Protein AF-A0A8H5I3P4-F1 (afdb_monomer_lite)

InterPro domains:
  IPR000904 Sec7 domain [PF01369] (2-99)
  IPR000904 Sec7 domain [PS50190] (1-98)
  IPR000904 Sec7 domain [SM00222] (1-100)
  IPR001849 Pleckstrin homology domain [PF00169] (228-352)
  IPR001849 Pleckstrin homology domain [PS50003] (225-354)
  IPR001849 Pleckstrin homology domain [SM00233] (226-356)
  IPR011993 PH-like domain superfamily [G3DSA:2.30.29.30] (218-355)
  IPR023394 Sec7, C-terminal domain superfamily [G3DSA:1.10.1000.11] (1-107)
  IPR035999 Sec7 domain superfamily [SSF48425] (1-105)

Structure (mmCIF, N/CA/C/O backbone):
data_AF-A0A8H5I3P4-F1
#
_entry.id   AF-A0A8H5I3P4-F1
#
loop_
_atom_site.group_PDB
_atom_site.id
_atom_site.type_symbol
_atom_site.label_atom_id
_atom_site.label_alt_id
_atom_site.label_comp_id
_atom_site.label_asym_id
_atom_site.label_entity_id
_atom_site.label_seq_id
_atom_site.pdbx_PDB_ins_code
_atom_site.Cartn_x
_atom_site.Cartn_y
_atom_site.Cartn_z
_atom_site.occupancy
_atom_site.B_iso_or_equiv
_atom_site.auth_seq_id
_atom_site.auth_comp_id
_atom_site.auth_asym_id
_atom_site.auth_atom_id
_atom_site.pdbx_PDB_model_num
ATOM 1 N N . MET A 1 1 ? -9.596 0.504 26.527 1.00 94.62 1 MET A N 1
ATOM 2 C CA . MET A 1 1 ? -9.863 1.809 27.169 1.00 94.62 1 MET A CA 1
ATOM 3 C C . MET A 1 1 ? -10.909 1.644 28.259 1.00 94.62 1 MET A C 1
ATOM 5 O O . MET A 1 1 ? -10.557 1.716 29.426 1.00 94.62 1 MET A O 1
ATOM 9 N N . ASP A 1 2 ? -12.142 1.295 27.899 1.00 94.88 2 ASP A N 1
ATOM 10 C CA . ASP A 1 2 ? -13.236 0.941 28.815 1.00 94.88 2 ASP A CA 1
ATOM 11 C C . ASP A 1 2 ? -12.835 -0.024 29.952 1.00 94.88 2 ASP A C 1
ATOM 13 O O . ASP A 1 2 ? -13.011 0.303 31.121 1.00 94.88 2 ASP A O 1
ATOM 17 N N . MET A 1 3 ? -12.217 -1.172 29.644 1.00 95.31 3 MET A N 1
ATOM 18 C CA . MET A 1 3 ? -11.788 -2.146 30.660 1.00 95.31 3 MET A CA 1
ATOM 19 C C . MET A 1 3 ? -10.712 -1.585 31.598 1.00 95.31 3 MET A C 1
ATOM 21 O O . MET A 1 3 ? -10.654 -1.950 32.769 1.00 95.31 3 MET A O 1
ATOM 25 N N . ALA A 1 4 ? -9.867 -0.677 31.103 1.00 95.62 4 ALA A N 1
ATOM 26 C CA . ALA A 1 4 ? -8.841 -0.030 31.915 1.00 95.62 4 ALA A CA 1
ATOM 27 C C . ALA A 1 4 ? -9.450 1.010 32.865 1.00 95.62 4 ALA A C 1
ATOM 29 O O . ALA A 1 4 ? -9.029 1.081 34.015 1.00 95.62 4 ALA A O 1
ATOM 30 N N . ILE A 1 5 ? -10.474 1.751 32.422 1.00 95.62 5 ILE A N 1
ATOM 31 C CA . ILE A 1 5 ? -11.253 2.643 33.294 1.00 95.62 5 ILE A CA 1
ATOM 32 C C . ILE A 1 5 ? -11.975 1.819 34.360 1.00 95.62 5 ILE A C 1
ATOM 34 O O . ILE A 1 5 ? -11.859 2.129 35.539 1.00 95.62 5 ILE A O 1
ATOM 38 N N . ARG A 1 6 ? -12.640 0.715 33.985 1.00 95.12 6 ARG A N 1
ATOM 39 C CA . ARG A 1 6 ? -13.272 -0.194 34.960 1.00 95.12 6 ARG A CA 1
ATOM 40 C C . ARG A 1 6 ? -12.275 -0.666 36.010 1.00 95.12 6 ARG A C 1
ATOM 42 O O . ARG A 1 6 ? -12.590 -0.612 37.189 1.00 95.12 6 ARG A O 1
ATOM 49 N N . LYS A 1 7 ? -11.078 -1.075 35.585 1.00 93.88 7 LYS A N 1
ATOM 50 C CA . LYS A 1 7 ? -10.005 -1.500 36.487 1.00 93.88 7 LYS A CA 1
ATOM 51 C C . LYS A 1 7 ? -9.528 -0.372 37.407 1.00 93.88 7 LYS A C 1
ATOM 53 O O . LYS A 1 7 ? -9.294 -0.631 38.577 1.00 93.88 7 LYS A O 1
ATOM 58 N N . LEU A 1 8 ? -9.398 0.860 36.908 1.00 93.69 8 LEU A N 1
ATOM 59 C CA . LEU A 1 8 ? -9.068 2.019 37.745 1.00 93.69 8 LEU A CA 1
ATOM 60 C C . LEU A 1 8 ? -10.137 2.233 38.825 1.00 93.69 8 LEU A C 1
ATOM 62 O O . LEU A 1 8 ? -9.802 2.375 39.996 1.00 93.69 8 LEU A O 1
ATOM 66 N N . LEU A 1 9 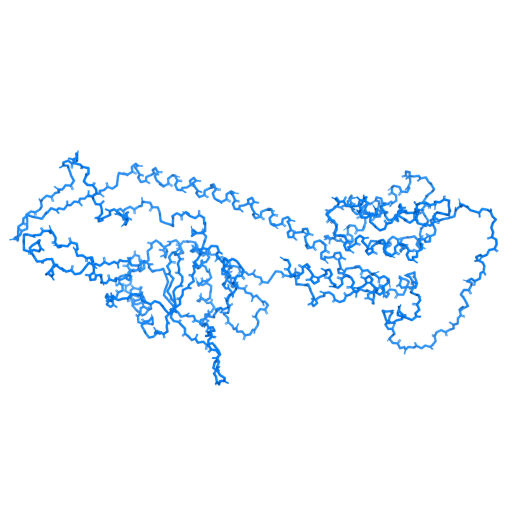? -11.411 2.193 38.431 1.00 92.56 9 LEU A N 1
ATOM 67 C CA . LEU A 1 9 ? -12.546 2.440 39.321 1.00 92.56 9 LEU A CA 1
ATOM 68 C C . LEU A 1 9 ? -12.800 1.314 40.335 1.00 92.56 9 LEU A C 1
ATOM 70 O O . LEU A 1 9 ? -13.570 1.501 41.266 1.00 92.56 9 LEU A O 1
ATOM 74 N N . MET A 1 10 ? -12.151 0.155 40.184 1.00 90.31 10 MET A N 1
ATOM 75 C CA . MET A 1 10 ? -12.130 -0.898 41.211 1.00 90.31 10 MET A CA 1
ATOM 76 C C . MET A 1 10 ? -11.207 -0.577 42.381 1.00 90.31 10 MET A C 1
ATOM 78 O O . MET A 1 10 ? -11.417 -1.091 43.474 1.00 90.31 10 MET A O 1
ATOM 82 N N . GLU A 1 11 ? -10.187 0.242 42.145 1.00 89.06 11 GLU A N 1
ATOM 83 C CA . GLU A 1 11 ? -9.143 0.548 43.124 1.00 89.06 11 GLU A CA 1
ATOM 84 C C . GLU A 1 11 ? -9.273 1.974 43.675 1.00 89.06 11 GLU A C 1
ATOM 86 O O . GLU A 1 11 ? -8.746 2.276 44.745 1.00 89.06 11 GLU A O 1
ATOM 91 N N . ALA A 1 12 ? -9.949 2.865 42.944 1.00 87.31 12 ALA A N 1
ATOM 92 C CA . ALA A 1 12 ? -10.079 4.271 43.293 1.00 87.31 12 ALA A CA 1
ATOM 93 C C . ALA A 1 12 ? -11.460 4.828 42.931 1.00 87.31 12 ALA A C 1
ATOM 95 O O . ALA A 1 12 ? -11.958 4.624 41.826 1.00 87.31 12 ALA A O 1
ATOM 96 N N . GLU A 1 13 ? -12.036 5.607 43.842 1.00 86.69 13 GLU A N 1
ATOM 97 C CA . GLU A 1 13 ? -13.254 6.374 43.580 1.00 86.69 13 GLU A CA 1
ATOM 98 C C . GLU A 1 13 ? -12.906 7.698 42.893 1.00 86.69 13 GLU A C 1
ATOM 100 O O . GLU A 1 13 ? -11.872 8.315 43.181 1.00 86.69 13 GLU A O 1
ATOM 105 N N . LEU A 1 14 ? -13.763 8.153 41.976 1.00 87.81 14 LEU A N 1
ATOM 106 C CA . LEU A 1 14 ? -13.570 9.461 41.357 1.00 87.81 14 LEU A CA 1
ATOM 107 C C . LEU A 1 14 ? -13.892 10.576 42.363 1.00 87.81 14 LEU A C 1
ATOM 109 O O . LEU A 1 14 ? -14.864 10.472 43.114 1.00 87.81 14 LEU A O 1
ATOM 113 N N . PRO A 1 15 ? -13.125 11.679 42.361 1.00 89.06 15 PRO A N 1
ATOM 114 C CA . PRO A 1 15 ? -13.478 12.858 43.140 1.00 89.06 15 PRO A CA 1
ATOM 115 C C . PRO A 1 15 ? -14.854 13.420 42.759 1.00 89.06 15 PRO A C 1
ATOM 117 O O . PRO A 1 15 ? -15.308 13.255 41.631 1.00 89.06 15 PRO A O 1
ATOM 120 N N . LYS A 1 16 ? -15.487 14.172 43.667 1.00 83.75 16 LYS A N 1
ATOM 121 C CA . LYS A 1 16 ? -16.794 14.808 43.401 1.00 83.75 16 LYS A CA 1
ATOM 122 C C . LYS A 1 16 ? -16.690 16.115 42.600 1.00 83.75 16 LYS A C 1
ATOM 124 O O . LYS A 1 16 ? -17.654 16.535 41.969 1.00 83.75 16 LYS A O 1
ATOM 129 N N . GLU A 1 17 ? -15.536 16.782 42.627 1.00 88.44 17 GLU A N 1
ATOM 130 C CA . GLU A 1 17 ? -15.328 18.060 41.937 1.00 88.44 17 GLU A CA 1
ATOM 131 C C . GLU A 1 17 ? -14.881 17.860 40.485 1.00 88.44 17 GLU A C 1
ATOM 133 O O . GLU A 1 17 ? -13.886 17.183 40.224 1.00 88.44 17 GLU A O 1
ATOM 138 N N . THR A 1 18 ? -15.537 18.538 39.536 1.00 88.19 18 THR A N 1
ATOM 139 C CA . THR A 1 18 ? -15.253 18.421 38.093 1.00 88.19 18 THR A CA 1
ATOM 140 C C . THR A 1 18 ? -13.777 18.636 37.747 1.00 88.19 18 THR A C 1
ATOM 142 O O . THR A 1 18 ? -13.209 17.866 36.982 1.00 88.19 18 THR A O 1
ATOM 145 N N . GLN A 1 19 ? -13.123 19.639 38.347 1.00 91.00 19 GLN A N 1
ATOM 146 C CA . GLN A 1 19 ? -11.699 19.921 38.102 1.00 91.00 19 GLN A CA 1
ATOM 147 C C . GLN A 1 19 ? -10.774 18.814 38.624 1.00 91.00 19 GLN A C 1
ATOM 149 O O . GLN A 1 19 ? -9.669 18.625 38.123 1.00 91.00 19 GLN A O 1
ATOM 154 N N . GLN A 1 20 ? -11.193 18.096 39.665 1.00 91.69 20 GLN A N 1
ATOM 155 C CA . GLN A 1 20 ? -10.419 16.991 40.213 1.00 91.69 20 GLN A CA 1
ATOM 156 C C . GLN A 1 20 ? -10.589 15.734 39.354 1.00 91.69 20 GLN A C 1
ATOM 158 O O . GLN A 1 20 ? -9.591 15.079 39.061 1.00 91.69 20 GLN A O 1
ATOM 163 N N . ILE A 1 21 ? -11.815 15.453 38.887 1.00 90.81 21 ILE A N 1
ATOM 164 C CA . ILE A 1 21 ? -12.094 14.389 37.907 1.00 90.81 21 ILE A CA 1
ATOM 165 C C . ILE A 1 21 ? -11.249 14.598 36.649 1.00 90.81 21 ILE A C 1
ATOM 167 O O . ILE A 1 21 ? -10.587 13.667 36.196 1.00 90.81 21 ILE A O 1
ATOM 171 N N . ASP A 1 22 ? -11.226 15.827 36.131 1.00 92.56 22 ASP A N 1
ATOM 172 C CA . ASP A 1 22 ? -10.431 16.220 34.969 1.00 92.56 22 ASP A CA 1
ATOM 173 C C . ASP A 1 22 ? -8.944 15.854 35.130 1.00 92.56 22 ASP A C 1
ATOM 175 O O . ASP A 1 22 ? -8.389 15.104 34.325 1.00 92.56 22 ASP A O 1
ATOM 179 N N . ARG A 1 23 ? -8.320 16.267 36.243 1.00 94.56 23 ARG A N 1
ATOM 180 C CA . ARG A 1 23 ? -6.916 15.934 36.543 1.00 94.56 23 ARG A CA 1
ATOM 181 C C . ARG A 1 23 ? -6.670 14.431 36.661 1.00 94.56 23 ARG A C 1
ATOM 183 O O . ARG A 1 23 ? -5.654 13.942 36.164 1.00 94.56 23 ARG A O 1
ATOM 190 N N . CYS A 1 24 ? -7.571 13.697 37.317 1.00 93.81 24 CYS A N 1
ATOM 191 C CA . CYS A 1 24 ? -7.476 12.241 37.426 1.00 93.81 24 CYS A CA 1
ATOM 192 C C . CYS A 1 24 ? -7.516 11.582 36.046 1.00 93.81 24 CYS A C 1
ATOM 194 O O . CYS A 1 24 ? -6.715 10.690 35.759 1.00 93.81 24 CYS A O 1
ATOM 196 N N . LEU A 1 25 ? -8.414 12.043 35.178 1.00 94.88 25 LEU A N 1
ATOM 197 C CA . LEU A 1 25 ? -8.584 11.471 33.855 1.00 94.88 25 LEU A CA 1
ATOM 198 C C . LEU A 1 25 ? -7.430 11.813 32.916 1.00 94.88 25 LEU A C 1
ATOM 200 O O . LEU A 1 25 ? -6.999 10.945 32.163 1.00 94.88 25 LEU A O 1
ATOM 204 N N . GLN A 1 26 ? -6.875 13.024 33.003 1.00 96.56 26 GLN A N 1
ATOM 205 C CA . GLN A 1 26 ? -5.667 13.392 32.265 1.00 96.56 26 GLN A CA 1
ATOM 206 C C . GLN A 1 26 ? -4.481 12.513 32.683 1.00 96.56 26 GLN A C 1
ATOM 208 O O . GLN A 1 26 ? -3.764 11.982 31.834 1.00 96.56 26 GLN A O 1
ATOM 213 N N . ALA A 1 27 ? -4.292 12.298 33.990 1.00 96.94 27 ALA A N 1
ATOM 214 C CA . ALA A 1 27 ? -3.246 11.410 34.494 1.00 96.94 27 ALA A CA 1
ATOM 215 C C . ALA A 1 27 ? -3.451 9.960 34.019 1.00 96.94 27 ALA A C 1
ATOM 217 O O . ALA A 1 27 ? -2.499 9.308 33.582 1.00 96.94 27 ALA A O 1
ATOM 218 N N . PHE A 1 28 ? -4.695 9.472 34.043 1.00 97.19 28 PHE A N 1
ATOM 219 C CA . PHE A 1 28 ? -5.049 8.163 33.500 1.00 97.19 28 PHE A CA 1
ATOM 220 C C . PHE A 1 28 ? -4.765 8.069 31.997 1.00 97.19 28 PHE A C 1
ATOM 222 O O . PHE A 1 28 ? -4.176 7.085 31.561 1.00 97.19 28 PHE A O 1
ATOM 229 N N . ALA A 1 29 ? -5.137 9.077 31.208 1.00 97.69 29 ALA A N 1
ATOM 230 C CA . ALA A 1 29 ? -4.944 9.095 29.764 1.00 97.69 29 ALA A CA 1
ATOM 231 C C . ALA A 1 29 ? -3.462 9.106 29.377 1.00 97.69 29 ALA A C 1
ATOM 233 O O . ALA A 1 29 ? -3.048 8.307 28.535 1.00 97.69 29 ALA A O 1
ATOM 234 N N . ASN A 1 30 ? -2.653 9.929 30.055 1.00 97.56 30 ASN A N 1
ATOM 235 C CA . ASN A 1 30 ? -1.197 9.933 29.906 1.00 97.56 30 ASN A CA 1
ATOM 236 C C . ASN A 1 30 ? -0.635 8.533 30.168 1.00 97.56 30 ASN A C 1
ATOM 238 O O . ASN A 1 30 ? 0.068 7.968 29.329 1.00 97.56 30 ASN A O 1
ATOM 242 N N . ARG A 1 31 ? -1.028 7.920 31.292 1.00 97.69 31 ARG A N 1
ATOM 243 C CA . ARG A 1 31 ? -0.552 6.585 31.649 1.00 97.69 31 ARG A CA 1
ATOM 244 C C . ARG A 1 31 ? -1.044 5.506 30.686 1.00 97.69 31 ARG A C 1
ATOM 246 O O . ARG A 1 31 ? -0.296 4.591 30.350 1.00 97.69 31 ARG A O 1
ATOM 253 N N . TYR A 1 32 ? -2.288 5.597 30.224 1.00 97.12 32 TYR A N 1
ATOM 254 C CA . TYR A 1 32 ? -2.850 4.668 29.251 1.00 97.12 32 TYR A CA 1
ATOM 255 C C . TYR A 1 32 ? -2.084 4.744 27.930 1.00 97.12 32 TYR A C 1
ATOM 257 O O . TYR A 1 32 ? -1.753 3.699 27.373 1.00 97.12 32 TYR A O 1
ATOM 265 N N . HIS A 1 33 ? -1.787 5.951 27.446 1.00 96.19 33 HIS A N 1
ATOM 266 C CA . HIS A 1 33 ? -1.042 6.169 26.210 1.00 96.19 33 HIS A CA 1
ATOM 267 C C . HIS A 1 33 ? 0.394 5.628 26.307 1.00 96.19 33 HIS A C 1
ATOM 269 O O . HIS A 1 33 ? 0.833 4.915 25.408 1.00 96.19 33 HIS A O 1
ATOM 275 N N . GLU A 1 34 ? 1.085 5.864 27.427 1.00 96.50 34 GLU A N 1
ATOM 276 C CA . GLU A 1 34 ? 2.410 5.281 27.699 1.00 96.50 34 GLU A CA 1
ATOM 277 C C . GLU A 1 34 ? 2.391 3.747 27.711 1.00 96.50 34 GLU A C 1
ATOM 279 O O . GLU A 1 34 ? 3.276 3.100 27.154 1.00 96.50 34 GLU A O 1
ATOM 284 N N . CYS A 1 35 ? 1.389 3.147 28.361 1.00 95.94 35 CYS A N 1
ATOM 285 C CA . CYS A 1 35 ? 1.278 1.693 28.471 1.00 95.94 35 CYS A CA 1
ATOM 286 C C . CYS A 1 35 ? 0.782 1.020 27.184 1.00 95.94 35 CYS A C 1
ATOM 288 O O . CYS A 1 35 ? 0.967 -0.185 27.029 1.00 95.94 35 CYS A O 1
ATOM 290 N N . ASN A 1 36 ? 0.136 1.765 26.284 1.00 94.19 36 ASN A N 1
ATOM 291 C CA . ASN A 1 36 ? -0.468 1.246 25.057 1.00 94.19 36 ASN A CA 1
ATOM 292 C C . ASN A 1 36 ? -0.040 2.103 23.850 1.00 94.19 36 ASN A C 1
ATOM 294 O O . ASN A 1 36 ? -0.881 2.784 23.245 1.00 94.19 36 ASN A O 1
ATOM 298 N N . PRO A 1 37 ? 1.261 2.093 23.499 1.00 91.75 37 PRO A N 1
ATOM 299 C CA . PRO A 1 37 ? 1.787 2.935 22.436 1.00 91.75 37 PRO A CA 1
ATOM 300 C C . PRO A 1 37 ? 1.135 2.597 21.092 1.00 91.75 37 PRO A C 1
ATOM 302 O O . PRO A 1 37 ? 0.953 1.432 20.735 1.00 91.75 37 PRO A O 1
ATOM 305 N N . GLY A 1 38 ? 0.791 3.633 20.327 1.00 89.69 38 GLY A N 1
ATOM 306 C CA . GLY A 1 38 ? 0.252 3.481 18.978 1.00 89.69 38 GLY A CA 1
ATOM 307 C C . GLY A 1 38 ? -1.202 3.009 18.896 1.00 89.69 38 GLY A C 1
ATOM 308 O O . GLY A 1 38 ? -1.619 2.642 17.798 1.00 89.69 38 GLY A O 1
ATOM 309 N N . ILE A 1 39 ? -1.952 3.006 20.008 1.00 93.00 39 ILE A N 1
ATOM 310 C CA . ILE A 1 39 ? -3.423 2.911 20.007 1.00 93.00 39 ILE A CA 1
ATOM 311 C C . ILE A 1 39 ? -4.017 4.275 19.650 1.00 93.00 39 ILE A C 1
ATOM 313 O O . ILE A 1 39 ? -4.643 4.428 18.608 1.00 93.00 39 ILE A O 1
ATOM 317 N N . TYR A 1 40 ? -3.715 5.281 20.469 1.00 94.50 40 TYR A N 1
ATOM 318 C CA . TYR A 1 40 ? -4.084 6.675 20.232 1.00 94.50 40 TYR A CA 1
ATOM 319 C C . TYR A 1 40 ? -2.898 7.453 19.642 1.00 94.50 40 TYR A C 1
ATOM 321 O O . TYR A 1 40 ? -1.743 7.095 19.885 1.00 94.50 40 TYR A O 1
ATOM 329 N N . SER A 1 41 ? -3.168 8.507 18.872 1.00 92.75 41 SER A N 1
ATOM 330 C CA . SER A 1 41 ? -2.174 9.426 18.303 1.00 92.75 41 SER A CA 1
ATOM 331 C C . SER A 1 41 ? -1.542 10.333 19.360 1.00 92.75 41 SER A C 1
ATOM 333 O O . SER A 1 41 ? -0.376 10.695 19.230 1.00 92.75 41 SER A O 1
ATOM 335 N N . SER A 1 42 ? -2.285 10.672 20.415 1.00 94.75 42 SER A N 1
ATOM 336 C CA . SER A 1 42 ? -1.816 11.499 21.526 1.00 94.75 42 SER A CA 1
ATOM 337 C C . SER A 1 42 ? -2.492 11.109 22.850 1.00 94.75 42 SER A C 1
ATOM 339 O O . SER A 1 42 ? -3.538 10.445 22.846 1.00 94.75 42 SER A O 1
ATOM 341 N N . PRO A 1 43 ? -1.930 11.528 23.999 1.00 96.00 43 PRO A N 1
ATOM 342 C CA . PRO A 1 43 ? -2.613 11.429 25.286 1.00 96.00 43 PRO A CA 1
ATOM 343 C C . PRO A 1 43 ? -3.944 12.188 25.320 1.00 96.00 43 PRO A C 1
ATOM 345 O O . PRO A 1 43 ? -4.892 11.707 25.932 1.00 96.00 43 PRO A O 1
ATOM 348 N N . ASP A 1 44 ? -4.043 13.322 24.623 1.00 95.94 44 ASP A N 1
ATOM 349 C CA . ASP A 1 44 ? -5.260 14.146 24.585 1.00 95.94 44 ASP A CA 1
ATOM 350 C C . ASP A 1 44 ? -6.421 13.420 23.897 1.00 95.94 44 ASP A C 1
ATOM 352 O O . ASP A 1 44 ? -7.548 13.453 24.386 1.00 95.94 44 ASP A O 1
ATOM 356 N N . GLN A 1 45 ? -6.142 12.674 22.824 1.00 95.56 45 GLN A N 1
ATOM 357 C CA . GLN A 1 45 ? -7.138 11.816 22.177 1.00 95.56 45 GLN A CA 1
ATOM 358 C C . GLN A 1 45 ? -7.618 10.711 23.138 1.00 95.56 45 GLN A C 1
ATOM 360 O O . GLN A 1 45 ? -8.811 10.427 23.246 1.00 95.56 45 GLN A O 1
ATOM 365 N N . ALA A 1 46 ? -6.693 10.095 23.886 1.00 96.44 46 ALA A N 1
ATOM 366 C CA . ALA A 1 46 ? -7.035 9.091 24.895 1.00 96.44 46 ALA A CA 1
ATOM 367 C C . ALA A 1 46 ? -7.881 9.692 26.034 1.00 96.44 46 ALA A C 1
ATOM 369 O O . ALA A 1 46 ? -8.826 9.049 26.495 1.00 96.44 46 ALA A O 1
ATOM 370 N N . TYR A 1 47 ? -7.564 10.919 26.458 1.00 96.94 47 TYR A N 1
ATOM 371 C CA . TYR A 1 47 ? -8.320 11.683 27.448 1.00 96.94 47 TYR A CA 1
ATOM 372 C C . TYR A 1 47 ? -9.733 11.983 26.952 1.00 96.94 47 TYR A C 1
ATOM 374 O O . TYR A 1 47 ? -10.691 11.660 27.654 1.00 96.94 47 TYR A O 1
ATOM 382 N N . PHE A 1 48 ? -9.877 12.505 25.729 1.00 96.38 48 PHE A N 1
ATOM 383 C CA . PHE A 1 48 ? -11.178 12.801 25.132 1.00 96.38 48 PHE A CA 1
ATOM 384 C C . PHE A 1 48 ? -12.068 11.557 25.120 1.00 96.38 48 PHE A C 1
ATOM 386 O O . PHE A 1 48 ? -13.215 11.597 25.570 1.00 96.38 48 PHE A O 1
ATOM 393 N N . ILE A 1 49 ? -11.522 10.415 24.690 1.00 96.88 49 ILE A N 1
ATOM 394 C CA . ILE A 1 49 ? -12.273 9.160 24.676 1.00 96.88 49 ILE A CA 1
ATOM 395 C C . ILE A 1 49 ? -12.616 8.708 26.088 1.00 96.88 49 ILE A C 1
ATOM 397 O O . ILE A 1 49 ? -13.772 8.374 26.337 1.00 96.88 49 ILE A O 1
ATOM 401 N N . ALA A 1 50 ? -11.679 8.741 27.034 1.00 96.62 50 ALA A N 1
ATOM 402 C CA . ALA A 1 50 ? -11.972 8.382 28.418 1.00 96.62 50 ALA A CA 1
ATOM 403 C C . ALA A 1 50 ? -13.083 9.266 29.020 1.00 96.62 50 ALA A C 1
ATOM 405 O O . ALA A 1 50 ? -13.969 8.758 29.710 1.00 96.62 50 ALA A O 1
ATOM 406 N N . PHE A 1 51 ? -13.088 10.563 28.697 1.00 95.56 51 PHE A N 1
ATOM 407 C CA . PHE A 1 51 ? -14.094 11.516 29.166 1.00 95.56 51 PHE A CA 1
ATOM 408 C C . PHE A 1 51 ? -15.455 11.239 28.528 1.00 95.56 51 PHE A C 1
ATOM 410 O O . PHE A 1 51 ? -16.468 11.195 29.226 1.00 95.56 51 PHE A O 1
ATOM 417 N N . SER A 1 52 ? -15.475 10.937 27.225 1.00 96.62 52 SER A N 1
ATOM 418 C CA . SER A 1 52 ? -16.691 10.538 26.508 1.00 96.62 52 SER A CA 1
ATOM 419 C C . SER A 1 52 ? -17.355 9.304 27.134 1.00 96.62 52 SER A C 1
ATOM 421 O O . SER A 1 52 ? -18.580 9.248 27.220 1.00 96.62 52 SER A O 1
ATOM 423 N N . LEU A 1 53 ? -16.567 8.341 27.635 1.00 96.81 53 LEU A N 1
ATOM 424 C CA . LEU A 1 53 ? -17.087 7.137 28.292 1.00 96.81 53 LEU A CA 1
ATOM 425 C C . LEU A 1 53 ? -17.715 7.449 29.653 1.00 96.81 53 LEU A C 1
ATOM 427 O O . LEU A 1 53 ? -18.737 6.857 29.994 1.00 96.81 53 LEU A O 1
ATOM 431 N N . LEU A 1 54 ? -17.138 8.381 30.420 1.00 94.44 54 LEU A N 1
ATOM 432 C CA . LEU A 1 54 ? -17.721 8.843 31.685 1.00 94.44 54 LEU A CA 1
ATOM 433 C C . LEU A 1 54 ? -19.014 9.637 31.461 1.00 94.44 54 LEU A C 1
ATOM 435 O O . LEU A 1 54 ? -19.987 9.431 32.189 1.00 94.44 54 LEU A O 1
ATOM 439 N N . ILE A 1 55 ? -19.059 10.498 30.438 1.00 94.06 55 ILE A N 1
ATOM 440 C CA . ILE A 1 55 ? -20.293 11.194 30.042 1.00 94.06 55 ILE A CA 1
ATOM 441 C C . ILE A 1 55 ? -21.358 10.177 29.641 1.00 94.06 55 ILE A C 1
ATOM 443 O O . ILE A 1 55 ? -22.474 10.246 30.147 1.00 94.06 55 ILE A O 1
ATOM 447 N N . LEU A 1 56 ? -21.014 9.220 28.774 1.00 96.50 56 LEU A N 1
ATOM 448 C CA . LEU A 1 56 ? -21.948 8.194 28.320 1.00 96.50 56 LEU A CA 1
ATOM 449 C C . LEU A 1 56 ? -22.483 7.368 29.492 1.00 96.50 56 LEU A C 1
ATOM 451 O O . LEU A 1 56 ? -23.683 7.132 29.579 1.00 96.50 56 LEU A O 1
ATOM 455 N N . HIS A 1 57 ? -21.607 6.953 30.408 1.00 94.75 57 HIS A N 1
ATOM 456 C CA . HIS A 1 57 ? -22.015 6.265 31.628 1.00 94.75 57 HIS A CA 1
ATOM 457 C C . HIS A 1 57 ? -23.039 7.095 32.415 1.00 94.75 57 HIS A C 1
ATOM 459 O O . HIS A 1 57 ? -24.123 6.610 32.734 1.00 94.75 57 HIS A O 1
ATOM 465 N N . THR A 1 58 ? -22.704 8.356 32.691 1.00 92.12 58 THR A N 1
ATOM 466 C CA . THR A 1 58 ? -23.554 9.258 33.477 1.00 92.12 58 THR A CA 1
ATOM 467 C C . THR A 1 58 ? -24.899 9.482 32.792 1.00 92.12 58 THR A C 1
ATOM 469 O O . THR A 1 58 ? -25.934 9.438 33.443 1.00 92.12 58 THR A O 1
ATOM 472 N N . ASP A 1 59 ? -24.916 9.671 31.475 1.00 94.56 59 ASP A N 1
ATOM 473 C CA . ASP A 1 59 ? -26.142 9.824 30.694 1.00 94.56 59 ASP A CA 1
ATOM 474 C C . ASP A 1 59 ? -27.040 8.574 30.765 1.00 94.56 59 ASP A C 1
ATOM 476 O O . ASP A 1 59 ? -28.248 8.686 31.000 1.00 94.56 59 ASP A O 1
ATOM 480 N N . VAL A 1 60 ? -26.448 7.386 30.607 1.00 93.75 60 VAL A N 1
ATOM 481 C CA . VAL A 1 60 ? -27.177 6.116 30.507 1.00 93.75 60 VAL A CA 1
ATOM 482 C C . VAL A 1 60 ? -27.725 5.651 31.853 1.00 93.75 60 VAL A C 1
ATOM 484 O O . VAL A 1 60 ? -28.839 5.118 31.891 1.00 93.75 60 VAL A O 1
ATOM 487 N N . PHE A 1 61 ? -26.989 5.825 32.950 1.00 90.81 61 PHE A N 1
ATOM 488 C CA . PHE A 1 61 ? -27.377 5.284 34.258 1.00 90.81 61 PHE A CA 1
ATOM 489 C C . PHE A 1 61 ? -28.029 6.311 35.197 1.00 90.81 61 PHE A C 1
ATOM 491 O O . PHE A 1 61 ? -28.771 5.918 36.100 1.00 90.81 61 PHE A O 1
ATOM 498 N N . ASN A 1 62 ? -27.944 7.614 34.895 1.00 89.44 62 ASN A N 1
ATOM 499 C CA . ASN A 1 62 ? -28.685 8.637 35.631 1.00 89.44 62 ASN A CA 1
ATOM 500 C C . ASN A 1 62 ? -30.208 8.440 35.508 1.00 89.44 62 ASN A C 1
ATOM 502 O O . ASN A 1 62 ? -30.816 8.681 34.462 1.00 89.44 62 ASN A O 1
ATOM 506 N N . LYS A 1 63 ? -30.848 8.064 36.621 1.00 89.44 63 LYS A N 1
ATOM 507 C CA . LYS A 1 63 ? -32.300 7.827 36.719 1.00 89.44 63 LYS A CA 1
ATOM 508 C C . LYS A 1 63 ? -33.145 9.056 36.371 1.00 89.44 63 LYS A C 1
ATOM 510 O O . LYS A 1 63 ? -34.279 8.905 35.921 1.00 89.44 63 LYS A O 1
ATOM 515 N N . ASN A 1 64 ? -32.599 10.259 36.554 1.00 89.56 64 ASN A N 1
ATOM 516 C CA . ASN A 1 64 ? -33.286 11.513 36.246 1.00 89.56 64 ASN A CA 1
ATOM 517 C C . ASN A 1 64 ? -33.249 11.858 34.750 1.00 89.56 64 ASN A C 1
ATOM 519 O O . ASN A 1 64 ? -33.999 12.729 34.301 1.00 89.56 64 ASN A O 1
ATOM 523 N N . ASN A 1 65 ? -32.410 11.176 33.964 1.00 90.06 65 ASN A N 1
ATOM 524 C CA . ASN A 1 65 ? -32.325 11.398 32.532 1.00 90.06 65 ASN A CA 1
ATOM 525 C C . ASN A 1 65 ? -33.428 10.638 31.780 1.00 90.06 65 ASN A C 1
ATOM 527 O O . ASN A 1 65 ? -33.406 9.412 31.650 1.00 90.06 65 ASN A O 1
ATOM 531 N N . LYS A 1 66 ? -34.397 11.388 31.246 1.00 90.62 66 LYS A N 1
ATOM 532 C CA . LYS A 1 66 ? -35.503 10.841 30.442 1.00 90.62 66 LYS A CA 1
ATOM 533 C C . LYS A 1 66 ? -35.120 10.588 28.983 1.00 90.62 66 LYS A C 1
ATOM 535 O O . LYS A 1 66 ? -35.784 9.796 28.318 1.00 90.62 66 LYS A O 1
ATOM 540 N N . HIS A 1 67 ? -34.079 11.253 28.486 1.00 92.44 67 HIS A N 1
ATOM 541 C CA . HIS A 1 67 ? -33.658 11.206 27.089 1.00 92.44 67 HIS A CA 1
ATOM 542 C C . HIS A 1 67 ? -32.203 10.760 27.009 1.00 92.44 67 HIS A C 1
ATOM 544 O O . HIS A 1 67 ? -31.295 11.572 26.880 1.00 92.44 67 HIS A O 1
ATOM 550 N N . LYS A 1 68 ? -32.009 9.444 27.099 1.00 93.94 68 LYS A N 1
ATOM 551 C CA . LYS A 1 68 ? -30.686 8.823 27.042 1.00 93.94 68 LYS A CA 1
ATOM 552 C C . LYS A 1 68 ? -30.118 8.880 25.628 1.00 93.94 68 LYS A C 1
ATOM 554 O O . LYS A 1 68 ? -30.833 8.604 24.656 1.00 93.94 68 LYS A O 1
ATOM 559 N N . MET A 1 69 ? -28.830 9.175 25.549 1.00 95.00 69 MET A N 1
ATOM 560 C CA . MET A 1 69 ? -28.010 9.181 24.351 1.00 95.00 69 MET A CA 1
ATOM 561 C C . MET A 1 69 ? -28.112 7.829 23.646 1.00 95.00 69 MET A C 1
ATOM 563 O O . MET A 1 69 ? -27.784 6.776 24.206 1.00 95.00 69 MET A O 1
ATOM 567 N N . GLN A 1 70 ? -28.579 7.843 22.400 1.00 97.00 70 GLN A N 1
ATOM 568 C CA . GLN A 1 70 ? -28.588 6.645 21.571 1.00 97.00 70 GLN A CA 1
ATOM 569 C C . GLN A 1 70 ? -27.189 6.385 21.016 1.00 97.00 70 GLN A C 1
ATOM 571 O O . GLN A 1 70 ? -26.348 7.281 20.953 1.00 97.00 70 GLN A O 1
ATOM 576 N N . LYS A 1 71 ? -26.951 5.157 20.548 1.00 95.88 71 LYS A N 1
ATOM 577 C CA . LYS A 1 71 ? -25.687 4.775 19.901 1.00 95.88 71 LYS A CA 1
ATOM 578 C C . LYS A 1 71 ? -25.282 5.783 18.815 1.00 95.88 71 LYS A C 1
ATOM 580 O O . LYS A 1 71 ? -24.169 6.292 18.839 1.00 95.88 71 LYS A O 1
ATOM 585 N N . ALA A 1 72 ? -26.209 6.144 17.925 1.00 96.12 72 ALA A N 1
ATOM 586 C CA . ALA A 1 72 ? -25.959 7.114 16.856 1.00 96.12 72 ALA A CA 1
ATOM 587 C C . ALA A 1 72 ? -25.579 8.516 17.374 1.00 96.12 72 ALA A C 1
ATOM 589 O O . ALA A 1 72 ? -24.742 9.185 16.768 1.00 96.12 72 ALA A O 1
ATOM 590 N N . ASP A 1 73 ? -26.153 8.944 18.502 1.00 96.00 73 ASP A N 1
ATOM 591 C CA . ASP A 1 73 ? -25.818 10.225 19.130 1.00 96.00 73 ASP A CA 1
ATOM 592 C C . ASP A 1 73 ? -24.400 10.186 19.708 1.00 96.00 73 ASP A C 1
ATOM 594 O O . ASP A 1 73 ? -23.626 11.118 19.502 1.00 96.00 73 ASP A O 1
ATOM 598 N N . TYR A 1 74 ? -24.029 9.084 20.372 1.00 96.44 74 TYR A N 1
ATOM 599 C CA . TYR A 1 74 ? -22.677 8.893 20.903 1.00 96.44 74 TYR A CA 1
ATOM 600 C C . TYR A 1 74 ? -21.628 8.914 19.793 1.00 96.44 74 TYR A C 1
ATOM 602 O O . TYR A 1 74 ? -20.627 9.622 19.912 1.00 96.44 74 TYR A O 1
ATOM 610 N N . LEU A 1 75 ? -21.892 8.203 18.691 1.00 95.50 75 LEU A N 1
ATOM 611 C CA . LEU A 1 75 ? -21.029 8.217 17.513 1.00 95.50 75 LEU A CA 1
ATOM 612 C C . LEU A 1 75 ? -20.880 9.645 17.002 1.00 95.50 75 LEU A C 1
ATOM 614 O O . LEU A 1 75 ? -19.766 10.134 16.907 1.00 95.50 75 LEU A O 1
ATOM 618 N N . LYS A 1 76 ? -21.981 10.365 16.766 1.00 94.19 76 LYS A N 1
ATOM 619 C CA . LYS A 1 76 ? -21.935 11.749 16.275 1.00 94.19 76 LYS A CA 1
ATOM 620 C C . LYS A 1 76 ? -21.149 12.690 17.197 1.00 94.19 76 LYS A C 1
ATOM 622 O O . LYS A 1 76 ? -20.436 13.551 16.694 1.00 94.19 76 LYS A O 1
ATOM 627 N N . ASN A 1 77 ? -21.285 12.537 18.513 1.00 92.44 77 ASN A N 1
ATOM 628 C CA . ASN A 1 77 ? -20.619 13.391 19.502 1.00 92.44 77 ASN A CA 1
ATOM 629 C C . ASN A 1 77 ? -19.123 13.083 19.660 1.00 92.44 77 ASN A C 1
ATOM 631 O O . ASN A 1 77 ? -18.368 13.946 20.097 1.00 92.44 77 ASN A O 1
ATOM 635 N N . THR A 1 78 ? -18.713 11.856 19.337 1.00 92.75 78 THR A N 1
ATOM 636 C CA . THR A 1 78 ? -17.340 11.358 19.539 1.00 92.75 78 THR A CA 1
ATOM 637 C C . THR A 1 78 ? -16.583 11.221 18.209 1.00 92.75 78 THR A C 1
ATOM 639 O O . THR A 1 78 ? -15.371 11.012 18.188 1.00 92.75 78 THR A O 1
ATOM 642 N N . ASN A 1 79 ? -17.287 11.350 17.081 1.00 80.50 79 ASN A N 1
ATOM 643 C CA . ASN A 1 79 ? -16.702 11.361 15.748 1.00 80.50 79 ASN A CA 1
ATOM 644 C C . ASN A 1 79 ? -15.869 12.639 15.556 1.00 80.50 79 ASN A C 1
ATOM 646 O O . ASN A 1 79 ? -16.252 13.718 16.001 1.00 80.50 79 ASN A O 1
ATOM 650 N N . GLY A 1 80 ? -14.725 12.515 14.888 1.00 79.06 80 GLY A N 1
ATOM 651 C CA . GLY A 1 80 ? -13.744 13.596 14.725 1.00 79.06 80 GLY A CA 1
ATOM 652 C C . GLY A 1 80 ? -12.367 13.270 15.299 1.00 79.06 80 GLY A C 1
ATOM 653 O O . GLY A 1 80 ? -11.369 13.769 14.789 1.00 79.06 80 GLY A O 1
ATOM 654 N N . GLU A 1 81 ? -12.284 12.335 16.248 1.00 84.50 81 GLU A N 1
ATOM 655 C CA . GLU A 1 81 ? -11.000 11.875 16.792 1.00 84.50 81 GLU A CA 1
ATOM 656 C C . GLU A 1 81 ? -10.281 10.876 15.877 1.00 84.50 81 GLU A C 1
ATOM 658 O O . GLU A 1 81 ? -9.181 10.439 16.180 1.00 84.50 81 GLU A O 1
ATOM 663 N N . GLY A 1 82 ? -10.867 10.469 14.749 1.00 87.06 82 GLY A N 1
ATOM 664 C CA . GLY A 1 82 ? -10.235 9.502 13.848 1.00 87.06 82 GLY A CA 1
ATOM 665 C C . GLY A 1 82 ? -10.191 8.070 14.403 1.00 87.06 82 GLY A C 1
ATOM 666 O O . GLY A 1 82 ? -9.256 7.316 14.120 1.00 87.06 82 GLY A O 1
ATOM 667 N N . ILE A 1 83 ? -11.203 7.698 15.183 1.00 92.88 83 ILE A N 1
ATOM 668 C CA . ILE A 1 83 ? -11.453 6.328 15.638 1.00 92.88 83 ILE A CA 1
ATOM 669 C C . ILE A 1 83 ? -12.655 5.796 14.865 1.00 92.88 83 ILE A C 1
ATOM 671 O O . ILE A 1 83 ? -13.643 6.508 14.707 1.00 92.88 83 ILE A O 1
ATOM 675 N N . PHE A 1 84 ? -12.570 4.564 14.370 1.00 93.06 84 PHE A N 1
ATOM 676 C CA . PHE A 1 84 ? -13.639 3.964 13.579 1.00 93.06 84 PHE A CA 1
ATOM 677 C C . PHE A 1 84 ? -14.913 3.761 14.394 1.00 93.06 84 PHE A C 1
ATOM 679 O O . PHE A 1 84 ? -14.869 3.359 15.560 1.00 93.06 84 PHE A O 1
ATOM 686 N N . ASP A 1 85 ? -16.049 3.956 13.728 1.00 94.00 85 ASP A N 1
ATOM 687 C CA . ASP A 1 85 ? -17.382 3.794 14.306 1.00 94.00 85 ASP A CA 1
ATOM 688 C C . ASP A 1 85 ? -17.546 2.425 14.973 1.00 94.00 85 ASP A C 1
ATOM 690 O O . ASP A 1 85 ? -18.023 2.359 16.098 1.00 94.00 85 ASP A O 1
ATOM 694 N N . ASP A 1 86 ? -17.041 1.345 14.363 1.00 92.69 86 ASP A N 1
ATOM 695 C CA . ASP A 1 86 ? -17.093 -0.010 14.935 1.00 92.69 86 ASP A CA 1
ATOM 696 C C . ASP A 1 86 ? -16.451 -0.092 16.345 1.00 92.69 86 ASP A C 1
ATOM 698 O O . ASP A 1 86 ? -16.929 -0.820 17.220 1.00 92.69 86 ASP A O 1
ATOM 702 N N . ILE A 1 87 ? -15.389 0.683 16.602 1.00 94.56 87 ILE A N 1
ATOM 703 C CA . ILE A 1 87 ? -14.720 0.758 17.912 1.00 94.56 87 ILE A CA 1
ATOM 704 C C . ILE A 1 87 ? -15.579 1.556 18.902 1.00 94.56 87 ILE A C 1
ATOM 706 O O . ILE A 1 87 ? -15.761 1.129 20.044 1.00 94.56 87 ILE A O 1
ATOM 710 N N . LEU A 1 88 ? -16.124 2.698 18.470 1.00 96.12 88 LEU A N 1
ATOM 711 C CA . LEU A 1 88 ? -16.992 3.547 19.293 1.00 96.12 88 LEU A CA 1
ATOM 712 C C . LEU A 1 88 ? -18.312 2.845 19.640 1.00 96.12 88 LEU A C 1
ATOM 714 O O . LEU A 1 88 ? -18.790 2.940 20.769 1.00 96.12 88 LEU A O 1
ATOM 718 N N . GLU A 1 89 ? -18.876 2.078 18.710 1.00 95.56 89 GLU A N 1
ATOM 719 C CA . GLU A 1 89 ? -20.044 1.234 18.948 1.00 95.56 89 GLU A CA 1
ATOM 720 C C . GLU A 1 89 ? -19.758 0.160 19.995 1.00 95.56 89 GLU A C 1
ATOM 722 O O . GLU A 1 89 ? -20.586 -0.060 20.879 1.00 95.56 89 GLU A O 1
ATOM 727 N N . CYS A 1 90 ? -18.581 -0.474 19.938 1.00 96.06 90 CYS A N 1
ATOM 728 C CA . CYS A 1 90 ? -18.175 -1.435 20.958 1.00 96.06 90 CYS A CA 1
ATOM 729 C C . CYS A 1 90 ? -18.075 -0.779 22.337 1.00 96.06 90 CYS A C 1
ATOM 731 O O . CYS A 1 90 ? -18.494 -1.376 23.331 1.00 96.06 90 CYS A O 1
ATOM 733 N N . PHE A 1 91 ? -17.542 0.442 22.419 1.00 96.81 91 PHE A N 1
ATOM 734 C CA . PHE A 1 91 ? -17.545 1.191 23.670 1.00 96.81 91 PHE A CA 1
ATOM 735 C C . PHE A 1 91 ? -18.965 1.472 24.154 1.00 96.81 91 PHE A C 1
ATOM 737 O O . PHE A 1 91 ? -19.266 1.186 25.311 1.00 96.81 91 PHE A O 1
ATOM 744 N N . TYR A 1 92 ? -19.852 1.947 23.279 1.00 97.31 92 TYR A N 1
ATOM 745 C CA . TYR A 1 92 ? -21.246 2.193 23.636 1.00 97.31 92 TYR A CA 1
ATOM 746 C C . TYR A 1 92 ? -21.926 0.937 24.195 1.00 97.31 92 TYR A C 1
ATOM 748 O O . TYR A 1 92 ? -22.516 0.965 25.279 1.00 97.31 92 TYR A O 1
ATOM 756 N N . ASP A 1 93 ? -21.790 -0.188 23.493 1.00 96.50 93 ASP A N 1
ATOM 757 C CA . ASP A 1 93 ? -22.380 -1.466 23.890 1.00 96.50 93 ASP A CA 1
ATOM 758 C C . ASP A 1 93 ? -21.813 -1.970 25.224 1.00 96.50 93 ASP A C 1
ATOM 760 O O . ASP A 1 93 ? -22.556 -2.502 26.049 1.00 96.50 93 ASP A O 1
ATOM 764 N N . ASN A 1 94 ? -20.513 -1.785 25.472 1.00 96.00 94 ASN A N 1
ATOM 765 C CA . ASN A 1 94 ? -19.872 -2.194 26.721 1.00 96.00 94 ASN A CA 1
ATOM 766 C C . ASN A 1 94 ? -20.259 -1.301 27.908 1.00 96.00 94 ASN A C 1
ATOM 768 O O . ASN A 1 94 ? -20.421 -1.812 29.019 1.00 96.00 94 ASN A O 1
ATOM 772 N N . ILE A 1 95 ? -20.372 0.017 27.712 1.00 96.19 95 ILE A N 1
ATOM 773 C CA . ILE A 1 95 ? -20.759 0.949 28.780 1.00 96.19 95 ILE A CA 1
ATOM 774 C C . ILE A 1 95 ? -22.230 0.760 29.140 1.00 96.19 95 ILE A C 1
ATOM 776 O O . ILE A 1 95 ? -22.548 0.615 30.315 1.00 96.19 95 ILE A O 1
ATOM 780 N N . THR A 1 96 ? -23.119 0.668 28.151 1.00 94.94 96 THR A N 1
ATOM 781 C CA . THR A 1 96 ? -24.561 0.481 28.392 1.00 94.94 96 THR A CA 1
ATOM 782 C C . THR A 1 96 ? -24.908 -0.878 29.001 1.00 94.94 96 THR A C 1
ATOM 784 O O . THR A 1 96 ? -25.921 -1.002 29.687 1.00 94.94 96 THR A O 1
ATOM 787 N N . TYR A 1 97 ? -24.062 -1.891 28.799 1.00 94.00 97 TYR A N 1
ATOM 788 C CA . TYR A 1 97 ? -24.275 -3.236 29.326 1.00 94.00 97 TYR A CA 1
ATOM 789 C C . TYR A 1 97 ? -24.013 -3.361 30.839 1.00 94.00 97 TYR A C 1
ATOM 791 O O . TYR A 1 97 ? -24.698 -4.121 31.523 1.00 94.00 97 TYR A O 1
ATOM 799 N N . THR A 1 98 ? -23.031 -2.648 31.399 1.00 92.88 98 THR A N 1
ATOM 800 C CA . THR A 1 98 ? -22.737 -2.704 32.845 1.00 92.88 98 THR A CA 1
ATOM 801 C C . THR A 1 98 ? -22.266 -1.342 33.347 1.00 92.88 98 THR A C 1
ATOM 803 O O . THR A 1 98 ? -21.309 -0.809 32.785 1.00 92.88 98 THR A O 1
ATOM 806 N N . PRO A 1 99 ? -22.850 -0.785 34.421 1.00 92.38 99 PRO A N 1
ATOM 807 C CA . PRO A 1 99 ? -22.412 0.498 34.962 1.00 92.38 99 PRO A CA 1
ATOM 808 C C . PRO A 1 99 ? -20.967 0.444 35.463 1.00 92.38 99 PRO A C 1
ATOM 810 O O . PRO A 1 99 ? -20.408 -0.628 35.711 1.00 92.38 99 PRO A O 1
ATOM 813 N N . PHE A 1 100 ? -20.347 1.612 35.582 1.00 92.00 100 PHE A N 1
ATOM 814 C CA . PHE A 1 100 ? -19.119 1.784 36.330 1.00 92.00 100 PHE A CA 1
ATOM 815 C C . PHE A 1 100 ? -19.432 1.743 37.826 1.00 92.00 100 PHE A C 1
ATOM 817 O O . PHE A 1 100 ? -20.334 2.419 38.311 1.00 92.00 100 PHE A O 1
ATOM 824 N N . ILE A 1 101 ? -18.668 0.949 38.565 1.00 85.12 101 ILE A N 1
ATOM 825 C CA . ILE A 1 101 ? -18.662 0.998 40.028 1.00 85.12 101 ILE A CA 1
ATOM 826 C C . ILE A 1 101 ? -18.113 2.344 40.517 1.00 85.12 101 ILE A C 1
ATOM 828 O O . ILE A 1 101 ? -17.301 2.965 39.831 1.00 85.12 101 ILE A O 1
ATOM 832 N N . HIS A 1 102 ? -18.551 2.776 41.701 1.00 73.44 102 HIS A N 1
ATOM 833 C CA . HIS A 1 102 ? -18.058 3.982 42.381 1.00 73.44 102 HIS A CA 1
ATOM 834 C C . HIS A 1 102 ? -18.207 5.300 41.591 1.00 73.44 102 HIS A C 1
ATOM 836 O O . HIS A 1 102 ? -17.464 6.252 41.819 1.00 73.44 102 HIS A O 1
ATOM 842 N N . VAL A 1 103 ? -19.172 5.373 40.664 1.00 65.12 103 VAL A N 1
ATOM 843 C CA . VAL A 1 103 ? -19.533 6.615 39.946 1.00 65.12 103 VAL A CA 1
ATOM 844 C C . VAL A 1 103 ? -20.878 7.193 40.421 1.00 65.12 103 VAL A C 1
ATOM 846 O O . VAL A 1 103 ? -21.135 8.372 40.203 1.00 65.12 103 VAL A O 1
ATOM 849 N N . GLU A 1 104 ? -21.728 6.410 41.104 1.00 57.97 104 GLU A N 1
ATOM 850 C CA . GLU A 1 104 ? -23.130 6.780 41.399 1.00 57.97 104 GLU A CA 1
ATOM 851 C C . GLU A 1 104 ? -23.510 6.940 42.883 1.00 57.97 104 GLU A C 1
ATOM 853 O O . GLU A 1 104 ? -24.702 6.986 43.199 1.00 57.97 104 GLU A O 1
ATOM 858 N N . ASP A 1 105 ? -22.564 7.090 43.809 1.00 49.16 105 ASP A N 1
ATOM 859 C CA . ASP A 1 105 ? -22.924 7.352 45.211 1.00 49.16 105 ASP A CA 1
ATOM 860 C C . ASP A 1 105 ? -23.285 8.840 45.417 1.00 49.16 105 ASP A C 1
ATOM 862 O O . ASP A 1 105 ? -22.480 9.627 45.915 1.00 49.16 105 ASP A O 1
ATOM 866 N N . ASP A 1 106 ? -24.473 9.234 44.920 1.00 45.66 106 ASP A N 1
ATOM 867 C CA . ASP A 1 106 ? -25.468 10.118 45.574 1.00 45.66 106 ASP A CA 1
ATOM 868 C C . ASP A 1 106 ? -26.533 10.663 44.583 1.00 45.66 106 ASP A C 1
ATOM 870 O O . ASP A 1 106 ? -26.553 11.850 44.251 1.00 45.66 106 ASP A O 1
ATOM 874 N N . LEU A 1 107 ? -27.497 9.834 44.153 1.00 40.91 107 LEU A N 1
ATOM 875 C CA . LEU A 1 107 ? -28.799 10.342 43.670 1.00 40.91 107 LEU A CA 1
ATOM 876 C C . LEU A 1 107 ? -30.032 9.624 44.239 1.00 40.91 107 LEU A C 1
ATOM 878 O O . LEU A 1 107 ? -31.122 9.877 43.749 1.00 40.91 107 LEU A O 1
ATOM 882 N N . ASP A 1 108 ? -29.914 8.800 45.287 1.00 37.62 108 ASP A N 1
ATOM 883 C CA . ASP A 1 108 ? -31.082 8.337 46.056 1.00 37.62 108 ASP A CA 1
ATOM 884 C C . ASP A 1 108 ? -30.705 7.999 47.510 1.00 37.62 108 ASP A C 1
ATOM 886 O O . ASP A 1 108 ? -30.368 6.864 47.855 1.00 37.62 108 ASP A O 1
ATOM 890 N N . LEU A 1 109 ? -30.865 8.981 48.401 1.00 46.88 109 LEU A N 1
ATOM 891 C CA . LEU A 1 109 ? -31.321 8.685 49.756 1.00 46.88 109 LEU A CA 1
ATOM 892 C C . LEU A 1 109 ? -32.746 8.120 49.631 1.00 46.88 109 LEU A C 1
ATOM 894 O O . LEU A 1 109 ? -33.644 8.822 49.175 1.00 46.88 109 LEU A O 1
ATOM 898 N N . ALA A 1 110 ? -32.923 6.874 50.078 1.00 43.19 110 ALA A N 1
ATOM 899 C CA . ALA A 1 110 ? -34.161 6.083 50.121 1.00 43.19 110 ALA A CA 1
ATOM 900 C C . ALA A 1 110 ? -34.510 5.247 48.871 1.00 43.19 110 ALA A C 1
ATOM 902 O O . ALA A 1 110 ? -35.443 5.550 48.140 1.00 43.19 110 ALA A O 1
ATOM 903 N N . SER A 1 111 ? -33.913 4.058 48.742 1.00 36.22 111 SER A N 1
ATOM 904 C CA . SER A 1 111 ? -34.723 2.831 48.657 1.00 36.22 111 SER A CA 1
ATOM 905 C C . SER A 1 111 ? -33.868 1.586 48.864 1.00 36.22 111 SER A C 1
ATOM 907 O O . SER A 1 111 ? -32.970 1.247 48.097 1.00 36.22 111 SER A O 1
ATOM 909 N N . ASP A 1 112 ? -34.207 0.896 49.932 1.00 42.09 112 ASP A N 1
ATOM 910 C CA . ASP A 1 112 ? -33.688 -0.372 50.397 1.00 42.09 112 ASP A CA 1
ATOM 911 C C . ASP A 1 112 ? -34.008 -1.502 49.391 1.00 42.09 112 ASP A C 1
ATOM 913 O O . ASP A 1 112 ? -35.047 -2.145 49.513 1.00 42.09 112 ASP A O 1
ATOM 917 N N . ARG A 1 113 ? -33.176 -1.721 48.350 1.00 45.00 113 ARG A N 1
ATOM 918 C CA . ARG A 1 113 ? -33.231 -2.927 47.472 1.00 45.00 113 ARG A CA 1
ATOM 919 C C . ARG A 1 113 ? -31.903 -3.407 46.858 1.00 45.00 113 ARG A C 1
ATOM 921 O O . ARG A 1 113 ? -31.933 -4.284 45.999 1.00 45.00 113 ARG A O 1
ATOM 928 N N . TYR A 1 114 ? -30.738 -2.947 47.316 1.00 43.41 114 TYR A N 1
ATOM 929 C CA . TYR A 1 114 ? -29.438 -3.486 46.857 1.00 43.41 114 TYR A CA 1
ATOM 930 C C . TYR A 1 114 ? -28.728 -4.398 47.875 1.00 43.41 114 TYR A C 1
ATOM 932 O O . TYR A 1 114 ? -27.536 -4.663 47.771 1.00 43.41 114 TYR A O 1
ATOM 940 N N . ALA A 1 115 ? -29.475 -4.985 48.817 1.00 37.78 115 ALA A N 1
ATOM 941 C CA . ALA A 1 115 ? -28.955 -5.975 49.768 1.00 37.78 115 ALA A CA 1
ATOM 942 C C . ALA A 1 115 ? -29.086 -7.452 49.312 1.00 37.78 115 ALA A C 1
ATOM 944 O O . ALA A 1 115 ? -28.841 -8.357 50.110 1.00 37.78 115 ALA A O 1
ATOM 945 N N . SER A 1 116 ? -29.448 -7.739 48.050 1.00 39.06 116 SER A N 1
ATOM 946 C CA . SER A 1 116 ? -29.714 -9.121 47.582 1.00 39.06 116 SER A CA 1
ATOM 947 C C . SER A 1 116 ? -28.607 -9.783 46.743 1.00 39.06 116 SER A C 1
ATOM 949 O O . SER A 1 116 ? -28.776 -10.927 46.323 1.00 39.06 116 SER A O 1
ATOM 951 N N . HIS A 1 117 ? -27.449 -9.154 46.543 1.00 41.12 117 HIS A N 1
ATOM 952 C CA . HIS A 1 117 ? -26.290 -9.828 45.939 1.00 41.12 117 HIS A CA 1
ATOM 953 C C . HIS A 1 117 ? -25.094 -9.872 46.893 1.00 41.12 117 HIS A C 1
ATOM 955 O O . HIS A 1 117 ? -23.959 -9.579 46.534 1.00 41.12 117 HIS A O 1
ATOM 961 N N . LYS A 1 118 ? -25.322 -10.354 48.123 1.00 35.56 118 LYS A N 1
ATOM 962 C CA . LYS A 1 118 ? -24.245 -11.043 48.843 1.00 35.56 118 LYS A CA 1
ATOM 963 C C . LYS A 1 118 ? -23.937 -12.329 48.083 1.00 35.56 118 LYS A C 1
ATOM 965 O O . LYS A 1 118 ? -24.628 -13.335 48.242 1.00 35.56 118 LYS A O 1
ATOM 970 N N . SER A 1 119 ? -22.903 -12.277 47.246 1.00 39.97 119 SER A N 1
ATOM 971 C CA . SER A 1 119 ? -22.262 -13.458 46.676 1.00 39.97 119 SER A CA 1
ATOM 972 C C . SER A 1 119 ? -21.919 -14.419 47.815 1.00 39.97 119 SER A C 1
ATOM 974 O O . SER A 1 119 ? -21.013 -14.194 48.622 1.00 39.97 119 SER A O 1
ATOM 976 N N . ARG A 1 120 ? -22.713 -15.485 47.934 1.00 34.41 120 ARG A N 1
ATOM 977 C CA . ARG A 1 120 ? -22.392 -16.635 48.771 1.00 34.41 120 ARG A CA 1
ATOM 978 C C . ARG A 1 120 ? -21.120 -17.240 48.183 1.00 34.41 120 ARG A C 1
ATOM 980 O O . ARG A 1 120 ? -21.188 -17.943 47.178 1.00 34.41 120 ARG A O 1
ATOM 987 N N . ARG A 1 121 ? -19.975 -16.984 48.825 1.00 42.88 121 ARG A N 1
ATOM 988 C CA . ARG A 1 121 ? -18.729 -17.729 48.601 1.00 42.88 121 ARG A CA 1
ATOM 989 C C . ARG A 1 121 ? -19.028 -19.223 48.768 1.00 42.88 121 ARG A C 1
ATOM 991 O O . ARG A 1 121 ? -19.149 -19.712 49.888 1.00 42.88 121 ARG A O 1
ATOM 998 N N . LYS A 1 122 ? -19.188 -19.937 47.654 1.00 35.84 122 LYS A N 1
ATOM 999 C CA . LYS A 1 122 ? -19.068 -21.397 47.600 1.00 35.84 122 LYS A CA 1
ATOM 1000 C C . LYS A 1 122 ? -17.638 -21.733 47.166 1.00 35.84 122 LYS A C 1
ATOM 1002 O O . LYS A 1 122 ? -17.096 -21.022 46.322 1.00 35.84 122 LYS A O 1
ATOM 1007 N N . PRO A 1 123 ? -17.023 -22.785 47.724 1.00 40.66 123 PRO A N 1
ATOM 1008 C CA . PRO A 1 123 ? -15.675 -23.174 47.343 1.00 40.66 123 PRO A CA 1
ATOM 1009 C C . PRO A 1 123 ? -15.706 -23.730 45.914 1.00 40.66 123 PRO A C 1
ATOM 1011 O O . PRO A 1 123 ? -16.465 -24.654 45.616 1.00 40.66 123 PRO A O 1
ATOM 1014 N N . LEU A 1 124 ? -14.908 -23.145 45.020 1.00 41.41 124 LEU A N 1
ATOM 1015 C CA . LEU A 1 124 ? -14.712 -23.643 43.663 1.00 41.41 124 LEU A CA 1
ATOM 1016 C C . LEU A 1 124 ? -13.699 -24.791 43.685 1.00 41.41 124 LEU A C 1
ATOM 1018 O O . LEU A 1 124 ? -12.493 -24.575 43.733 1.00 41.41 124 LEU A O 1
ATOM 1022 N N . ILE A 1 125 ? -14.210 -26.017 43.596 1.00 42.78 125 ILE A N 1
ATOM 1023 C CA . ILE A 1 125 ? -13.490 -27.134 42.985 1.00 42.78 125 ILE A CA 1
ATOM 1024 C C . ILE A 1 125 ? -14.211 -27.431 41.673 1.00 42.78 125 ILE A C 1
ATOM 1026 O O . ILE A 1 125 ? -15.303 -27.988 41.675 1.00 42.78 125 ILE A O 1
ATOM 1030 N N . SER A 1 126 ? -13.616 -27.013 40.558 1.00 36.06 126 SER A N 1
ATOM 1031 C CA . SER A 1 126 ? -13.778 -27.640 39.241 1.00 36.06 126 SER A CA 1
ATOM 1032 C C . SER A 1 126 ? -12.830 -26.954 38.259 1.00 36.06 126 SER A C 1
ATOM 1034 O O . SER A 1 126 ? -13.180 -25.991 37.578 1.00 36.06 126 SER A O 1
ATOM 1036 N N . SER A 1 127 ? -11.617 -27.489 38.189 1.00 43.84 127 SER A N 1
ATOM 1037 C CA . SER A 1 127 ? -10.651 -27.267 37.124 1.00 43.84 127 SER A CA 1
ATOM 1038 C C . SER A 1 127 ? -11.173 -27.857 35.810 1.00 43.84 127 SER A C 1
ATOM 1040 O O . SER A 1 127 ? -10.974 -29.035 35.527 1.00 43.84 127 SER A O 1
ATOM 1042 N N . THR A 1 128 ? -11.839 -27.043 35.000 1.00 38.56 128 THR A N 1
ATOM 1043 C CA . THR A 1 128 ? -11.927 -27.249 33.550 1.00 38.56 128 THR A CA 1
ATOM 1044 C C . THR A 1 128 ? -11.867 -25.883 32.880 1.00 38.56 128 THR A C 1
ATOM 1046 O O . THR A 1 128 ? -12.584 -24.963 33.270 1.00 38.56 128 THR A O 1
ATOM 1049 N N . VAL A 1 129 ? -10.959 -25.747 31.912 1.00 46.34 129 VAL A N 1
ATOM 1050 C CA . VAL A 1 129 ? -10.756 -24.555 31.078 1.00 46.34 129 VAL A CA 1
ATOM 1051 C C . VAL A 1 129 ? -12.072 -24.254 30.357 1.00 46.34 129 VAL A C 1
ATOM 1053 O O . VAL A 1 129 ? -12.395 -24.866 29.342 1.00 46.34 129 VAL A O 1
ATOM 1056 N N . ASN A 1 130 ? -12.881 -23.377 30.945 1.00 54.41 130 ASN A N 1
ATOM 1057 C CA . ASN A 1 130 ? -14.214 -23.038 30.469 1.00 54.41 130 ASN A CA 1
ATOM 1058 C C . ASN A 1 130 ? -14.165 -21.636 29.877 1.00 54.41 130 ASN A C 1
ATOM 1060 O O . ASN A 1 130 ? -14.039 -20.661 30.606 1.00 54.41 130 ASN A O 1
ATOM 1064 N N . ASP A 1 131 ? -14.262 -21.573 28.555 1.00 63.69 131 ASP A N 1
ATOM 1065 C CA . ASP A 1 131 ? -14.188 -20.360 27.748 1.00 63.69 131 ASP A CA 1
ATOM 1066 C C . ASP A 1 131 ? -15.335 -19.369 28.087 1.00 63.69 131 ASP A C 1
ATOM 1068 O O . ASP A 1 131 ? -16.506 -19.661 27.795 1.00 63.69 131 ASP A O 1
ATOM 1072 N N . PRO A 1 132 ? -15.040 -18.201 28.698 1.00 63.09 132 PRO A N 1
ATOM 1073 C CA . PRO A 1 132 ? -16.015 -17.148 29.005 1.00 63.09 132 PRO A CA 1
ATOM 1074 C C . PRO A 1 132 ? -16.845 -16.714 27.791 1.00 63.09 132 PRO A C 1
ATOM 1076 O O . PRO A 1 132 ? -18.039 -16.429 27.917 1.00 63.09 132 PRO A O 1
ATOM 1079 N N . ALA A 1 133 ? -16.247 -16.751 26.596 1.00 63.44 133 ALA A N 1
ATOM 1080 C CA . ALA A 1 133 ? -16.886 -16.388 25.337 1.00 63.44 133 ALA A CA 1
ATOM 1081 C C . ALA A 1 133 ? -18.100 -17.271 25.016 1.00 63.44 133 ALA A C 1
ATOM 1083 O O . ALA A 1 133 ? -19.063 -16.797 24.403 1.00 63.44 133 ALA A O 1
ATOM 1084 N N . LYS A 1 134 ? -18.048 -18.545 25.438 1.00 64.62 134 LYS A N 1
ATOM 1085 C CA . LYS A 1 134 ? -19.109 -19.549 25.264 1.00 64.62 134 LYS A CA 1
ATOM 1086 C C . LYS A 1 134 ? -20.177 -19.460 26.355 1.00 64.62 134 LYS A C 1
ATOM 1088 O O . LYS A 1 134 ? -21.331 -19.790 26.087 1.00 64.62 134 LYS A O 1
ATOM 1093 N N . ARG A 1 135 ? -19.827 -18.992 27.562 1.00 61.34 135 ARG A N 1
ATOM 1094 C CA . ARG A 1 135 ? -20.798 -18.727 28.645 1.00 61.34 135 ARG A CA 1
ATOM 1095 C C . ARG A 1 135 ? -21.694 -17.529 28.340 1.00 61.34 135 ARG A C 1
ATOM 1097 O O . ARG A 1 135 ? -22.885 -17.611 28.606 1.00 61.34 135 ARG A O 1
ATOM 1104 N N . ALA A 1 136 ? -21.157 -16.512 27.665 1.00 61.59 136 ALA A N 1
ATOM 1105 C CA . ALA A 1 136 ? -21.884 -15.332 27.178 1.00 61.59 136 ALA A CA 1
ATOM 1106 C C . ALA A 1 136 ? -23.177 -15.620 26.396 1.00 61.59 136 ALA A C 1
ATOM 1108 O O . ALA A 1 136 ? -24.044 -14.762 26.279 1.00 61.59 136 ALA A O 1
ATOM 1109 N N . VAL A 1 137 ? -23.264 -16.803 25.781 1.00 62.12 137 VAL A N 1
ATOM 1110 C CA . VAL A 1 137 ? -24.415 -17.233 24.976 1.00 62.12 137 VAL A CA 1
ATOM 1111 C C . VAL A 1 137 ? -25.572 -17.707 25.868 1.00 62.12 137 VAL A C 1
ATOM 1113 O O . VAL A 1 137 ? -26.714 -17.752 25.422 1.00 62.12 137 VAL A O 1
ATOM 1116 N N . LYS A 1 138 ? -25.289 -18.076 27.124 1.00 62.75 138 LYS A N 1
ATOM 1117 C CA . LYS A 1 138 ? -26.251 -18.670 28.065 1.00 62.75 138 LYS A CA 1
ATOM 1118 C C . LYS A 1 138 ? -26.473 -17.835 29.326 1.00 62.75 138 LYS A C 1
ATOM 1120 O O . LYS A 1 138 ? -27.561 -17.897 29.885 1.00 62.75 138 LYS A O 1
ATOM 1125 N N . GLU A 1 139 ? -25.475 -17.070 29.766 1.00 73.25 139 GLU A N 1
ATOM 1126 C CA . GLU A 1 139 ? -25.511 -16.278 30.998 1.00 73.25 139 GLU A CA 1
ATOM 1127 C C . GLU A 1 139 ? -24.905 -14.880 30.773 1.00 73.25 139 GLU A C 1
ATOM 1129 O O . GLU A 1 139 ? -23.939 -14.755 30.011 1.00 73.25 139 GLU A O 1
ATOM 1134 N N . PRO A 1 140 ? -25.434 -13.831 31.436 1.00 78.62 140 PRO A N 1
ATOM 1135 C CA . PRO A 1 140 ? -24.822 -12.508 31.431 1.00 78.62 140 PRO A CA 1
ATOM 1136 C C . PRO A 1 140 ? -23.386 -12.572 31.964 1.00 78.62 140 PRO A C 1
ATOM 1138 O O . PRO A 1 140 ? -23.140 -13.076 33.059 1.00 78.62 140 PRO A O 1
ATOM 1141 N N . ILE A 1 141 ? -22.433 -12.055 31.190 1.00 84.62 141 ILE A N 1
ATOM 1142 C CA . ILE A 1 141 ? -21.046 -11.890 31.633 1.00 84.62 141 ILE A CA 1
ATOM 1143 C C . ILE A 1 141 ? -20.974 -10.694 32.578 1.00 84.62 141 ILE A C 1
ATOM 1145 O O . ILE A 1 141 ? -21.505 -9.639 32.247 1.00 84.62 141 ILE A O 1
ATOM 1149 N N . ASP A 1 142 ? -20.264 -10.828 33.693 1.00 87.94 142 ASP A N 1
ATOM 1150 C CA . ASP A 1 142 ? -19.837 -9.691 34.507 1.00 87.94 142 ASP A CA 1
ATOM 1151 C C . ASP A 1 142 ? -18.391 -9.286 34.139 1.00 87.94 142 ASP A C 1
ATOM 1153 O O . ASP A 1 142 ? -17.466 -10.082 34.351 1.00 87.94 142 ASP A O 1
ATOM 1157 N N . PRO A 1 143 ? -18.156 -8.074 33.593 1.00 90.06 143 PRO A N 1
ATOM 1158 C CA . PRO A 1 143 ? -16.816 -7.626 33.221 1.00 90.06 143 PRO A CA 1
ATOM 1159 C C . PRO A 1 143 ? -15.865 -7.487 34.420 1.00 90.06 143 PRO A C 1
ATOM 1161 O O . PRO A 1 143 ? -14.661 -7.660 34.245 1.00 90.06 143 PRO A O 1
ATOM 1164 N N . TYR A 1 144 ? -16.364 -7.215 35.632 1.00 91.19 144 TYR A N 1
ATOM 1165 C CA . TYR A 1 144 ? -15.518 -7.041 36.820 1.00 91.19 144 TYR A CA 1
ATOM 1166 C C . TYR A 1 144 ? -14.865 -8.347 37.262 1.00 91.19 144 TYR A C 1
ATOM 1168 O O . TYR A 1 144 ? -13.667 -8.377 37.546 1.00 91.19 144 TYR A O 1
ATOM 1176 N N . THR A 1 145 ? -15.622 -9.444 37.232 1.00 89.88 145 THR A N 1
ATOM 1177 C CA . THR A 1 145 ? -15.082 -10.786 37.478 1.00 89.88 145 THR A CA 1
ATOM 1178 C C . THR A 1 145 ? -13.968 -11.130 36.480 1.00 89.88 145 THR A C 1
ATOM 1180 O O . THR A 1 145 ? -12.905 -11.595 36.878 1.00 89.88 145 THR A O 1
ATOM 1183 N N . LEU A 1 146 ? -14.149 -10.818 35.190 1.00 89.31 146 LEU A N 1
ATOM 1184 C CA . LEU A 1 146 ? -13.122 -11.079 34.170 1.00 89.31 146 LEU A CA 1
ATOM 1185 C C . LEU A 1 146 ? -11.856 -10.232 34.351 1.00 89.31 146 LEU A C 1
ATOM 1187 O O . LEU A 1 146 ? -10.757 -10.708 34.057 1.00 89.31 146 LEU A O 1
ATOM 1191 N N . ILE A 1 147 ? -11.996 -8.989 34.825 1.00 90.12 147 ILE A N 1
ATOM 1192 C CA . ILE A 1 147 ? -10.857 -8.123 35.157 1.00 90.12 147 ILE A CA 1
ATOM 1193 C C . ILE A 1 147 ? -10.066 -8.711 36.333 1.00 90.12 147 ILE A C 1
ATOM 1195 O O . ILE A 1 147 ? -8.839 -8.779 36.246 1.00 90.12 147 ILE A O 1
ATOM 1199 N N . LEU A 1 148 ? -10.747 -9.162 37.394 1.00 89.38 148 LEU A N 1
ATOM 1200 C CA . LEU A 1 148 ? -10.119 -9.790 38.566 1.00 89.38 148 LEU A CA 1
ATOM 1201 C C . LEU A 1 148 ? -9.402 -11.094 38.210 1.00 89.38 148 LEU A C 1
ATOM 1203 O O . LEU A 1 148 ? -8.272 -11.315 38.641 1.00 89.38 148 LEU A O 1
ATOM 1207 N N . ASP A 1 149 ? -10.039 -11.922 37.385 1.00 88.44 149 ASP A N 1
ATOM 1208 C CA . ASP A 1 149 ? -9.504 -13.215 36.956 1.00 88.44 149 ASP A CA 1
ATOM 1209 C C . ASP A 1 149 ? -8.423 -13.083 35.865 1.00 88.44 149 ASP A C 1
ATOM 1211 O O . ASP A 1 149 ? -7.820 -14.079 35.465 1.00 88.44 149 ASP A O 1
ATOM 1215 N N . GLY A 1 150 ? -8.194 -11.875 35.333 1.00 87.12 150 GLY A N 1
ATOM 1216 C CA . GLY A 1 150 ? -7.251 -11.634 34.238 1.00 87.12 150 GLY A CA 1
ATOM 1217 C C . GLY A 1 150 ? -7.631 -12.340 32.930 1.00 87.12 150 GLY A C 1
ATOM 1218 O O . GLY A 1 150 ? -6.765 -12.612 32.105 1.00 87.12 150 GLY A O 1
ATOM 1219 N N . SER A 1 151 ? -8.915 -12.649 32.727 1.00 88.62 151 SER A N 1
ATOM 1220 C CA . SER A 1 151 ? -9.410 -13.520 31.647 1.00 88.62 151 SER A CA 1
ATOM 1221 C C . SER A 1 151 ? -10.078 -12.765 30.488 1.00 88.62 151 SER A C 1
ATOM 1223 O O . SER A 1 151 ? -10.822 -13.347 29.696 1.00 88.62 151 SER A O 1
ATOM 1225 N N . LEU A 1 152 ? -9.781 -11.468 30.342 1.00 87.69 152 LEU A N 1
ATOM 1226 C CA . LEU A 1 152 ? -10.316 -10.609 29.273 1.00 87.69 152 LEU A CA 1
ATOM 1227 C C . LEU A 1 152 ? -9.973 -11.096 27.858 1.00 87.69 152 LEU A C 1
ATOM 1229 O O . LEU A 1 152 ? -10.737 -10.833 26.931 1.00 87.69 152 LEU A O 1
ATOM 1233 N N . ASP A 1 153 ? -8.865 -11.823 27.690 1.00 86.81 153 ASP A N 1
ATOM 1234 C CA . ASP A 1 153 ? -8.452 -12.386 26.398 1.00 86.81 153 ASP A CA 1
ATOM 1235 C C . ASP A 1 153 ? -9.507 -13.309 25.786 1.00 86.81 153 ASP A C 1
ATOM 1237 O O . ASP A 1 153 ? -9.608 -13.395 24.567 1.00 86.81 153 ASP A O 1
ATOM 1241 N N . ALA A 1 154 ? -10.352 -13.936 26.607 1.00 85.75 154 ALA A N 1
ATOM 1242 C CA . ALA A 1 154 ? -11.448 -14.759 26.113 1.00 85.75 154 ALA A CA 1
ATOM 1243 C C . ALA A 1 154 ? -12.501 -13.966 25.325 1.00 85.75 154 ALA A C 1
ATOM 1245 O O . ALA A 1 154 ? -13.182 -14.523 24.470 1.00 85.75 154 ALA A O 1
ATOM 1246 N N . LEU A 1 155 ? -12.670 -12.671 25.608 1.00 87.06 155 LEU A N 1
ATOM 1247 C CA . LEU A 1 155 ? -13.635 -11.831 24.896 1.00 87.06 155 LEU A CA 1
ATOM 1248 C C . LEU A 1 155 ? -13.066 -11.233 23.608 1.00 87.06 155 LEU A C 1
ATOM 1250 O O . LEU A 1 155 ? -13.837 -10.754 22.774 1.00 87.06 155 LEU A O 1
ATOM 1254 N N . ARG A 1 156 ? -11.740 -11.253 23.440 1.00 88.81 156 ARG A N 1
ATOM 1255 C CA . ARG A 1 156 ? -11.066 -10.668 22.281 1.00 88.81 156 ARG A CA 1
ATOM 1256 C C . ARG A 1 156 ? -11.286 -11.561 21.057 1.00 88.81 156 ARG A C 1
ATOM 1258 O O . ARG A 1 156 ? -10.939 -12.744 21.102 1.00 88.81 156 ARG A O 1
ATOM 1265 N N . PRO A 1 157 ? -11.858 -11.044 19.957 1.00 83.00 157 PRO A N 1
ATOM 1266 C CA . PRO A 1 157 ? -11.974 -11.818 18.729 1.00 83.00 157 PRO A CA 1
ATOM 1267 C C . PRO A 1 157 ? -10.585 -12.215 18.204 1.00 83.00 157 PRO A C 1
ATOM 1269 O O . PRO A 1 157 ? -9.639 -11.428 18.278 1.00 83.00 157 PRO A O 1
ATOM 1272 N N . ASN A 1 158 ? -10.446 -13.418 17.637 1.00 80.50 158 ASN A N 1
ATOM 1273 C CA . ASN A 1 158 ? -9.211 -13.785 16.944 1.00 80.50 158 ASN A CA 1
ATOM 1274 C C . ASN A 1 158 ? -9.161 -13.069 15.587 1.00 80.50 158 ASN A C 1
ATOM 1276 O O . ASN A 1 158 ? -9.690 -13.565 14.596 1.00 80.50 158 ASN A O 1
ATOM 1280 N N . LEU A 1 159 ? -8.551 -11.885 15.567 1.00 78.88 159 LEU A N 1
ATOM 1281 C CA . LEU A 1 159 ? -8.403 -11.068 14.360 1.00 78.88 159 LEU A CA 1
ATOM 1282 C C . LEU A 1 159 ? -7.068 -11.281 13.646 1.00 78.88 159 LEU A C 1
ATOM 1284 O O . LEU A 1 159 ? -6.878 -10.732 12.568 1.00 78.88 159 LEU A O 1
ATOM 1288 N N . LYS A 1 160 ? -6.149 -12.078 14.208 1.00 68.44 160 LYS A N 1
ATOM 1289 C CA . LYS A 1 160 ? -4.822 -12.297 13.609 1.00 68.44 160 LYS A CA 1
ATOM 1290 C C . LYS A 1 160 ? -4.902 -12.972 12.242 1.00 68.44 160 LYS A C 1
ATOM 1292 O O . LYS A 1 160 ? -4.103 -12.661 11.374 1.00 68.44 160 LYS A O 1
ATOM 1297 N N . ASP A 1 161 ? -5.884 -13.850 12.055 1.00 64.81 161 ASP A N 1
ATOM 1298 C CA . ASP A 1 161 ? -6.121 -14.525 10.774 1.00 64.81 161 ASP A CA 1
ATOM 1299 C C . ASP A 1 161 ? -6.912 -13.650 9.783 1.00 64.81 161 ASP A C 1
ATOM 1301 O O . ASP A 1 161 ? -7.011 -13.984 8.606 1.00 64.81 161 ASP A O 1
ATOM 1305 N N . ALA A 1 162 ? -7.512 -12.553 10.263 1.00 69.19 162 ALA A N 1
ATOM 1306 C CA . ALA A 1 162 ? -8.379 -11.670 9.485 1.00 69.19 162 ALA A CA 1
ATOM 1307 C C . ALA A 1 162 ? -7.732 -10.320 9.139 1.00 69.19 162 ALA A C 1
ATOM 1309 O O . ALA A 1 162 ? -8.304 -9.589 8.341 1.00 69.19 162 ALA A O 1
ATOM 1310 N N . MET A 1 163 ? -6.598 -9.965 9.754 1.00 74.81 163 MET A N 1
ATOM 1311 C CA . MET A 1 163 ? -5.899 -8.695 9.544 1.00 74.81 163 MET A CA 1
ATOM 1312 C C . MET A 1 163 ? -4.391 -8.929 9.418 1.00 74.81 163 MET A C 1
ATOM 1314 O O . MET A 1 163 ? -3.728 -9.284 10.394 1.00 74.81 163 MET A O 1
ATOM 1318 N N . GLU A 1 164 ? -3.837 -8.673 8.234 1.00 73.19 164 GLU A N 1
ATOM 1319 C CA . GLU A 1 164 ? -2.391 -8.673 7.993 1.00 73.19 164 GLU A CA 1
ATOM 1320 C C . GLU A 1 164 ? -1.835 -7.271 8.289 1.00 73.19 164 GLU A C 1
ATOM 1322 O O . GLU A 1 164 ? -2.010 -6.337 7.514 1.00 73.19 164 GLU A O 1
ATOM 1327 N N . LEU A 1 165 ? -1.219 -7.095 9.464 1.00 75.50 165 LEU A N 1
ATOM 1328 C CA . LEU A 1 165 ? -0.693 -5.793 9.922 1.00 75.50 165 LEU A CA 1
ATOM 1329 C C . LEU A 1 165 ? 0.810 -5.619 9.710 1.00 75.50 165 LEU A C 1
ATOM 1331 O O . LEU A 1 165 ? 1.375 -4.585 10.070 1.00 75.50 165 LEU A O 1
ATOM 1335 N N . GLU A 1 166 ? 1.465 -6.651 9.198 1.00 80.00 166 GLU A N 1
ATOM 1336 C CA . GLU A 1 166 ? 2.895 -6.658 8.942 1.00 80.00 166 GLU A CA 1
ATOM 1337 C C . GLU A 1 166 ? 3.149 -6.328 7.471 1.00 80.00 166 GLU A C 1
ATOM 1339 O O . GLU A 1 166 ? 2.509 -6.888 6.586 1.00 80.00 166 GLU A O 1
ATOM 1344 N N . ASP A 1 167 ? 4.096 -5.425 7.212 1.00 84.38 167 ASP A N 1
ATOM 1345 C CA . ASP A 1 167 ? 4.568 -5.164 5.855 1.00 84.38 167 ASP A CA 1
ATOM 1346 C C . ASP A 1 167 ? 5.571 -6.249 5.450 1.00 84.38 167 ASP A C 1
ATOM 1348 O O . ASP A 1 167 ? 6.675 -6.343 5.997 1.00 84.38 167 ASP A O 1
ATOM 1352 N N . HIS A 1 168 ? 5.169 -7.095 4.505 1.00 88.88 168 HIS A N 1
ATOM 1353 C CA . HIS A 1 168 ? 5.994 -8.187 3.989 1.00 88.88 168 HIS A CA 1
ATOM 1354 C C . HIS A 1 168 ? 6.694 -7.845 2.676 1.00 88.88 168 HIS A C 1
ATOM 1356 O O . HIS A 1 168 ? 7.470 -8.673 2.183 1.00 88.88 168 HIS A O 1
ATOM 1362 N N . TYR A 1 169 ? 6.441 -6.660 2.113 1.00 91.81 169 TYR A N 1
ATOM 1363 C CA . TYR A 1 169 ? 6.904 -6.282 0.787 1.00 91.81 169 TYR A CA 1
ATOM 1364 C C . TYR A 1 169 ? 8.218 -5.506 0.833 1.00 91.81 169 TYR A C 1
ATOM 1366 O O . TYR A 1 169 ? 8.413 -4.572 1.604 1.00 91.81 169 TYR A O 1
ATOM 1374 N N . ASN A 1 170 ? 9.136 -5.855 -0.066 1.00 93.19 170 ASN A N 1
ATOM 1375 C CA . ASN A 1 170 ? 10.394 -5.136 -0.219 1.00 93.19 170 ASN A CA 1
ATOM 1376 C C . ASN A 1 170 ? 10.734 -4.907 -1.696 1.00 93.19 170 ASN A C 1
ATOM 1378 O O . ASN A 1 170 ? 10.890 -5.849 -2.472 1.00 93.19 170 ASN A O 1
ATOM 1382 N N . TYR A 1 171 ? 10.902 -3.644 -2.089 1.00 92.88 171 TYR A N 1
ATOM 1383 C CA . TYR A 1 171 ? 11.263 -3.263 -3.459 1.00 92.88 171 TYR A CA 1
ATOM 1384 C C . TYR A 1 171 ? 12.742 -3.528 -3.810 1.00 92.88 171 TYR A C 1
ATOM 1386 O O . TYR A 1 171 ? 13.105 -3.485 -4.988 1.00 92.88 171 TYR A O 1
ATOM 1394 N N . LEU A 1 172 ? 13.594 -3.789 -2.811 1.00 92.06 172 LEU A N 1
ATOM 1395 C CA . LEU A 1 172 ? 15.014 -4.135 -2.964 1.00 92.06 172 LEU A CA 1
ATOM 1396 C C . LEU A 1 172 ? 15.255 -5.645 -3.086 1.00 92.06 172 LEU A C 1
ATOM 1398 O O . LEU A 1 172 ? 16.371 -6.061 -3.395 1.00 92.06 172 LEU A O 1
ATOM 1402 N N . GLY A 1 173 ? 14.235 -6.468 -2.833 1.00 90.25 173 GLY A N 1
ATOM 14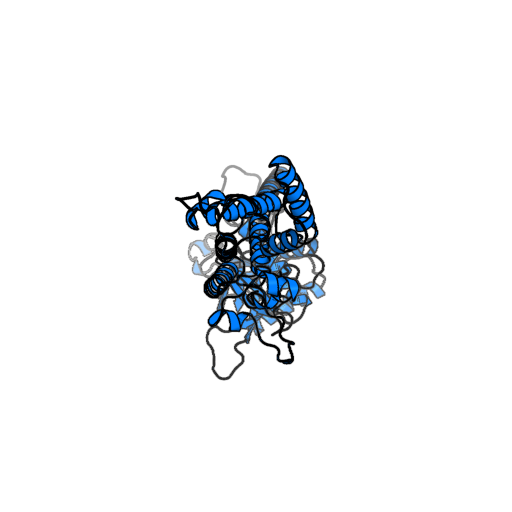03 C CA . GLY A 1 173 ? 14.418 -7.911 -2.737 1.00 90.25 173 GLY A CA 1
ATOM 1404 C C . GLY A 1 173 ? 15.220 -8.287 -1.499 1.00 90.25 173 GLY A C 1
ATOM 1405 O O . GLY A 1 173 ? 14.858 -7.910 -0.385 1.00 90.25 173 GLY A O 1
ATOM 1406 N N . SER A 1 174 ? 16.308 -9.025 -1.705 1.00 89.44 174 SER A N 1
ATOM 1407 C CA . SER A 1 174 ? 17.292 -9.337 -0.662 1.00 89.44 174 SER A CA 1
ATOM 1408 C C . SER A 1 174 ? 18.511 -8.405 -0.680 1.00 89.44 174 SER A C 1
ATOM 1410 O O . SER A 1 174 ? 19.393 -8.522 0.172 1.00 89.44 174 SER A O 1
ATOM 1412 N N . ALA A 1 175 ? 18.580 -7.468 -1.633 1.00 89.88 175 ALA A N 1
ATOM 1413 C CA . ALA A 1 175 ? 19.681 -6.520 -1.728 1.00 89.88 175 ALA A CA 1
ATOM 1414 C C . ALA A 1 175 ? 19.590 -5.423 -0.653 1.00 89.88 175 ALA A C 1
ATOM 1416 O O . ALA A 1 175 ? 18.513 -5.032 -0.210 1.00 89.88 175 ALA A O 1
ATOM 1417 N N . THR A 1 176 ? 20.740 -4.865 -0.268 1.00 89.19 176 THR A N 1
ATOM 1418 C CA . THR A 1 176 ? 20.811 -3.766 0.712 1.00 89.19 176 THR A CA 1
ATOM 1419 C C . THR A 1 176 ? 20.519 -2.396 0.102 1.00 89.19 176 THR A C 1
ATOM 1421 O O . THR A 1 176 ? 20.092 -1.484 0.804 1.00 89.19 176 THR A O 1
ATOM 1424 N N . SER A 1 177 ? 20.782 -2.217 -1.195 1.00 91.75 177 SER A N 1
ATOM 1425 C CA . SER A 1 177 ? 20.584 -0.950 -1.904 1.00 91.75 177 SER A CA 1
ATOM 1426 C C . SER A 1 177 ? 20.534 -1.147 -3.420 1.00 91.75 177 SER A C 1
ATOM 1428 O O . SER A 1 177 ? 21.043 -2.134 -3.953 1.00 91.75 177 SER A O 1
ATOM 1430 N N . LEU A 1 178 ? 19.943 -0.181 -4.131 1.00 90.62 178 LEU A N 1
ATOM 1431 C CA . LEU A 1 178 ? 19.963 -0.146 -5.593 1.00 90.62 178 LEU A CA 1
ATOM 1432 C C . LEU A 1 178 ? 21.306 0.389 -6.103 1.00 90.62 178 LEU A C 1
ATOM 1434 O O . LEU A 1 178 ? 21.717 1.500 -5.759 1.00 90.62 178 LEU A O 1
ATOM 1438 N N . ASN A 1 179 ? 21.950 -0.337 -7.018 1.00 90.88 179 ASN A N 1
ATOM 1439 C CA . ASN A 1 179 ? 23.110 0.179 -7.744 1.00 90.88 179 ASN A CA 1
ATOM 1440 C C . ASN A 1 179 ? 22.664 1.161 -8.842 1.00 90.88 179 ASN A C 1
ATOM 1442 O O . ASN A 1 179 ? 22.529 0.814 -10.015 1.00 90.88 179 ASN A O 1
ATOM 1446 N N . LEU A 1 180 ? 22.429 2.417 -8.455 1.00 88.88 180 LEU A N 1
ATOM 1447 C CA . LEU A 1 180 ? 21.912 3.455 -9.354 1.00 88.88 180 LEU A CA 1
ATOM 1448 C C . LEU A 1 180 ? 22.839 3.748 -10.542 1.00 88.88 180 LEU A C 1
ATOM 1450 O O . LEU A 1 180 ? 22.355 4.093 -11.620 1.00 88.88 180 LEU A O 1
ATOM 1454 N N . LYS A 1 181 ? 24.160 3.609 -10.362 1.00 89.00 181 LYS A N 1
ATOM 1455 C CA . LYS A 1 181 ? 25.139 3.827 -11.438 1.00 89.00 181 LYS A CA 1
ATOM 1456 C C . LYS A 1 181 ? 25.006 2.760 -12.516 1.00 89.00 181 LYS A C 1
ATOM 1458 O O . LYS A 1 181 ? 24.995 3.099 -13.699 1.00 89.00 181 LYS A O 1
ATOM 1463 N N . ASP A 1 182 ? 24.881 1.500 -12.105 1.00 88.00 182 ASP A N 1
ATOM 1464 C CA . ASP A 1 182 ? 24.678 0.397 -13.038 1.00 88.00 182 ASP A CA 1
ATOM 1465 C C . ASP A 1 182 ? 23.320 0.503 -13.735 1.00 88.00 182 ASP A C 1
ATOM 1467 O O . ASP A 1 182 ? 23.273 0.519 -14.961 1.00 88.00 182 ASP A O 1
ATOM 1471 N N . LEU A 1 183 ? 22.237 0.748 -12.987 1.00 90.06 183 LEU A N 1
ATOM 1472 C CA . LEU A 1 183 ? 20.903 0.962 -13.562 1.00 90.06 183 LEU A CA 1
ATOM 1473 C C . LEU A 1 183 ? 20.905 2.089 -14.602 1.00 90.06 183 LEU A C 1
ATOM 1475 O O . LEU A 1 183 ? 20.437 1.911 -15.728 1.00 90.06 183 LEU A O 1
ATOM 1479 N N . GLN A 1 184 ? 21.491 3.241 -14.270 1.00 87.62 184 GLN A N 1
ATOM 1480 C CA . GLN A 1 184 ? 21.622 4.336 -15.224 1.00 87.62 184 GLN A CA 1
ATOM 1481 C C . GLN A 1 184 ? 22.417 3.892 -16.458 1.00 87.62 184 GLN A C 1
ATOM 1483 O O . GLN A 1 184 ? 21.989 4.134 -17.586 1.00 87.62 184 GLN A O 1
ATOM 1488 N N . LYS A 1 185 ? 23.545 3.200 -16.279 1.00 85.00 185 LYS A N 1
ATOM 1489 C CA . LYS A 1 185 ? 24.351 2.690 -17.393 1.00 85.00 185 LYS A CA 1
ATOM 1490 C C . LYS A 1 185 ? 23.549 1.727 -18.274 1.00 85.00 185 LYS A C 1
ATOM 1492 O O . LYS A 1 185 ? 23.534 1.935 -19.486 1.00 85.00 185 LYS A O 1
ATOM 1497 N N . THR A 1 186 ? 22.831 0.756 -17.704 1.00 86.38 186 THR A N 1
ATOM 1498 C CA . THR A 1 186 ? 22.025 -0.226 -18.450 1.00 86.38 186 THR A CA 1
ATOM 1499 C C . THR A 1 186 ? 20.920 0.451 -19.270 1.00 86.38 186 THR A C 1
ATOM 1501 O O . THR A 1 186 ? 20.746 0.165 -20.453 1.00 86.38 186 THR A O 1
ATOM 1504 N N . PHE A 1 187 ? 20.181 1.398 -18.680 1.00 85.94 187 PHE A N 1
ATOM 1505 C CA . PHE A 1 187 ? 19.068 2.070 -19.364 1.00 85.94 187 PHE A CA 1
ATOM 1506 C C . PHE A 1 187 ? 19.524 3.115 -20.395 1.00 85.94 187 PHE A C 1
ATOM 1508 O O . PHE A 1 187 ? 18.790 3.414 -21.348 1.00 85.94 187 PHE A O 1
ATOM 1515 N N . PHE A 1 188 ? 20.732 3.664 -20.254 1.00 79.81 188 PHE A N 1
ATOM 1516 C CA . PHE A 1 188 ? 21.336 4.540 -21.261 1.00 79.81 188 PHE A CA 1
ATOM 1517 C C . PHE A 1 188 ? 21.983 3.743 -22.401 1.00 79.81 188 PHE A C 1
ATOM 1519 O O . PHE A 1 188 ? 21.838 4.126 -23.564 1.00 79.81 188 PHE A O 1
ATOM 1526 N N . ARG A 1 189 ? 22.639 2.622 -22.085 1.00 78.94 189 ARG A N 1
ATOM 1527 C CA . ARG A 1 189 ? 23.386 1.763 -23.015 1.00 78.94 189 ARG A CA 1
ATOM 1528 C C . ARG A 1 189 ? 22.659 0.435 -23.234 1.00 78.94 189 ARG A C 1
ATOM 1530 O O . ARG A 1 189 ? 23.166 -0.635 -22.929 1.00 78.94 189 ARG A O 1
ATOM 1537 N N . THR A 1 190 ? 21.443 0.535 -23.757 1.00 80.81 190 THR A N 1
ATOM 1538 C CA . THR A 1 190 ? 20.599 -0.627 -24.067 1.00 80.81 190 THR A CA 1
ATOM 1539 C C . THR A 1 190 ? 21.130 -1.402 -25.263 1.00 80.81 190 THR A C 1
ATOM 1541 O O . THR A 1 190 ? 21.657 -0.795 -26.198 1.00 80.81 190 THR A O 1
ATOM 1544 N N . GLY A 1 191 ? 20.865 -2.705 -25.298 1.00 85.50 191 GLY A N 1
ATOM 1545 C CA . GLY A 1 191 ? 20.921 -3.458 -26.544 1.00 85.50 191 GLY A CA 1
ATOM 1546 C C . GLY A 1 191 ? 19.862 -2.971 -27.540 1.00 85.50 191 GLY A C 1
ATOM 1547 O O . GLY A 1 191 ? 18.904 -2.283 -27.173 1.00 85.50 191 GLY A O 1
ATOM 1548 N N . VAL A 1 192 ? 20.037 -3.306 -28.811 1.00 89.25 192 VAL A N 1
ATOM 1549 C CA . VAL A 1 192 ? 19.148 -2.927 -29.908 1.00 89.25 192 VAL A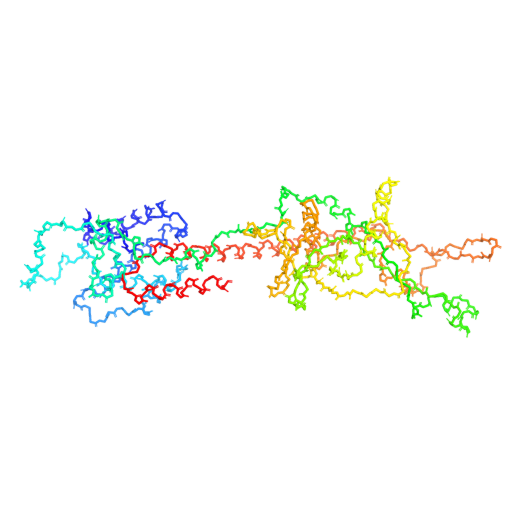 CA 1
ATOM 1550 C C . VAL A 1 192 ? 18.751 -4.179 -30.674 1.00 89.25 192 VAL A C 1
ATOM 1552 O O . VAL A 1 192 ? 19.596 -4.874 -31.232 1.00 89.25 192 VAL A O 1
ATOM 1555 N N . LEU A 1 193 ? 17.452 -4.467 -30.690 1.00 88.75 193 LEU A N 1
ATOM 1556 C CA . LEU A 1 193 ? 16.848 -5.432 -31.602 1.00 88.75 193 LEU A CA 1
ATOM 1557 C C . LEU A 1 193 ? 16.460 -4.701 -32.885 1.00 88.75 193 LEU A C 1
ATOM 1559 O O . LEU A 1 193 ? 15.713 -3.726 -32.836 1.00 88.75 193 LEU A O 1
ATOM 1563 N N . GLN A 1 194 ? 16.938 -5.185 -34.024 1.00 87.94 194 GLN A N 1
ATOM 1564 C CA . GLN A 1 194 ? 16.601 -4.626 -35.329 1.00 87.94 194 GLN A CA 1
ATOM 1565 C C . GLN A 1 194 ? 15.439 -5.390 -35.948 1.00 87.94 194 GLN A C 1
ATOM 1567 O O . GLN A 1 194 ? 15.462 -6.617 -35.979 1.00 87.94 194 GLN A O 1
ATOM 1572 N N . ILE A 1 195 ? 14.438 -4.672 -36.454 1.00 85.06 195 ILE A N 1
ATOM 1573 C CA . ILE A 1 195 ? 13.303 -5.240 -37.182 1.00 85.06 195 ILE A CA 1
ATOM 1574 C C . ILE A 1 195 ? 13.328 -4.735 -38.615 1.00 85.06 195 ILE A C 1
ATOM 1576 O O . ILE A 1 195 ? 13.331 -3.529 -38.865 1.00 85.06 195 ILE A O 1
ATOM 1580 N N . VAL A 1 196 ? 13.297 -5.663 -39.558 1.00 83.06 196 VAL A N 1
ATOM 1581 C CA . VAL A 1 196 ? 13.206 -5.383 -40.984 1.00 83.06 196 VAL A CA 1
ATOM 1582 C C . VAL A 1 196 ? 11.754 -5.047 -41.321 1.00 83.06 196 VAL A C 1
ATOM 1584 O O . VAL A 1 196 ? 10.865 -5.890 -41.270 1.00 83.06 196 VAL A O 1
ATOM 1587 N N . SER A 1 197 ? 11.487 -3.789 -41.659 1.00 76.50 197 SER A N 1
ATOM 1588 C CA . SER A 1 197 ? 10.165 -3.323 -42.068 1.00 76.50 197 SER A CA 1
ATOM 1589 C C . SER A 1 197 ? 10.046 -3.345 -43.587 1.00 76.50 197 SER A C 1
ATOM 1591 O O . SER A 1 197 ? 10.536 -2.452 -44.273 1.00 76.50 197 SER A O 1
ATOM 1593 N N . ALA A 1 198 ? 9.304 -4.315 -44.123 1.00 66.50 198 ALA A N 1
ATOM 1594 C CA . ALA A 1 198 ? 8.991 -4.375 -45.555 1.00 66.50 198 ALA A CA 1
ATOM 1595 C C . ALA A 1 198 ? 8.148 -3.178 -46.060 1.00 66.50 198 ALA A C 1
ATOM 1597 O O . ALA A 1 198 ? 8.080 -2.927 -47.264 1.00 66.50 198 ALA A O 1
ATOM 1598 N N . ARG A 1 199 ? 7.499 -2.439 -45.143 1.00 61.84 199 ARG A N 1
ATOM 1599 C CA . ARG A 1 199 ? 6.629 -1.285 -45.439 1.00 61.84 199 ARG A CA 1
ATOM 1600 C C . ARG A 1 199 ? 7.390 0.044 -45.480 1.00 61.84 199 ARG A C 1
ATOM 1602 O O . ARG A 1 199 ? 6.949 0.972 -46.149 1.00 61.84 199 ARG A O 1
ATOM 1609 N N . SER A 1 200 ? 8.502 0.153 -44.761 1.00 63.12 200 SER A N 1
ATOM 1610 C CA . SER A 1 200 ? 9.337 1.353 -44.745 1.00 63.12 200 SER A CA 1
ATOM 1611 C C . SER A 1 200 ? 10.478 1.154 -45.727 1.00 63.12 200 SER A C 1
ATOM 1613 O O . SER A 1 200 ? 11.281 0.259 -45.526 1.00 63.12 200 SER A O 1
ATOM 1615 N N . ARG A 1 201 ? 10.565 1.952 -46.790 1.00 65.12 201 ARG A N 1
ATOM 1616 C CA . ARG A 1 201 ? 11.668 1.886 -47.760 1.00 65.12 201 ARG A CA 1
ATOM 1617 C C . ARG A 1 201 ? 12.312 3.267 -47.856 1.00 65.12 201 ARG A C 1
ATOM 1619 O O . ARG A 1 201 ? 11.872 4.076 -48.667 1.00 65.12 201 ARG A O 1
ATOM 1626 N N . PRO A 1 202 ? 13.276 3.589 -46.976 1.00 60.84 202 PRO A N 1
ATOM 1627 C CA . PRO A 1 202 ? 13.860 4.931 -46.915 1.00 60.84 202 PRO A CA 1
ATOM 1628 C C . PRO A 1 202 ? 14.522 5.350 -48.231 1.00 60.84 202 PRO A C 1
ATOM 1630 O O . PRO A 1 202 ? 14.468 6.524 -48.580 1.00 60.84 202 PRO A O 1
ATOM 1633 N N . ASP A 1 203 ? 15.058 4.388 -48.983 1.00 60.47 203 ASP A N 1
ATOM 1634 C CA . ASP A 1 203 ? 15.788 4.645 -50.225 1.00 60.47 203 ASP A CA 1
ATOM 1635 C C . ASP A 1 203 ? 14.898 4.630 -51.474 1.00 60.47 203 ASP A C 1
ATOM 1637 O O . ASP A 1 203 ? 15.393 4.857 -52.575 1.00 60.47 203 ASP A O 1
ATOM 1641 N N . ALA A 1 204 ? 13.585 4.403 -51.326 1.00 57.94 204 ALA A N 1
ATOM 1642 C CA . ALA A 1 204 ? 12.634 4.307 -52.442 1.00 57.94 204 ALA A CA 1
ATOM 1643 C C . ALA A 1 204 ? 12.499 5.594 -53.271 1.00 57.94 204 ALA A C 1
ATOM 1645 O O . ALA A 1 204 ? 11.884 5.565 -54.324 1.00 57.94 204 ALA A O 1
ATOM 1646 N N . PHE A 1 205 ? 13.056 6.717 -52.815 1.00 58.91 205 PHE A N 1
ATOM 1647 C CA . PHE A 1 205 ? 13.007 7.997 -53.532 1.00 58.91 205 PHE A CA 1
ATOM 1648 C C . PHE A 1 205 ? 14.363 8.715 -53.559 1.00 58.91 205 PHE A C 1
ATOM 1650 O O . PHE A 1 205 ? 14.421 9.916 -53.811 1.00 58.91 205 PHE A O 1
ATOM 1657 N N . MET A 1 206 ? 15.450 8.005 -53.240 1.00 58.81 206 MET A N 1
ATOM 1658 C CA . MET A 1 206 ? 16.790 8.595 -53.135 1.00 58.81 206 MET A CA 1
ATOM 1659 C C . MET A 1 206 ? 17.550 8.587 -54.466 1.00 58.81 206 MET A C 1
ATOM 1661 O O . MET A 1 206 ? 18.419 9.433 -54.665 1.00 58.81 206 MET A O 1
ATOM 1665 N N . THR A 1 207 ? 17.228 7.671 -55.384 1.00 62.88 207 THR A N 1
ATOM 1666 C CA . THR A 1 207 ? 17.811 7.612 -56.731 1.00 62.88 207 THR A CA 1
ATOM 1667 C C . THR A 1 207 ? 16.713 7.517 -57.789 1.00 62.88 207 THR A C 1
ATOM 1669 O O . THR A 1 207 ? 15.603 7.065 -57.517 1.00 62.88 207 THR A O 1
ATOM 1672 N N . GLU A 1 208 ? 17.010 7.943 -59.018 1.00 56.62 208 GLU A N 1
ATOM 1673 C CA . GLU A 1 208 ? 16.061 7.922 -60.148 1.00 56.62 208 GLU A CA 1
ATOM 1674 C C . GLU A 1 208 ? 15.562 6.491 -60.465 1.00 56.62 208 GLU A C 1
ATOM 1676 O O . GLU A 1 208 ? 14.408 6.274 -60.840 1.00 56.62 208 GLU A O 1
ATOM 1681 N N . HIS A 1 209 ? 16.417 5.495 -60.207 1.00 59.59 209 HIS A N 1
ATOM 1682 C CA . HIS A 1 209 ? 16.122 4.067 -60.342 1.00 59.59 209 HIS A CA 1
ATOM 1683 C C . HIS A 1 209 ? 15.143 3.561 -59.271 1.00 59.59 209 HIS A C 1
ATOM 1685 O O . HIS A 1 209 ? 14.180 2.864 -59.580 1.00 59.59 209 HIS A O 1
ATOM 1691 N N . THR A 1 210 ? 15.333 3.941 -58.002 1.00 61.78 210 THR A N 1
ATOM 1692 C CA . THR A 1 210 ? 14.431 3.507 -56.925 1.00 61.78 210 THR A CA 1
ATOM 1693 C C . THR A 1 210 ? 13.125 4.297 -56.901 1.00 61.78 210 THR A C 1
ATOM 1695 O O . THR A 1 210 ? 12.110 3.751 -56.478 1.00 61.78 210 THR A O 1
ATOM 1698 N N . ALA A 1 211 ? 13.120 5.532 -57.419 1.00 61.06 211 ALA A N 1
ATOM 1699 C CA . ALA A 1 211 ? 11.925 6.363 -57.564 1.00 61.06 211 ALA A CA 1
ATOM 1700 C C . ALA A 1 211 ? 10.932 5.821 -58.608 1.00 61.06 211 ALA A C 1
ATOM 1702 O O . ALA A 1 211 ? 9.722 5.977 -58.439 1.00 61.06 211 ALA A O 1
ATOM 1703 N N . SER A 1 212 ? 11.431 5.179 -59.670 1.00 67.25 212 SER A N 1
ATOM 1704 C CA . SER A 1 212 ? 10.605 4.543 -60.708 1.00 67.25 212 SER A CA 1
ATOM 1705 C C . SER A 1 212 ? 10.172 3.123 -60.330 1.00 67.25 212 SER A C 1
ATOM 1707 O O . SER A 1 212 ? 9.049 2.729 -60.648 1.00 67.25 212 SER A O 1
ATOM 1709 N N . ASN A 1 213 ? 11.001 2.385 -59.579 1.00 71.56 213 ASN A N 1
ATOM 1710 C CA . ASN A 1 213 ? 10.633 1.098 -58.993 1.00 71.56 213 ASN A CA 1
ATOM 1711 C C . ASN A 1 213 ? 10.909 1.042 -57.475 1.00 71.56 213 ASN A C 1
ATOM 1713 O O . ASN A 1 213 ? 11.926 0.493 -57.033 1.00 71.56 213 ASN A O 1
ATOM 1717 N N . PRO A 1 214 ? 9.965 1.519 -56.637 1.00 63.91 214 PRO A N 1
ATOM 1718 C CA . PRO A 1 214 ? 10.094 1.468 -55.180 1.00 63.91 214 PRO A CA 1
ATOM 1719 C C . PRO A 1 214 ? 10.299 0.052 -54.622 1.00 63.91 214 PRO A C 1
ATOM 1721 O O . PRO A 1 214 ? 10.746 -0.096 -53.482 1.00 63.91 214 PRO A O 1
ATOM 1724 N N . ALA A 1 215 ? 9.981 -0.993 -55.404 1.00 66.12 215 ALA A N 1
ATOM 1725 C CA . ALA A 1 215 ? 10.140 -2.396 -55.033 1.00 66.12 215 ALA A CA 1
ATOM 1726 C C . ALA A 1 215 ? 11.610 -2.870 -54.978 1.00 66.12 215 ALA A C 1
ATOM 1728 O O . ALA A 1 215 ? 11.879 -3.889 -54.337 1.00 66.12 215 ALA A O 1
ATOM 1729 N N . GLU A 1 216 ? 12.554 -2.120 -55.548 1.00 65.00 216 GLU A N 1
ATOM 1730 C CA . GLU A 1 216 ? 13.993 -2.434 -55.526 1.00 65.00 216 GLU A CA 1
ATOM 1731 C C . GLU A 1 216 ? 14.748 -1.799 -54.351 1.00 65.00 216 GLU A C 1
ATOM 1733 O O . GLU A 1 216 ? 15.874 -2.186 -54.048 1.00 65.00 216 GLU A O 1
ATOM 1738 N N . ALA A 1 217 ? 14.133 -0.846 -53.646 1.00 63.22 217 ALA A N 1
ATOM 1739 C CA . ALA A 1 217 ? 14.740 -0.250 -52.462 1.00 63.22 217 ALA A CA 1
ATOM 1740 C C . ALA A 1 217 ? 14.751 -1.227 -51.276 1.00 63.22 217 ALA A C 1
ATOM 1742 O O . ALA A 1 217 ? 13.753 -1.907 -51.010 1.00 63.22 217 ALA A O 1
ATOM 1743 N N . HIS A 1 218 ? 15.858 -1.243 -50.527 1.00 63.12 218 HIS A N 1
ATOM 1744 C CA . HIS A 1 218 ? 16.023 -2.104 -49.360 1.00 63.12 218 HIS A CA 1
ATOM 1745 C C . HIS A 1 218 ? 14.954 -1.813 -48.288 1.00 63.12 218 HIS A C 1
ATOM 1747 O O . HIS A 1 218 ? 14.645 -0.645 -48.012 1.00 63.12 218 HIS A O 1
ATOM 1753 N N . PRO A 1 219 ? 14.389 -2.859 -47.653 1.00 68.50 219 PRO A N 1
ATOM 1754 C CA . PRO A 1 219 ? 13.525 -2.695 -46.494 1.00 68.50 219 PRO A CA 1
ATOM 1755 C C . PRO A 1 219 ? 14.237 -1.933 -45.372 1.00 68.50 219 PRO A C 1
ATOM 1757 O O . PRO A 1 219 ? 15.387 -2.199 -45.029 1.00 68.50 219 PRO A O 1
ATOM 1760 N N . GLY A 1 220 ? 13.539 -0.974 -44.786 1.00 72.31 220 GLY A N 1
ATOM 1761 C CA . GLY A 1 220 ? 14.043 -0.122 -43.725 1.00 72.31 220 GLY A CA 1
ATOM 1762 C C . GLY A 1 220 ? 14.110 -0.866 -42.399 1.00 72.31 220 GLY A C 1
ATOM 1763 O O . GLY A 1 220 ? 13.253 -1.688 -42.090 1.00 72.31 220 GLY A O 1
ATOM 1764 N N . ILE A 1 221 ? 15.100 -0.525 -41.581 1.00 76.75 221 ILE A N 1
ATOM 1765 C CA . ILE A 1 221 ? 15.286 -1.116 -40.253 1.00 76.75 221 ILE A CA 1
ATOM 1766 C C . ILE A 1 221 ? 14.626 -0.226 -39.188 1.00 76.75 221 ILE A C 1
ATOM 1768 O O . ILE A 1 221 ? 14.678 1.008 -39.278 1.00 76.75 221 ILE A O 1
ATOM 1772 N N . VAL A 1 222 ? 13.967 -0.859 -38.214 1.00 80.44 222 VAL A N 1
ATOM 1773 C CA . VAL A 1 222 ? 13.383 -0.246 -37.015 1.00 80.44 222 VAL A CA 1
ATOM 1774 C C . VAL A 1 222 ? 14.074 -0.815 -35.781 1.00 80.44 222 VAL A C 1
ATOM 1776 O O . VAL A 1 222 ? 14.125 -2.028 -35.605 1.00 80.44 222 VAL A O 1
ATOM 1779 N N . ASP A 1 223 ? 14.550 0.067 -34.910 1.00 82.81 223 ASP A N 1
ATOM 1780 C CA . ASP A 1 223 ? 15.308 -0.307 -33.719 1.00 82.81 223 ASP A CA 1
ATOM 1781 C C . ASP A 1 223 ? 14.409 -0.354 -32.476 1.00 82.81 223 ASP A C 1
ATOM 1783 O O . ASP A 1 223 ? 13.748 0.628 -32.127 1.00 82.81 223 ASP A O 1
ATOM 1787 N N . ILE A 1 224 ? 14.428 -1.479 -31.760 1.00 85.44 224 ILE A N 1
ATOM 1788 C CA . ILE A 1 224 ? 13.841 -1.622 -30.425 1.00 85.44 224 ILE A CA 1
ATOM 1789 C C . ILE A 1 224 ? 14.958 -1.642 -29.389 1.00 85.44 224 ILE A C 1
ATOM 1791 O O . ILE A 1 224 ? 15.822 -2.516 -29.389 1.00 85.44 224 ILE A O 1
ATOM 1795 N N . LYS A 1 225 ? 14.908 -0.694 -28.453 1.00 87.94 225 LYS A N 1
ATOM 1796 C CA . LYS A 1 225 ? 15.849 -0.608 -27.332 1.00 87.94 225 LYS A CA 1
ATOM 1797 C C . LYS A 1 225 ? 15.478 -1.607 -26.242 1.00 87.94 225 LYS A C 1
ATOM 1799 O O . LYS A 1 225 ? 14.393 -1.525 -25.667 1.00 87.94 225 LYS A O 1
ATOM 1804 N N . VAL A 1 226 ? 16.409 -2.501 -25.936 1.00 91.00 226 VAL A N 1
ATOM 1805 C CA . VAL A 1 226 ? 16.269 -3.585 -24.966 1.00 91.00 226 VAL A CA 1
ATOM 1806 C C . VAL A 1 226 ? 17.203 -3.358 -23.787 1.00 91.00 226 VAL A C 1
ATOM 1808 O O . VAL A 1 226 ? 18.419 -3.270 -23.943 1.00 91.00 226 VAL A O 1
ATOM 1811 N N . THR A 1 227 ? 16.628 -3.271 -22.595 1.00 91.75 227 THR A N 1
ATOM 1812 C CA . THR A 1 227 ? 17.366 -3.027 -21.354 1.00 91.75 227 THR A CA 1
ATOM 1813 C C . THR A 1 227 ? 17.855 -4.315 -20.710 1.00 91.75 227 THR A C 1
ATOM 1815 O O . THR A 1 227 ? 18.984 -4.369 -20.234 1.00 91.75 227 THR A O 1
ATOM 1818 N N . LYS A 1 228 ? 17.014 -5.349 -20.675 1.00 94.12 228 LYS A N 1
ATOM 1819 C CA . LYS A 1 228 ? 17.379 -6.661 -20.137 1.00 94.12 228 LYS A CA 1
ATOM 1820 C C . LYS A 1 228 ? 16.734 -7.749 -20.971 1.00 94.12 228 LYS A C 1
ATOM 1822 O O . LYS A 1 228 ? 15.594 -7.610 -21.411 1.00 94.12 228 LYS A O 1
ATOM 1827 N N . VAL A 1 229 ? 17.481 -8.825 -21.152 1.00 95.50 229 VAL A N 1
ATOM 1828 C CA . VAL A 1 229 ? 17.012 -10.088 -21.705 1.00 95.50 229 VAL A CA 1
ATOM 1829 C C . VAL A 1 229 ? 17.289 -11.148 -20.652 1.00 95.50 229 VAL A C 1
ATOM 1831 O O . VAL A 1 229 ? 18.375 -11.156 -20.077 1.00 95.50 229 VAL A O 1
ATOM 1834 N N . GLY A 1 230 ? 16.320 -12.008 -20.370 1.00 96.69 230 GLY A N 1
ATOM 1835 C CA . GLY A 1 230 ? 16.483 -13.059 -19.375 1.00 96.69 230 GLY A CA 1
ATOM 1836 C C . GLY A 1 230 ? 15.367 -14.086 -19.431 1.00 96.69 230 GLY A C 1
ATOM 1837 O O . GLY A 1 230 ? 14.526 -14.070 -20.332 1.00 96.69 230 GLY A O 1
ATOM 1838 N N . LEU A 1 231 ? 15.358 -14.973 -18.445 1.00 97.56 231 LEU A N 1
ATOM 1839 C CA . LEU A 1 231 ? 14.328 -15.986 -18.265 1.00 97.56 231 LEU A CA 1
ATOM 1840 C C . LEU A 1 231 ? 13.527 -15.664 -17.009 1.00 97.56 231 LEU A C 1
ATOM 1842 O O . LEU A 1 231 ? 14.071 -15.184 -16.017 1.00 97.56 231 LEU A O 1
ATOM 1846 N N . LEU A 1 232 ? 12.224 -15.909 -17.079 1.00 97.38 232 LEU A N 1
ATOM 1847 C CA . LEU A 1 232 ? 11.317 -15.807 -15.945 1.00 97.38 232 LEU A CA 1
ATOM 1848 C C . LEU A 1 232 ? 10.326 -16.960 -15.995 1.00 97.38 232 LEU A C 1
ATOM 1850 O O . LEU A 1 232 ? 9.834 -17.334 -17.061 1.00 97.38 232 LEU A O 1
ATOM 1854 N N . TRP A 1 233 ? 9.980 -17.491 -14.831 1.00 96.06 233 TRP A N 1
ATOM 1855 C CA . TRP A 1 233 ? 8.931 -18.489 -14.721 1.00 96.06 233 TRP A CA 1
ATOM 1856 C C . TRP A 1 233 ? 7.600 -17.815 -14.436 1.00 96.06 233 TRP A C 1
ATOM 1858 O O . TRP A 1 233 ? 7.480 -16.988 -13.532 1.00 96.06 233 TRP A O 1
ATOM 1868 N N . ARG A 1 234 ? 6.583 -18.199 -15.206 1.00 93.44 234 ARG A N 1
ATOM 1869 C CA . ARG A 1 234 ? 5.236 -17.629 -15.148 1.00 93.44 234 ARG A CA 1
ATOM 1870 C C . ARG A 1 234 ? 4.195 -18.739 -15.209 1.00 93.44 234 ARG A C 1
ATOM 1872 O O . ARG A 1 234 ? 4.395 -19.755 -15.881 1.00 93.44 234 ARG A O 1
ATOM 1879 N N . LYS A 1 235 ? 3.062 -18.548 -14.530 1.00 89.94 235 LYS A N 1
ATOM 1880 C CA . LYS A 1 235 ? 1.914 -19.455 -14.654 1.00 89.94 235 LYS A CA 1
ATOM 1881 C C . LYS A 1 235 ? 1.252 -19.304 -16.023 1.00 89.94 235 LYS A C 1
ATOM 1883 O O . LYS A 1 235 ? 0.880 -18.204 -16.420 1.00 89.94 235 LYS A O 1
ATOM 1888 N N . ASP A 1 236 ? 1.063 -20.413 -16.731 1.00 79.56 236 ASP A N 1
ATOM 1889 C CA . ASP A 1 236 ? 0.281 -20.422 -17.968 1.00 79.56 236 ASP A CA 1
ATOM 1890 C C . ASP A 1 236 ? -1.209 -20.205 -17.644 1.00 79.56 236 ASP A C 1
ATOM 1892 O O . ASP A 1 236 ? -1.759 -20.819 -16.725 1.00 79.56 236 ASP A O 1
ATOM 1896 N N . ALA A 1 237 ? -1.883 -19.351 -18.417 1.00 69.44 237 ALA A N 1
ATOM 1897 C CA . ALA A 1 237 ? -3.305 -19.061 -18.234 1.00 69.44 237 ALA A CA 1
ATOM 1898 C C . ALA A 1 237 ? -4.182 -20.302 -18.495 1.00 69.44 237 ALA A C 1
ATOM 1900 O O . ALA A 1 237 ? -5.263 -20.452 -17.925 1.00 69.44 237 ALA A O 1
ATOM 1901 N N . LYS A 1 238 ? -3.710 -21.228 -19.342 1.00 68.44 238 LYS A N 1
ATOM 1902 C CA . LYS A 1 238 ? -4.419 -22.472 -19.670 1.00 68.44 238 LYS A CA 1
ATOM 1903 C C . LYS A 1 238 ? -3.955 -23.608 -18.753 1.00 68.44 238 LYS A C 1
ATOM 1905 O O . LYS A 1 238 ? -2.962 -24.278 -19.033 1.00 68.44 238 LYS A O 1
ATOM 1910 N N . LYS A 1 239 ? -4.706 -23.869 -17.674 1.00 58.91 239 LYS A N 1
ATOM 1911 C CA . LYS A 1 239 ? -4.461 -25.003 -16.762 1.00 58.91 239 LYS A CA 1
ATOM 1912 C C . LYS A 1 239 ? -4.515 -26.336 -17.524 1.00 58.91 239 LYS A C 1
ATOM 1914 O O . LYS A 1 239 ? -5.579 -26.757 -17.973 1.00 58.91 239 LYS A O 1
ATOM 1919 N N . ARG A 1 240 ? -3.384 -27.040 -17.632 1.00 64.75 240 ARG A N 1
ATOM 1920 C CA . ARG A 1 240 ? -3.341 -28.443 -18.083 1.00 64.75 240 ARG A CA 1
ATOM 1921 C C . ARG A 1 240 ? -3.340 -29.355 -16.856 1.00 64.75 240 ARG A C 1
ATOM 1923 O O . ARG A 1 240 ? -2.480 -29.212 -15.998 1.00 64.75 240 ARG A O 1
ATOM 1930 N N . LYS A 1 241 ? -4.275 -30.309 -16.785 1.00 60.69 241 LYS A N 1
ATOM 1931 C CA . LYS A 1 241 ? -4.546 -31.147 -15.594 1.00 60.69 241 LYS A CA 1
ATOM 1932 C C . LYS A 1 241 ? -3.398 -32.083 -15.146 1.00 60.69 241 LYS A C 1
ATOM 1934 O O . LYS A 1 241 ? -3.565 -32.761 -14.144 1.00 60.69 241 LYS A O 1
ATOM 1939 N N . ALA A 1 242 ? -2.256 -32.125 -15.842 1.00 65.56 242 ALA A N 1
ATOM 1940 C CA . ALA A 1 242 ? -1.181 -33.099 -15.594 1.00 65.56 242 ALA A CA 1
ATOM 1941 C C . ALA A 1 242 ? 0.247 -32.514 -15.512 1.00 65.56 242 ALA A C 1
ATOM 1943 O O . ALA A 1 242 ? 1.210 -33.271 -15.448 1.00 65.56 242 ALA A O 1
ATOM 1944 N N . ARG A 1 243 ? 0.428 -31.187 -15.561 1.00 70.94 243 ARG A N 1
ATOM 1945 C CA . ARG A 1 243 ? 1.755 -30.545 -15.467 1.00 70.94 243 ARG A CA 1
ATOM 1946 C C . ARG A 1 243 ? 1.712 -29.363 -14.508 1.00 70.94 243 ARG A C 1
ATOM 1948 O O . ARG A 1 243 ? 0.648 -28.775 -14.315 1.00 70.94 243 ARG A O 1
ATOM 1955 N N . SER A 1 244 ? 2.873 -29.014 -13.946 1.00 80.00 244 SER A N 1
ATOM 1956 C CA . SER A 1 244 ? 3.029 -27.762 -13.200 1.00 80.00 244 SER A CA 1
ATOM 1957 C C . SER A 1 244 ? 2.491 -26.597 -14.042 1.00 80.00 244 SER A C 1
ATOM 1959 O O . SER A 1 244 ? 2.769 -26.544 -15.245 1.00 80.00 244 SER A O 1
ATOM 1961 N N . PRO A 1 245 ? 1.711 -25.675 -13.452 1.00 86.81 245 PRO A N 1
ATOM 1962 C CA . PRO A 1 245 ? 1.242 -24.494 -14.167 1.00 86.81 245 PRO A CA 1
ATOM 1963 C C . PRO A 1 245 ? 2.389 -23.537 -14.513 1.00 86.81 245 PRO A C 1
ATOM 1965 O O . PRO A 1 245 ? 2.216 -22.697 -15.391 1.00 86.81 245 PRO A O 1
ATOM 1968 N N . TRP A 1 246 ? 3.537 -23.654 -13.838 1.00 91.38 246 TRP A N 1
ATOM 1969 C CA . TRP A 1 246 ? 4.720 -22.833 -14.071 1.00 91.38 246 TRP A CA 1
ATOM 1970 C C . TRP A 1 246 ? 5.480 -23.294 -15.310 1.00 91.38 246 TRP A C 1
ATOM 1972 O O . TRP A 1 246 ? 5.839 -24.466 -15.431 1.00 91.38 246 TRP A O 1
ATOM 1982 N N . GLN A 1 247 ? 5.736 -22.356 -16.213 1.00 92.12 247 GLN A N 1
ATOM 1983 C CA . GLN A 1 247 ? 6.530 -22.563 -17.419 1.00 92.12 247 GLN A CA 1
ATOM 1984 C C . GLN A 1 247 ? 7.661 -21.539 -17.463 1.00 92.12 247 GLN A C 1
ATOM 1986 O O . GLN A 1 247 ? 7.499 -20.428 -16.962 1.00 92.12 247 GLN A O 1
ATOM 1991 N N . GLU A 1 248 ? 8.783 -21.923 -18.067 1.00 94.56 248 GLU A N 1
ATOM 1992 C CA . GLU A 1 248 ? 9.883 -21.020 -18.410 1.00 94.56 248 GLU A CA 1
ATOM 1993 C C . GLU A 1 248 ? 9.449 -20.139 -19.591 1.00 94.56 248 GLU A C 1
ATOM 1995 O O . GLU A 1 248 ? 8.976 -20.648 -20.610 1.00 94.56 248 GLU A O 1
ATOM 2000 N N . TRP A 1 249 ? 9.608 -18.825 -19.460 1.00 96.44 249 TRP A N 1
ATOM 2001 C CA . TRP A 1 249 ? 9.364 -17.851 -20.518 1.00 96.44 249 TRP A CA 1
ATOM 2002 C C . TRP A 1 249 ? 10.615 -17.018 -20.756 1.00 96.44 249 TRP A C 1
ATOM 2004 O O . TRP A 1 249 ? 11.312 -16.620 -19.823 1.00 96.44 249 TRP A O 1
ATOM 2014 N N . GLY A 1 250 ? 10.868 -16.703 -22.022 1.00 97.19 250 GLY A N 1
ATOM 2015 C CA . GLY A 1 250 ? 11.845 -15.694 -22.383 1.00 97.19 250 GLY A CA 1
ATOM 2016 C C . GLY A 1 250 ? 11.268 -14.310 -22.109 1.00 97.19 250 GLY A C 1
ATOM 2017 O O . GLY A 1 250 ? 10.157 -14.017 -22.547 1.00 97.19 250 GLY A O 1
ATOM 2018 N N . ALA A 1 251 ? 12.007 -13.473 -21.391 1.00 97.50 251 ALA A N 1
ATOM 2019 C CA . ALA A 1 251 ? 11.581 -12.152 -20.960 1.00 97.50 251 ALA A CA 1
ATOM 2020 C C . ALA A 1 251 ? 12.505 -11.066 -21.530 1.00 97.50 251 ALA A C 1
ATOM 2022 O O . ALA A 1 251 ? 13.729 -11.143 -21.416 1.00 97.50 251 ALA A O 1
ATOM 2023 N N . ILE A 1 252 ? 11.912 -10.037 -22.137 1.00 96.88 252 ILE A N 1
ATOM 2024 C CA . ILE A 1 252 ? 12.626 -8.883 -22.695 1.00 96.88 252 ILE A CA 1
ATOM 2025 C C . ILE A 1 252 ? 12.046 -7.610 -22.085 1.00 96.88 252 ILE A C 1
ATOM 2027 O O . ILE A 1 252 ? 10.882 -7.278 -22.308 1.00 96.88 252 ILE A O 1
ATOM 2031 N N . LEU A 1 253 ? 12.868 -6.876 -21.339 1.00 96.12 253 LEU A N 1
ATOM 2032 C CA . LEU A 1 253 ? 12.507 -5.589 -20.759 1.00 96.12 253 LEU A CA 1
ATOM 2033 C C . LEU A 1 253 ? 12.936 -4.445 -21.667 1.00 96.12 253 LEU A C 1
ATOM 2035 O O . LEU A 1 253 ? 14.100 -4.326 -22.051 1.00 96.12 253 LEU A O 1
ATOM 2039 N N . THR A 1 254 ? 11.996 -3.550 -21.928 1.00 92.12 254 THR A N 1
ATOM 2040 C CA . THR A 1 254 ? 12.231 -2.242 -22.541 1.00 92.12 254 THR A CA 1
ATOM 2041 C C . THR A 1 254 ? 11.914 -1.135 -21.537 1.00 92.12 254 THR A C 1
ATOM 2043 O O . THR A 1 254 ? 11.427 -1.395 -20.440 1.00 92.12 254 THR A O 1
ATOM 2046 N N . GLY A 1 255 ? 12.132 0.129 -21.910 1.00 85.12 255 GLY A N 1
ATOM 2047 C CA . GLY A 1 255 ? 11.788 1.261 -21.039 1.00 85.12 255 GLY A CA 1
ATOM 2048 C C . GLY A 1 255 ? 10.289 1.405 -20.724 1.00 85.12 255 GLY A C 1
ATOM 2049 O O . GLY A 1 255 ? 9.934 2.151 -19.818 1.00 85.12 255 GLY A O 1
ATOM 2050 N N . ALA A 1 256 ? 9.401 0.723 -21.454 1.00 88.56 256 ALA A N 1
ATOM 2051 C CA . ALA A 1 256 ? 7.952 0.870 -21.289 1.00 88.56 256 ALA A CA 1
ATOM 2052 C C . ALA A 1 256 ? 7.202 -0.448 -21.058 1.00 88.56 256 ALA A C 1
ATOM 2054 O O . ALA A 1 256 ? 6.077 -0.426 -20.556 1.00 88.56 256 ALA A O 1
ATOM 2055 N N . GLN A 1 257 ? 7.768 -1.576 -21.488 1.00 94.62 257 GLN A N 1
ATOM 2056 C CA . GLN A 1 257 ? 7.075 -2.861 -21.508 1.00 94.62 257 GLN A CA 1
ATOM 2057 C C . GLN A 1 257 ? 8.027 -4.019 -21.208 1.00 94.62 257 GLN A C 1
ATOM 2059 O O . GLN A 1 257 ? 9.185 -4.011 -21.639 1.00 94.62 257 GLN A O 1
ATOM 2064 N N . LEU A 1 258 ? 7.497 -5.020 -20.510 1.00 96.50 258 LEU A N 1
ATOM 2065 C CA . LEU A 1 258 ? 8.072 -6.343 -20.318 1.00 96.50 258 LEU A CA 1
ATOM 2066 C C . LEU A 1 258 ? 7.370 -7.321 -21.267 1.00 96.50 258 LEU A C 1
ATOM 2068 O O . LEU A 1 258 ? 6.166 -7.548 -21.155 1.00 96.50 258 LEU A O 1
ATOM 2072 N N . TYR A 1 259 ? 8.117 -7.879 -22.211 1.00 96.88 259 TYR A N 1
ATOM 2073 C CA . TYR A 1 259 ? 7.619 -8.808 -23.219 1.00 96.88 259 TYR A CA 1
ATOM 2074 C C . TYR A 1 259 ? 7.970 -10.246 -22.863 1.00 96.88 259 TYR A C 1
ATOM 2076 O O . TYR A 1 259 ? 9.073 -10.513 -22.390 1.00 96.88 259 TYR A O 1
ATOM 2084 N N . PHE A 1 260 ? 7.057 -11.165 -23.161 1.00 96.62 260 PHE A N 1
ATOM 2085 C CA . PHE A 1 260 ? 7.197 -12.592 -22.909 1.00 96.62 260 PHE A CA 1
ATOM 2086 C C . PHE A 1 260 ? 7.127 -13.390 -24.208 1.00 96.62 260 PHE A C 1
ATOM 2088 O O . PHE A 1 260 ? 6.273 -13.137 -25.060 1.00 96.62 260 PHE A O 1
ATOM 2095 N N . PHE A 1 261 ? 7.995 -14.391 -24.316 1.00 95.69 261 PHE A N 1
ATOM 2096 C CA . PHE A 1 261 ? 8.135 -15.260 -25.477 1.00 95.69 261 PHE A CA 1
ATOM 2097 C C . PHE A 1 261 ? 8.190 -16.721 -25.039 1.00 95.69 261 PHE A C 1
ATOM 2099 O O . PHE A 1 261 ? 8.940 -17.082 -24.131 1.00 95.69 261 PHE A O 1
ATOM 2106 N N . ARG A 1 262 ? 7.435 -17.585 -25.719 1.00 93.44 262 ARG A N 1
ATOM 2107 C CA . ARG A 1 262 ? 7.487 -19.039 -25.525 1.00 93.44 262 ARG A CA 1
ATOM 2108 C C . ARG A 1 262 ? 8.716 -19.670 -26.161 1.00 93.44 262 ARG A C 1
ATOM 2110 O O . ARG A 1 262 ? 9.136 -20.745 -25.745 1.00 93.44 262 ARG A O 1
ATOM 2117 N N . ASN A 1 263 ? 9.306 -19.016 -27.161 1.00 93.81 263 ASN A N 1
ATOM 2118 C CA . ASN A 1 263 ? 10.569 -19.448 -27.748 1.00 93.81 263 ASN A CA 1
ATOM 2119 C C . ASN A 1 263 ? 11.743 -19.054 -26.834 1.00 93.81 263 ASN A C 1
ATOM 2121 O O . ASN A 1 263 ? 12.439 -18.067 -27.078 1.00 93.81 263 ASN A O 1
ATOM 2125 N N . THR A 1 264 ? 11.954 -19.827 -25.766 1.00 95.12 264 THR A N 1
ATOM 2126 C CA . THR A 1 264 ? 13.039 -19.568 -24.806 1.00 95.12 264 THR A CA 1
ATOM 2127 C C . THR A 1 264 ? 14.418 -19.796 -25.422 1.00 95.12 264 THR A C 1
ATOM 2129 O O . THR A 1 264 ? 15.365 -19.117 -25.043 1.00 95.12 264 THR A O 1
ATOM 2132 N N . GLY A 1 265 ? 14.539 -20.672 -26.428 1.00 95.56 265 GLY A N 1
ATOM 2133 C CA . GLY A 1 265 ? 15.792 -20.908 -27.153 1.00 95.56 265 GLY A CA 1
ATOM 2134 C C . GLY A 1 265 ? 16.301 -19.666 -27.888 1.00 95.56 265 GLY A C 1
ATOM 2135 O O . GLY A 1 265 ? 17.484 -19.336 -27.803 1.00 95.56 265 GLY A O 1
ATOM 2136 N N . TRP A 1 266 ? 15.405 -18.925 -28.545 1.00 94.69 266 TRP A N 1
ATOM 2137 C CA . TRP A 1 266 ? 15.753 -17.646 -29.170 1.00 94.69 266 TRP A CA 1
ATOM 2138 C C . TRP A 1 266 ? 16.218 -16.614 -28.136 1.00 94.69 266 TRP A C 1
ATOM 2140 O O . TRP A 1 266 ? 17.261 -15.990 -28.314 1.00 94.69 266 TRP A O 1
ATOM 2150 N N . VAL A 1 267 ? 15.504 -16.486 -27.015 1.00 95.75 267 VAL A N 1
ATOM 2151 C CA . VAL A 1 267 ? 15.886 -15.553 -25.943 1.00 95.75 267 VAL A CA 1
ATOM 2152 C C . VAL A 1 267 ? 17.228 -15.940 -25.309 1.00 95.75 267 VAL A C 1
ATOM 2154 O O . VAL A 1 267 ? 18.072 -15.071 -25.102 1.00 95.75 267 VAL A O 1
ATOM 2157 N N . LYS A 1 268 ? 17.490 -17.237 -25.105 1.00 96.31 268 LYS A N 1
ATOM 2158 C CA . LYS A 1 268 ? 18.793 -17.758 -24.654 1.00 96.31 268 LYS A CA 1
ATOM 2159 C C . LYS A 1 268 ? 19.924 -17.408 -25.631 1.00 96.31 268 LYS A C 1
ATOM 2161 O O . LYS A 1 268 ? 21.015 -17.058 -25.193 1.00 96.31 268 LYS A O 1
ATOM 2166 N N . SER A 1 269 ? 19.669 -17.422 -26.944 1.00 96.50 269 SER A N 1
ATOM 2167 C CA . SER A 1 269 ? 20.646 -16.958 -27.943 1.00 96.50 269 SER A CA 1
ATOM 2168 C C . SER A 1 269 ? 20.979 -15.469 -27.784 1.00 96.50 269 SER A C 1
ATOM 2170 O O . SER A 1 269 ? 22.149 -15.095 -27.859 1.00 96.50 269 SER A O 1
ATOM 2172 N N . LEU A 1 270 ? 19.983 -14.622 -27.504 1.00 95.50 270 LEU A N 1
ATOM 2173 C CA . LEU A 1 270 ? 20.207 -13.199 -27.226 1.00 95.50 270 LEU A CA 1
ATOM 2174 C C . LEU A 1 270 ? 21.000 -12.990 -25.927 1.00 95.50 270 LEU A C 1
ATOM 2176 O O . LEU A 1 270 ? 21.926 -12.182 -25.902 1.00 95.50 270 LEU A O 1
ATOM 2180 N N . MET A 1 271 ? 20.686 -13.743 -24.867 1.00 94.94 271 MET A N 1
ATOM 2181 C CA . MET A 1 271 ? 21.461 -13.718 -23.618 1.00 94.94 271 MET A CA 1
ATOM 2182 C C . MET A 1 271 ? 22.926 -14.088 -23.872 1.00 94.94 271 MET A C 1
ATOM 2184 O O . MET A 1 271 ? 23.823 -13.375 -23.434 1.00 94.94 271 MET A O 1
ATOM 2188 N N . HIS A 1 272 ? 23.177 -15.132 -24.665 1.00 95.75 272 HIS A N 1
ATOM 2189 C CA . HIS A 1 272 ? 24.535 -15.544 -25.014 1.00 95.75 272 HIS A CA 1
ATOM 2190 C C . HIS A 1 272 ? 25.291 -14.477 -25.823 1.00 95.75 272 HIS A C 1
ATOM 2192 O O . HIS A 1 272 ? 26.468 -14.225 -25.568 1.00 95.75 272 HIS A O 1
ATOM 2198 N N . GLN A 1 273 ? 24.623 -13.799 -26.765 1.00 94.56 273 GLN A N 1
ATOM 2199 C CA . GLN A 1 273 ? 25.214 -12.658 -27.477 1.00 94.56 273 GLN A CA 1
ATOM 2200 C C . GLN A 1 273 ? 25.594 -11.528 -26.517 1.00 94.56 273 GLN A C 1
ATOM 2202 O O . GLN A 1 273 ? 26.676 -10.956 -26.644 1.00 94.56 273 GLN A O 1
ATOM 2207 N N . TYR A 1 274 ? 24.732 -11.235 -25.541 1.00 91.62 274 TYR A N 1
ATOM 2208 C CA . TYR A 1 274 ? 25.013 -10.238 -24.514 1.00 91.62 274 TYR A CA 1
ATOM 2209 C C . TYR A 1 274 ? 26.217 -10.623 -23.653 1.00 91.62 274 TYR A C 1
ATOM 2211 O O . TYR A 1 274 ? 27.145 -9.830 -23.511 1.00 91.62 274 TYR A O 1
ATOM 2219 N N . GLU A 1 275 ? 26.263 -11.853 -23.147 1.00 91.81 275 GLU A N 1
ATOM 2220 C CA . GLU A 1 275 ? 27.404 -12.342 -22.373 1.00 91.81 275 GLU A CA 1
ATOM 2221 C C . GLU A 1 275 ? 28.715 -12.281 -23.161 1.00 91.81 275 GLU A C 1
ATOM 2223 O O . GLU A 1 275 ? 29.733 -11.848 -22.622 1.00 91.81 275 GLU A O 1
ATOM 2228 N N . ASN A 1 276 ? 28.705 -12.682 -24.435 1.00 93.19 276 ASN A N 1
ATOM 2229 C CA . ASN A 1 276 ? 29.892 -12.638 -25.287 1.00 93.19 276 ASN A CA 1
ATOM 2230 C C . ASN A 1 276 ? 30.356 -11.200 -25.543 1.00 93.19 276 ASN A C 1
ATOM 2232 O O . ASN A 1 276 ? 31.556 -10.936 -25.531 1.00 93.19 276 ASN A O 1
ATOM 2236 N N . HIS A 1 277 ? 29.421 -10.265 -25.723 1.00 89.69 277 HIS A N 1
ATOM 2237 C CA . HIS A 1 277 ? 29.722 -8.840 -25.873 1.00 89.69 277 HIS A CA 1
ATOM 2238 C C . HIS A 1 277 ? 30.404 -8.268 -24.626 1.00 89.69 277 HIS A C 1
ATOM 2240 O O . HIS A 1 277 ? 31.413 -7.572 -24.735 1.00 89.69 277 HIS A O 1
ATOM 2246 N N . ILE A 1 278 ? 29.906 -8.617 -23.437 1.00 88.31 278 ILE A N 1
ATOM 2247 C CA . ILE A 1 278 ? 30.519 -8.200 -22.170 1.00 88.31 278 ILE A CA 1
ATOM 2248 C C . ILE A 1 278 ? 31.889 -8.864 -21.972 1.00 88.31 278 ILE A C 1
ATOM 2250 O O . ILE A 1 278 ? 32.855 -8.175 -21.646 1.00 88.31 278 ILE A O 1
ATOM 2254 N N . LYS A 1 279 ? 32.016 -10.174 -22.232 1.00 90.81 279 LYS A N 1
ATOM 2255 C CA . LYS A 1 279 ? 33.293 -10.911 -22.139 1.00 90.81 279 LYS A CA 1
ATOM 2256 C C . LYS A 1 279 ? 34.359 -10.375 -23.097 1.00 90.81 279 LYS A C 1
ATOM 2258 O O . LYS A 1 279 ? 35.537 -10.404 -22.760 1.00 90.81 279 LYS A O 1
ATOM 2263 N N . ALA A 1 280 ? 33.958 -9.848 -24.253 1.00 90.31 280 ALA A N 1
ATOM 2264 C CA . ALA A 1 280 ? 34.851 -9.193 -25.208 1.00 90.31 280 ALA A CA 1
ATOM 2265 C C . ALA A 1 280 ? 35.346 -7.805 -24.746 1.00 90.31 280 ALA A C 1
ATOM 2267 O O . ALA A 1 280 ? 36.090 -7.148 -25.469 1.00 90.31 280 ALA A O 1
ATOM 2268 N N . GLY A 1 281 ? 34.941 -7.332 -23.561 1.00 84.75 281 GLY A N 1
ATOM 2269 C CA . GLY A 1 281 ? 35.348 -6.031 -23.028 1.00 84.75 281 GLY A CA 1
ATOM 2270 C C . GLY A 1 281 ? 34.599 -4.852 -23.646 1.00 84.75 281 GLY A C 1
ATOM 2271 O O . GLY A 1 281 ? 34.948 -3.700 -23.397 1.00 84.75 281 GLY A O 1
ATOM 2272 N N . HIS A 1 282 ? 33.534 -5.102 -24.410 1.00 83.00 282 HIS A N 1
ATOM 2273 C CA . HIS A 1 282 ? 32.692 -4.060 -25.000 1.00 83.00 282 HIS A CA 1
ATOM 2274 C C . HIS A 1 282 ? 31.664 -3.496 -24.005 1.00 83.00 282 HIS A C 1
ATOM 2276 O O . HIS A 1 282 ? 30.577 -3.047 -24.383 1.00 83.00 282 HIS A O 1
ATOM 2282 N N . ASP A 1 283 ? 32.012 -3.499 -22.717 1.00 70.50 283 ASP A N 1
ATOM 2283 C CA . ASP A 1 283 ? 31.189 -2.974 -21.639 1.00 70.50 283 ASP A CA 1
ATOM 2284 C C . ASP A 1 283 ? 31.070 -1.445 -21.757 1.00 70.50 283 ASP A C 1
ATOM 2286 O O . ASP A 1 283 ? 31.830 -0.652 -21.199 1.00 70.50 283 ASP A O 1
ATOM 2290 N N . GLY A 1 284 ? 30.098 -1.010 -22.553 1.00 67.12 284 GLY A N 1
ATOM 2291 C CA . GLY A 1 284 ? 29.822 0.397 -22.773 1.00 67.12 284 GLY A CA 1
ATOM 2292 C C . GLY A 1 284 ? 29.395 0.784 -24.178 1.00 67.12 284 GLY A C 1
ATOM 2293 O O . GLY A 1 284 ? 28.926 1.910 -24.358 1.00 67.12 284 GLY A O 1
ATOM 2294 N N . THR A 1 285 ? 29.504 -0.119 -25.146 1.00 79.62 285 THR A N 1
ATOM 2295 C CA . THR A 1 285 ? 28.924 0.068 -26.477 1.00 79.62 285 THR A CA 1
ATOM 2296 C C . THR A 1 285 ? 27.566 -0.637 -26.555 1.00 79.62 285 THR A C 1
ATOM 2298 O O . THR A 1 285 ? 27.424 -1.745 -26.032 1.00 79.62 285 THR A O 1
ATOM 2301 N N . PRO A 1 286 ? 26.538 -0.013 -27.164 1.00 81.81 286 PRO A N 1
ATOM 2302 C CA . PRO A 1 286 ? 25.259 -0.677 -27.398 1.00 81.81 286 PRO A CA 1
ATOM 2303 C C . PRO A 1 286 ? 25.442 -1.947 -28.238 1.00 81.81 286 PRO A C 1
ATOM 2305 O O . PRO A 1 286 ? 26.004 -1.891 -29.330 1.00 81.81 286 PRO A O 1
ATOM 2308 N N . LEU A 1 287 ? 24.948 -3.081 -27.741 1.00 87.00 287 LEU A N 1
ATOM 2309 C CA . LEU A 1 287 ? 24.923 -4.336 -28.490 1.00 87.00 287 LEU A CA 1
ATOM 2310 C C . LEU A 1 287 ? 23.782 -4.313 -29.509 1.00 87.00 287 LEU A C 1
ATOM 2312 O O . LEU A 1 287 ? 22.626 -4.160 -29.123 1.00 87.00 287 LEU A O 1
ATOM 2316 N N . ILE A 1 288 ? 24.082 -4.520 -30.788 1.00 89.06 288 ILE A N 1
ATOM 2317 C CA . ILE A 1 288 ? 23.062 -4.806 -31.802 1.00 89.06 288 ILE A CA 1
ATOM 2318 C C . ILE A 1 288 ? 22.922 -6.322 -31.896 1.00 89.06 288 ILE A C 1
ATOM 2320 O O . ILE A 1 288 ? 23.866 -7.019 -32.261 1.00 89.06 288 ILE A O 1
ATOM 2324 N N . PHE A 1 289 ? 21.749 -6.830 -31.540 1.00 90.81 289 PHE A N 1
ATOM 2325 C CA . PHE A 1 289 ? 21.465 -8.257 -31.605 1.00 90.81 289 PHE A CA 1
ATOM 2326 C C . PHE A 1 289 ? 21.299 -8.711 -33.053 1.00 90.81 289 PHE A C 1
ATOM 2328 O O . PHE A 1 289 ? 20.677 -8.028 -33.869 1.00 90.81 289 PHE A O 1
ATOM 2335 N N . THR A 1 290 ? 21.813 -9.901 -33.350 1.00 87.69 290 THR A N 1
ATOM 2336 C CA . THR A 1 290 ? 21.767 -10.498 -34.687 1.00 87.69 290 THR A CA 1
ATOM 2337 C C . THR A 1 290 ? 21.108 -11.882 -34.648 1.00 87.69 290 THR A C 1
ATOM 2339 O O . THR A 1 290 ? 21.195 -12.573 -33.632 1.00 87.69 290 THR A O 1
ATOM 2342 N N . PRO A 1 291 ? 20.438 -12.323 -35.726 1.00 89.25 291 PRO A N 1
ATOM 2343 C CA . PRO A 1 291 ? 20.117 -11.572 -36.942 1.00 89.25 291 PRO A CA 1
ATOM 2344 C C . PRO A 1 291 ? 18.974 -10.553 -36.732 1.00 89.25 291 PRO A C 1
ATOM 2346 O O . PRO A 1 291 ? 18.210 -10.681 -35.771 1.00 89.25 291 PRO A O 1
ATOM 2349 N N . PRO A 1 292 ? 18.811 -9.571 -37.642 1.00 86.50 292 PRO A N 1
ATOM 2350 C CA . PRO A 1 292 ? 17.623 -8.723 -37.678 1.00 86.50 292 PRO A CA 1
ATOM 2351 C C . PRO A 1 292 ? 16.340 -9.554 -37.794 1.00 86.50 292 PRO A C 1
ATOM 2353 O O . PRO A 1 292 ? 16.261 -10.518 -38.559 1.00 86.50 292 PRO A O 1
ATOM 2356 N N . LEU A 1 293 ? 15.321 -9.167 -37.035 1.00 87.62 293 LEU A N 1
ATOM 2357 C CA . LEU A 1 293 ? 14.030 -9.838 -36.976 1.00 87.62 293 LEU A CA 1
ATOM 2358 C C . LEU A 1 293 ? 13.150 -9.406 -38.149 1.00 87.62 293 LEU A C 1
ATOM 2360 O O . LEU A 1 293 ? 13.085 -8.229 -38.483 1.00 87.62 293 LEU A O 1
ATOM 2364 N N . GLN A 1 294 ? 12.409 -10.341 -38.739 1.00 85.56 294 GLN A N 1
ATOM 2365 C CA . GLN A 1 294 ? 11.365 -10.003 -39.717 1.00 85.56 294 GLN A CA 1
ATOM 2366 C C . GLN A 1 294 ? 10.090 -9.497 -39.027 1.00 85.56 294 GLN A C 1
ATOM 2368 O O . GLN A 1 294 ? 9.406 -8.608 -39.524 1.00 85.56 294 GLN A O 1
ATOM 2373 N N . GLU A 1 295 ? 9.785 -10.043 -37.849 1.00 85.75 295 GLU A N 1
ATOM 2374 C CA . GLU A 1 295 ? 8.628 -9.669 -37.042 1.00 85.75 295 GLU A CA 1
ATOM 2375 C C . GLU A 1 295 ? 9.000 -9.728 -35.555 1.00 85.75 295 GLU A C 1
ATOM 2377 O O . GLU A 1 295 ? 9.702 -10.640 -35.116 1.00 85.75 295 GLU A O 1
ATOM 2382 N N . PHE A 1 296 ? 8.513 -8.766 -34.767 1.00 88.88 296 PHE A N 1
ATOM 2383 C CA . PHE A 1 296 ? 8.623 -8.785 -33.309 1.00 88.88 296 PHE A CA 1
ATOM 2384 C C . PHE A 1 296 ? 7.254 -9.085 -32.704 1.00 88.88 296 PHE A C 1
ATOM 2386 O O . PHE A 1 296 ? 6.435 -8.187 -32.501 1.00 88.88 296 PHE A O 1
ATOM 2393 N N . LYS A 1 297 ? 7.000 -10.372 -32.459 1.00 91.31 297 LYS A N 1
ATOM 2394 C CA . LYS A 1 297 ? 5.702 -10.880 -32.013 1.00 91.31 297 LYS A CA 1
ATOM 2395 C C . LYS A 1 297 ? 5.809 -11.529 -30.629 1.00 91.31 297 LYS A C 1
ATOM 2397 O O . LYS A 1 297 ? 6.129 -12.714 -30.545 1.00 91.31 297 LYS A O 1
ATOM 2402 N N . PRO A 1 298 ? 5.581 -10.769 -29.546 1.00 94.19 298 PRO A N 1
ATOM 2403 C CA . PRO A 1 298 ? 5.531 -11.327 -28.201 1.00 94.19 298 PRO A CA 1
ATOM 2404 C C . PRO A 1 298 ? 4.268 -12.174 -28.000 1.00 94.19 298 PRO A C 1
ATOM 2406 O O . PRO A 1 298 ? 3.195 -11.849 -28.507 1.00 94.19 298 PRO A O 1
ATOM 2409 N N . ASP A 1 299 ? 4.390 -13.240 -27.213 1.00 94.44 299 ASP A N 1
ATOM 2410 C CA . ASP A 1 299 ? 3.276 -14.105 -26.804 1.00 94.44 299 ASP A CA 1
ATOM 2411 C C . ASP A 1 299 ? 2.473 -13.497 -25.639 1.00 94.44 299 ASP A C 1
ATOM 2413 O O . ASP A 1 299 ? 1.310 -13.833 -25.414 1.00 94.44 299 ASP A O 1
ATOM 2417 N N . GLY A 1 300 ? 3.097 -12.597 -24.879 1.00 93.00 300 GLY A N 1
ATOM 2418 C CA . GLY A 1 300 ? 2.460 -11.810 -23.832 1.00 93.00 300 GLY A CA 1
ATOM 2419 C C . GLY A 1 300 ? 3.250 -10.541 -23.540 1.00 93.00 300 GLY A C 1
ATOM 2420 O O . GLY A 1 300 ? 4.440 -10.461 -23.832 1.00 93.00 300 GLY A O 1
ATOM 2421 N N . LEU A 1 301 ? 2.597 -9.540 -22.957 1.00 94.00 301 LEU A N 1
ATOM 2422 C CA . LEU A 1 301 ? 3.259 -8.303 -22.552 1.00 94.00 301 LEU A CA 1
ATOM 2423 C C . LEU A 1 301 ? 2.663 -7.750 -21.262 1.00 94.00 301 LEU A C 1
ATOM 2425 O O . LEU A 1 301 ? 1.495 -7.988 -20.950 1.00 94.00 301 LEU A O 1
ATOM 2429 N N . MET A 1 302 ? 3.473 -6.987 -20.538 1.00 94.19 302 MET A N 1
ATOM 2430 C CA . MET A 1 302 ? 3.076 -6.217 -19.368 1.00 94.19 302 MET A CA 1
ATOM 2431 C C . MET A 1 302 ? 3.632 -4.798 -19.475 1.00 94.19 302 MET A C 1
ATOM 2433 O O . MET A 1 302 ? 4.780 -4.597 -19.868 1.00 94.19 302 MET A O 1
ATOM 2437 N N . SER A 1 303 ? 2.809 -3.806 -19.146 1.00 94.62 303 SER A N 1
ATOM 2438 C CA . SER A 1 303 ? 3.227 -2.402 -19.099 1.00 94.62 303 SER A CA 1
ATOM 2439 C C . SER A 1 303 ? 4.006 -2.118 -17.818 1.00 94.62 303 SER A C 1
ATOM 2441 O O . SER A 1 303 ? 3.618 -2.615 -16.764 1.00 94.62 303 SER A O 1
ATOM 2443 N N . THR A 1 304 ? 5.038 -1.272 -17.898 1.00 95.06 304 THR A N 1
ATOM 2444 C CA . THR A 1 304 ? 5.732 -0.729 -16.716 1.00 95.06 304 THR A CA 1
ATOM 2445 C C . THR A 1 304 ? 5.065 0.523 -16.147 1.00 95.06 304 THR A C 1
ATOM 2447 O O . THR A 1 304 ? 5.502 1.053 -15.134 1.00 95.06 304 THR A O 1
ATOM 2450 N N . TYR A 1 305 ? 4.011 1.028 -16.791 1.00 95.12 305 TYR A N 1
ATOM 2451 C CA . TYR A 1 305 ? 3.261 2.180 -16.295 1.00 95.12 305 TYR A CA 1
ATOM 2452 C C . TYR A 1 305 ? 2.470 1.832 -15.031 1.00 95.12 305 TYR A C 1
ATOM 2454 O O . TYR A 1 305 ? 1.725 0.851 -15.043 1.00 95.12 305 TYR A O 1
ATOM 2462 N N . ALA A 1 306 ? 2.611 2.659 -13.988 1.00 93.69 306 ALA A N 1
ATOM 2463 C CA . ALA A 1 306 ? 1.969 2.485 -12.685 1.00 93.69 306 ALA A CA 1
ATOM 2464 C C . ALA A 1 306 ? 2.131 1.052 -12.148 1.00 93.69 306 ALA A C 1
ATOM 2466 O O . ALA A 1 306 ? 1.174 0.428 -11.693 1.00 93.69 306 ALA A O 1
ATOM 2467 N N . ALA A 1 307 ? 3.345 0.516 -12.288 1.00 96.00 307 ALA A N 1
ATOM 2468 C CA . ALA A 1 307 ? 3.695 -0.827 -11.867 1.00 96.00 307 ALA A CA 1
ATOM 2469 C C . ALA A 1 307 ? 4.802 -0.797 -10.811 1.00 96.00 307 ALA A C 1
ATOM 2471 O O . ALA A 1 307 ? 5.626 0.116 -10.794 1.00 96.00 307 ALA A O 1
ATOM 2472 N N . VAL A 1 308 ? 4.846 -1.822 -9.969 1.00 96.00 308 VAL A N 1
ATOM 2473 C CA . VAL A 1 308 ? 5.894 -2.015 -8.968 1.00 96.00 308 VAL A CA 1
ATOM 2474 C C . VAL A 1 308 ? 6.221 -3.500 -8.855 1.00 96.00 308 VAL A C 1
ATOM 2476 O O . VAL A 1 308 ? 5.345 -4.360 -8.914 1.00 96.00 308 VAL A O 1
ATOM 2479 N N . ALA A 1 309 ? 7.506 -3.804 -8.753 1.00 97.12 309 ALA A N 1
ATOM 2480 C CA . ALA A 1 309 ? 8.027 -5.133 -8.510 1.00 97.12 309 ALA A CA 1
ATOM 2481 C C . ALA A 1 309 ? 8.460 -5.217 -7.040 1.00 97.12 309 ALA A C 1
ATOM 2483 O O . ALA A 1 309 ? 9.238 -4.382 -6.572 1.00 97.12 309 ALA A O 1
ATOM 2484 N N . LEU A 1 310 ? 7.944 -6.202 -6.314 1.00 96.56 310 LEU A N 1
ATOM 2485 C CA . LEU A 1 310 ? 8.122 -6.354 -4.873 1.00 96.56 310 LEU A CA 1
ATOM 2486 C C . LEU A 1 310 ? 8.505 -7.794 -4.550 1.00 96.56 310 LEU A C 1
ATOM 2488 O O . LEU A 1 310 ? 7.977 -8.738 -5.133 1.00 96.56 310 LEU A O 1
ATOM 2492 N N . HIS A 1 311 ? 9.410 -7.976 -3.603 1.00 95.88 311 HIS A N 1
ATOM 2493 C CA . HIS A 1 311 ? 9.659 -9.268 -2.985 1.00 95.88 311 HIS A CA 1
ATOM 2494 C C . HIS A 1 311 ? 8.746 -9.421 -1.773 1.00 95.88 311 HIS A C 1
ATOM 2496 O O . HIS A 1 311 ? 8.798 -8.596 -0.865 1.00 95.88 311 HIS A O 1
ATOM 2502 N N . ASP A 1 312 ? 7.921 -10.462 -1.782 1.00 93.56 312 ASP A N 1
ATOM 2503 C CA . ASP A 1 312 ? 7.016 -10.805 -0.688 1.00 93.56 312 ASP A CA 1
ATOM 2504 C C . ASP A 1 312 ? 7.682 -11.847 0.223 1.00 93.56 312 ASP A C 1
ATOM 2506 O O . ASP A 1 312 ? 7.902 -12.996 -0.168 1.00 93.56 312 ASP A O 1
ATOM 2510 N N . THR A 1 313 ? 8.004 -11.442 1.450 1.00 90.88 313 THR A N 1
ATOM 2511 C CA . THR A 1 313 ? 8.636 -12.307 2.459 1.00 90.88 313 THR A CA 1
ATOM 2512 C C . THR A 1 313 ? 7.682 -13.339 3.073 1.00 90.88 313 THR A C 1
ATOM 2514 O O . THR A 1 313 ? 8.142 -14.367 3.587 1.00 90.88 313 THR A O 1
ATOM 2517 N N . ALA A 1 314 ? 6.364 -13.134 2.981 1.00 89.44 314 ALA A N 1
ATOM 2518 C CA . ALA A 1 314 ? 5.365 -14.119 3.385 1.00 89.44 314 ALA A CA 1
ATOM 2519 C C . ALA A 1 314 ? 5.246 -15.263 2.360 1.00 89.44 314 ALA A C 1
ATOM 2521 O O . ALA A 1 314 ? 4.845 -16.387 2.703 1.00 89.44 314 ALA A O 1
ATOM 2522 N N . TYR A 1 315 ? 5.672 -15.040 1.112 1.00 90.88 315 TYR A N 1
ATOM 2523 C CA . TYR A 1 315 ? 5.651 -16.047 0.059 1.00 90.88 315 TYR A CA 1
ATOM 2524 C C . TYR A 1 315 ? 6.729 -17.131 0.234 1.00 90.88 315 TYR A C 1
ATOM 2526 O O . TYR A 1 315 ? 7.883 -16.988 -0.158 1.00 90.88 315 TYR A O 1
ATOM 2534 N N . LYS A 1 316 ? 6.330 -18.304 0.743 1.00 90.94 316 LYS A N 1
ATOM 2535 C CA . LYS A 1 316 ? 7.257 -19.429 1.021 1.00 90.94 316 LYS A CA 1
ATOM 2536 C C . LYS A 1 316 ? 7.217 -20.578 0.006 1.00 90.94 316 LYS A C 1
ATOM 2538 O O . LYS A 1 316 ? 7.894 -21.587 0.188 1.00 90.94 316 LYS A O 1
ATOM 2543 N N . LYS A 1 317 ? 6.403 -20.476 -1.053 1.00 92.00 317 LYS A N 1
ATOM 2544 C CA . LYS A 1 317 ? 6.157 -21.603 -1.983 1.00 92.00 317 LYS A CA 1
ATOM 2545 C C . LYS A 1 317 ? 7.311 -21.845 -2.957 1.00 92.00 317 LYS A C 1
ATOM 2547 O O . LYS A 1 317 ? 7.590 -22.995 -3.289 1.00 92.00 317 LYS A O 1
ATOM 2552 N N . HIS A 1 318 ? 7.959 -20.782 -3.426 1.00 93.81 318 HIS A N 1
ATOM 2553 C CA . HIS A 1 318 ? 9.073 -20.855 -4.371 1.00 93.81 318 HIS A CA 1
ATOM 2554 C C . HIS A 1 318 ? 10.172 -19.887 -3.945 1.00 93.81 318 HIS A C 1
ATOM 2556 O O . HIS A 1 318 ? 9.881 -18.789 -3.480 1.00 93.81 318 HIS A O 1
ATOM 2562 N N . LYS A 1 319 ? 11.428 -20.307 -4.116 1.00 93.19 319 LYS A N 1
ATOM 2563 C CA . LYS A 1 319 ? 12.589 -19.434 -3.927 1.00 93.19 319 LYS A CA 1
ATOM 2564 C C . LYS A 1 319 ? 12.657 -18.416 -5.065 1.00 93.19 319 LYS A C 1
ATOM 2566 O O . LYS A 1 319 ? 12.202 -18.717 -6.167 1.00 93.19 319 LYS A O 1
ATOM 2571 N N . ASN A 1 320 ? 13.264 -17.262 -4.797 1.00 94.56 320 ASN A N 1
ATOM 2572 C CA . ASN A 1 320 ? 13.520 -16.210 -5.788 1.00 94.56 320 ASN A CA 1
ATOM 2573 C C . ASN A 1 320 ? 12.241 -15.731 -6.506 1.00 94.56 320 ASN A C 1
ATOM 2575 O O . ASN A 1 320 ? 12.253 -15.410 -7.698 1.00 94.56 320 ASN A O 1
ATOM 2579 N N . ALA A 1 321 ? 11.118 -15.764 -5.787 1.00 95.94 321 ALA A N 1
ATOM 2580 C CA . ALA A 1 321 ? 9.828 -15.311 -6.271 1.00 95.94 321 ALA A CA 1
ATOM 2581 C C . ALA A 1 321 ? 9.671 -13.821 -5.984 1.00 95.94 321 ALA A C 1
ATOM 2583 O O . ALA A 1 321 ? 9.988 -13.360 -4.892 1.00 95.94 321 ALA A O 1
ATOM 2584 N N . PHE A 1 322 ? 9.123 -13.083 -6.936 1.00 96.94 322 PHE A N 1
ATOM 2585 C CA . PHE A 1 322 ? 8.723 -11.702 -6.725 1.00 96.94 322 PHE A CA 1
ATOM 2586 C C . PHE A 1 322 ? 7.349 -11.454 -7.342 1.00 96.94 322 PHE A C 1
ATOM 2588 O O . PHE A 1 322 ? 6.920 -12.143 -8.272 1.00 96.94 322 PHE A O 1
ATOM 2595 N N . VAL A 1 323 ? 6.639 -10.477 -6.798 1.00 96.25 323 VAL A N 1
ATOM 2596 C CA . VAL A 1 323 ? 5.325 -10.042 -7.257 1.00 96.25 323 VAL A CA 1
ATOM 2597 C C . VAL A 1 323 ? 5.503 -8.818 -8.140 1.00 96.25 323 VAL A C 1
ATOM 2599 O O . VAL A 1 323 ? 6.215 -7.878 -7.796 1.00 96.25 323 VAL A O 1
ATOM 2602 N N . TYR A 1 324 ? 4.852 -8.824 -9.295 1.00 96.31 324 TYR A N 1
ATOM 2603 C CA . TYR A 1 324 ? 4.747 -7.672 -10.171 1.00 96.31 324 TYR A CA 1
ATOM 2604 C C . TYR A 1 324 ? 3.317 -7.143 -10.143 1.00 96.31 324 TYR A C 1
ATOM 2606 O O . TYR A 1 324 ? 2.405 -7.755 -10.704 1.00 96.31 324 TYR A O 1
ATOM 2614 N N . VAL A 1 325 ? 3.124 -6.015 -9.467 1.00 95.69 325 VAL A N 1
ATOM 2615 C CA . VAL A 1 325 ? 1.832 -5.345 -9.317 1.00 95.69 325 VAL A CA 1
ATOM 2616 C C . VAL A 1 325 ? 1.698 -4.313 -10.423 1.00 95.69 325 VAL A C 1
ATOM 2618 O O . VAL A 1 325 ? 2.566 -3.460 -10.599 1.00 95.69 325 VAL A O 1
ATOM 2621 N N . ARG A 1 326 ? 0.622 -4.398 -11.203 1.00 93.44 326 ARG A N 1
ATOM 2622 C CA . ARG A 1 326 ? 0.331 -3.471 -12.306 1.00 93.44 326 ARG A CA 1
ATOM 2623 C C . ARG A 1 326 ? -0.806 -2.526 -11.935 1.00 93.44 326 ARG A C 1
ATOM 2625 O O . ARG A 1 326 ? -1.517 -2.742 -10.955 1.00 93.44 326 ARG A O 1
ATOM 2632 N N . GLN A 1 327 ? -1.021 -1.524 -12.786 1.00 89.88 327 GLN A N 1
ATOM 2633 C CA . GLN A 1 327 ? -2.141 -0.594 -12.668 1.00 89.88 327 GLN A CA 1
ATOM 2634 C C . GLN A 1 327 ? -3.464 -1.333 -12.396 1.00 89.88 327 GLN A C 1
ATOM 2636 O O . GLN A 1 327 ? -3.814 -2.277 -13.108 1.00 89.88 327 GLN A O 1
ATOM 2641 N N . GLY A 1 328 ? -4.193 -0.879 -11.374 1.00 85.38 328 GLY A N 1
ATOM 2642 C CA . GLY A 1 328 ? -5.455 -1.486 -10.945 1.00 85.38 328 GLY A CA 1
ATOM 2643 C C . GLY A 1 328 ? -5.305 -2.678 -9.993 1.00 85.38 328 GLY A C 1
ATOM 2644 O O . GLY A 1 328 ? -6.252 -3.446 -9.870 1.00 85.38 328 GLY A O 1
ATOM 2645 N N . GLY A 1 329 ? -4.140 -2.860 -9.358 1.00 83.00 329 GLY A N 1
ATOM 2646 C CA . GLY A 1 329 ? -3.927 -3.908 -8.349 1.00 83.00 329 GLY A CA 1
ATOM 2647 C C . GLY A 1 329 ? -3.807 -5.315 -8.937 1.00 83.00 329 GLY A C 1
ATOM 2648 O O . GLY A 1 329 ? -4.037 -6.307 -8.257 1.00 83.00 329 GLY A O 1
ATOM 2649 N N . LEU A 1 330 ? -3.481 -5.428 -10.228 1.00 88.06 330 LEU A N 1
ATOM 2650 C CA . LEU A 1 330 ? -3.314 -6.727 -10.874 1.00 88.06 330 LEU A CA 1
ATOM 2651 C C . LEU A 1 330 ? -1.936 -7.298 -10.546 1.00 88.06 330 LEU A C 1
ATOM 2653 O O . LEU A 1 330 ? -0.941 -6.933 -11.179 1.00 88.06 330 LEU A O 1
ATOM 2657 N N . GLU A 1 331 ? -1.908 -8.215 -9.590 1.00 91.62 331 GLU A N 1
ATOM 2658 C CA . GLU A 1 331 ? -0.699 -8.890 -9.130 1.00 91.62 331 GLU A CA 1
ATOM 2659 C C . GLU A 1 331 ? -0.355 -10.111 -9.980 1.00 91.62 331 GLU A C 1
ATOM 2661 O O . GLU A 1 331 ? -1.214 -10.910 -10.368 1.00 91.62 331 GLU A O 1
ATOM 2666 N N . GLU A 1 332 ? 0.934 -10.287 -10.250 1.00 93.25 332 GLU A N 1
ATOM 2667 C CA . GLU A 1 332 ? 1.441 -11.471 -10.919 1.00 93.25 332 GLU A CA 1
ATOM 2668 C C . GLU A 1 332 ? 2.755 -11.941 -10.303 1.00 93.25 332 GLU A C 1
ATOM 2670 O O . GLU A 1 332 ? 3.730 -11.200 -10.248 1.00 93.25 332 GLU A O 1
ATOM 2675 N N . VAL A 1 333 ? 2.788 -13.196 -9.855 1.00 95.38 333 VAL A N 1
ATOM 2676 C CA . VAL A 1 333 ? 4.000 -13.801 -9.290 1.00 95.38 333 VAL A CA 1
ATOM 2677 C C . VAL A 1 333 ? 4.892 -14.311 -10.419 1.00 95.38 333 VAL A C 1
ATOM 2679 O O . VAL A 1 333 ? 4.453 -15.112 -11.252 1.00 95.38 333 VAL A O 1
ATOM 2682 N N . LEU A 1 334 ? 6.152 -13.887 -10.404 1.00 96.50 334 LEU A N 1
ATOM 2683 C CA . LEU A 1 334 ? 7.210 -14.277 -11.331 1.00 96.50 334 LEU A CA 1
ATOM 2684 C C . LEU A 1 334 ? 8.353 -14.921 -10.539 1.00 96.50 334 LEU A C 1
ATOM 2686 O O . LEU A 1 334 ? 8.625 -14.519 -9.409 1.00 96.50 334 LEU A O 1
ATOM 2690 N N . LEU A 1 335 ? 9.015 -15.929 -11.111 1.00 96.81 335 LEU A N 1
ATOM 2691 C CA . LEU A 1 335 ? 10.182 -16.560 -10.479 1.00 96.81 335 LEU A CA 1
ATOM 2692 C C . LEU A 1 335 ? 11.426 -16.314 -11.324 1.00 96.81 335 LEU A C 1
ATOM 2694 O O . LEU A 1 335 ? 11.395 -16.516 -12.541 1.00 96.81 335 LEU A O 1
ATOM 2698 N N . ALA A 1 336 ? 12.507 -15.911 -10.667 1.00 96.81 336 ALA A N 1
ATOM 2699 C CA . ALA A 1 336 ? 13.831 -15.831 -11.262 1.00 96.81 336 ALA A CA 1
ATOM 2700 C C . ALA A 1 336 ? 14.631 -17.113 -10.981 1.00 96.81 336 ALA A C 1
ATOM 2702 O O . ALA A 1 336 ? 14.343 -17.854 -10.039 1.00 96.81 336 ALA A O 1
ATOM 2703 N N . ASP A 1 337 ? 15.660 -17.368 -11.788 1.00 94.75 337 ASP A N 1
ATOM 2704 C CA . ASP A 1 337 ? 16.469 -18.586 -11.663 1.00 94.75 337 ASP A CA 1
ATOM 2705 C C . ASP A 1 337 ? 17.337 -18.586 -10.392 1.00 94.75 337 ASP A C 1
ATOM 2707 O O . ASP A 1 337 ? 17.576 -19.634 -9.789 1.00 94.75 337 ASP A O 1
ATOM 2711 N N . ASN A 1 338 ? 17.784 -17.410 -9.948 1.00 95.81 338 ASN A N 1
ATOM 2712 C CA . ASN A 1 338 ? 18.590 -17.229 -8.744 1.00 95.81 338 ASN A CA 1
ATOM 2713 C C . ASN A 1 338 ? 18.283 -15.880 -8.059 1.00 95.81 338 ASN A C 1
ATOM 2715 O O . ASN A 1 338 ? 17.498 -15.072 -8.559 1.00 95.81 338 ASN A O 1
ATOM 2719 N N . GLU A 1 339 ? 18.878 -15.669 -6.886 1.00 95.44 339 GLU A N 1
ATOM 2720 C CA . GLU A 1 339 ? 18.680 -14.471 -6.061 1.00 95.44 339 GLU A CA 1
ATOM 2721 C C . GLU A 1 339 ? 19.206 -13.194 -6.739 1.00 95.44 339 GLU A C 1
ATOM 2723 O O . GLU A 1 339 ? 18.546 -12.156 -6.705 1.00 95.44 339 GLU A O 1
ATOM 2728 N N . GLU A 1 340 ? 20.359 -13.275 -7.408 1.00 94.62 340 GLU A N 1
ATOM 2729 C CA . GLU A 1 340 ? 20.948 -12.144 -8.136 1.00 94.62 340 GLU A CA 1
ATOM 2730 C C . GLU A 1 340 ? 20.038 -11.685 -9.280 1.00 94.62 340 GLU A C 1
ATOM 2732 O O . GLU A 1 340 ? 19.756 -10.496 -9.411 1.00 94.62 340 GLU A O 1
ATOM 2737 N N . GLU A 1 341 ? 19.505 -12.626 -10.061 1.00 95.62 341 GLU A N 1
ATOM 2738 C CA . GLU A 1 341 ? 18.553 -12.358 -11.136 1.00 95.62 341 GLU A CA 1
ATOM 2739 C C . GLU A 1 341 ? 17.241 -11.789 -10.600 1.00 95.62 341 GLU A C 1
ATOM 2741 O O . GLU A 1 341 ? 16.693 -10.869 -11.204 1.00 95.62 341 GLU A O 1
ATOM 2746 N N . MET A 1 342 ? 16.741 -12.279 -9.460 1.00 96.50 342 MET A N 1
ATOM 2747 C CA . MET A 1 342 ? 15.553 -11.708 -8.817 1.00 96.50 342 MET A CA 1
ATOM 2748 C C . MET A 1 342 ? 15.776 -10.231 -8.477 1.00 96.50 342 MET A C 1
ATOM 2750 O O . MET A 1 342 ? 14.974 -9.382 -8.868 1.00 96.50 342 MET A O 1
ATOM 2754 N N . ASN A 1 343 ? 16.877 -9.921 -7.790 1.00 96.25 343 ASN A N 1
ATOM 2755 C CA . ASN A 1 343 ? 17.217 -8.552 -7.404 1.00 96.25 343 ASN A CA 1
ATOM 2756 C C . ASN A 1 343 ? 17.450 -7.660 -8.632 1.00 96.25 343 ASN A C 1
ATOM 2758 O O . ASN A 1 343 ? 17.015 -6.508 -8.655 1.00 96.25 343 ASN A O 1
ATOM 2762 N N . ASP A 1 344 ? 18.069 -8.195 -9.685 1.00 95.38 344 ASP A N 1
ATOM 2763 C CA . ASP A 1 344 ? 18.292 -7.473 -10.933 1.00 95.38 344 ASP A CA 1
ATOM 2764 C C . ASP A 1 344 ? 16.982 -7.156 -11.674 1.00 95.38 344 ASP A C 1
ATOM 2766 O O . ASP A 1 344 ? 16.777 -6.035 -12.156 1.00 95.38 344 ASP A O 1
ATOM 2770 N N . TRP A 1 345 ? 16.062 -8.125 -11.736 1.00 96.75 345 TRP A N 1
ATOM 2771 C CA . TRP A 1 345 ? 14.722 -7.930 -12.286 1.00 96.75 345 TRP A CA 1
ATOM 2772 C C . TRP A 1 345 ? 13.930 -6.895 -11.488 1.00 96.75 345 TRP A C 1
ATOM 2774 O O . TRP A 1 345 ? 13.389 -5.971 -12.098 1.00 96.75 345 TRP A O 1
ATOM 2784 N N . LEU A 1 346 ? 13.904 -6.999 -10.155 1.00 96.69 346 LEU A N 1
ATOM 2785 C CA . LEU A 1 346 ? 13.254 -6.032 -9.262 1.00 96.69 346 LEU A CA 1
ATOM 2786 C C . LEU A 1 346 ? 13.775 -4.612 -9.508 1.00 96.69 346 LEU A C 1
ATOM 2788 O O . LEU A 1 346 ? 13.001 -3.701 -9.813 1.00 96.69 346 LEU A O 1
ATOM 2792 N N . ALA A 1 347 ? 15.098 -4.438 -9.458 1.00 96.31 347 ALA A N 1
ATOM 2793 C CA . ALA A 1 347 ? 15.748 -3.145 -9.618 1.00 96.31 347 ALA A CA 1
ATOM 2794 C C . ALA A 1 347 ? 15.445 -2.515 -10.985 1.00 96.31 347 ALA A C 1
ATOM 2796 O O . ALA A 1 347 ? 15.045 -1.350 -11.067 1.00 96.31 347 ALA A O 1
ATOM 2797 N N . LYS A 1 348 ? 15.586 -3.282 -12.074 1.00 95.88 348 LYS A N 1
ATOM 2798 C CA . LYS A 1 348 ? 15.350 -2.778 -13.433 1.00 95.88 348 LYS A CA 1
ATOM 2799 C C . LYS A 1 348 ? 13.866 -2.530 -13.712 1.00 95.88 348 LYS A C 1
ATOM 2801 O O . LYS A 1 348 ? 13.546 -1.531 -14.355 1.00 95.88 348 LYS A O 1
ATOM 2806 N N . LEU A 1 349 ? 12.951 -3.372 -13.228 1.00 96.69 349 LEU A N 1
ATOM 2807 C CA . LEU A 1 349 ? 11.509 -3.152 -13.395 1.00 96.69 349 LEU A CA 1
ATOM 2808 C C . LEU A 1 349 ? 11.045 -1.893 -12.662 1.00 96.69 349 LEU A C 1
ATOM 2810 O O . LEU A 1 349 ? 10.375 -1.059 -13.273 1.00 96.69 349 LEU A O 1
ATOM 2814 N N . ASN A 1 350 ? 11.458 -1.715 -11.405 1.00 96.06 350 ASN A N 1
ATOM 2815 C CA . ASN A 1 350 ? 11.121 -0.531 -10.613 1.00 96.06 350 ASN A CA 1
ATOM 2816 C C . ASN A 1 350 ? 11.726 0.742 -11.209 1.00 96.06 350 ASN A C 1
ATOM 2818 O O . ASN A 1 350 ? 11.041 1.757 -11.333 1.00 96.06 350 ASN A O 1
ATOM 2822 N N . TYR A 1 351 ? 12.975 0.677 -11.682 1.00 94.69 351 TYR A N 1
ATOM 2823 C CA . TYR A 1 351 ? 13.599 1.793 -12.390 1.00 94.69 351 TYR A CA 1
ATOM 2824 C C . TYR A 1 351 ? 12.823 2.157 -13.664 1.00 94.69 351 TYR A C 1
ATOM 2826 O O . TYR A 1 351 ? 12.516 3.328 -13.894 1.00 94.69 351 TYR A O 1
ATOM 2834 N N . ALA A 1 352 ? 12.453 1.166 -14.484 1.00 94.25 352 ALA A N 1
ATOM 2835 C CA . ALA A 1 352 ? 11.663 1.403 -15.689 1.00 94.25 352 ALA A CA 1
ATOM 2836 C C . ALA A 1 352 ? 10.303 2.036 -15.362 1.00 94.25 352 ALA A C 1
ATOM 2838 O O . ALA A 1 352 ? 9.881 2.991 -16.022 1.00 94.25 352 ALA A O 1
ATOM 2839 N N . ALA A 1 353 ? 9.631 1.513 -14.336 1.00 94.88 353 ALA A N 1
ATOM 2840 C CA . ALA A 1 353 ? 8.313 1.957 -13.923 1.00 94.88 353 ALA A CA 1
ATOM 2841 C C . ALA A 1 353 ? 8.313 3.386 -13.371 1.00 94.88 353 ALA A C 1
ATOM 2843 O O . ALA A 1 353 ? 7.426 4.164 -13.724 1.00 94.88 353 ALA A O 1
ATOM 2844 N N . ALA A 1 354 ? 9.334 3.776 -12.602 1.00 93.06 354 ALA A N 1
ATOM 2845 C CA . ALA A 1 354 ? 9.464 5.128 -12.060 1.00 93.06 354 ALA A CA 1
ATOM 2846 C C . ALA A 1 354 ? 9.466 6.195 -13.170 1.00 93.06 354 ALA A C 1
ATOM 2848 O O . ALA A 1 354 ? 8.668 7.135 -13.153 1.00 93.06 354 ALA A O 1
ATOM 2849 N N . PHE A 1 355 ? 10.295 6.026 -14.204 1.00 91.31 355 PHE A N 1
ATOM 2850 C CA . PHE A 1 355 ? 10.320 6.961 -15.336 1.00 91.31 355 PHE A CA 1
ATOM 2851 C C . PHE A 1 355 ? 9.071 6.859 -16.212 1.00 91.31 355 PHE A C 1
ATOM 2853 O O . PHE A 1 355 ? 8.575 7.873 -16.705 1.00 91.31 355 PHE A O 1
ATOM 2860 N N . ARG A 1 356 ? 8.542 5.645 -16.417 1.00 92.25 356 ARG A N 1
ATOM 2861 C CA . ARG A 1 356 ? 7.344 5.456 -17.241 1.00 92.25 356 ARG A CA 1
ATOM 2862 C C . ARG A 1 356 ? 6.120 6.129 -16.622 1.00 92.25 356 ARG A C 1
ATOM 2864 O O . ARG A 1 356 ? 5.333 6.714 -17.361 1.00 92.25 356 ARG A O 1
ATOM 2871 N N . THR A 1 357 ? 5.984 6.049 -15.303 1.00 92.31 357 THR A N 1
ATOM 2872 C CA . THR A 1 357 ? 4.850 6.582 -14.537 1.00 92.31 357 THR A CA 1
ATOM 2873 C C . THR A 1 357 ? 4.931 8.096 -14.395 1.00 92.31 357 THR A C 1
ATOM 2875 O O . THR A 1 357 ? 3.950 8.786 -14.646 1.00 92.31 357 THR A O 1
ATOM 2878 N N . THR A 1 358 ? 6.118 8.630 -14.091 1.00 90.56 358 THR A N 1
ATOM 2879 C CA . THR A 1 358 ? 6.334 10.085 -13.978 1.00 90.56 358 THR A CA 1
ATOM 2880 C C . THR A 1 358 ? 6.327 10.807 -15.329 1.00 90.56 358 THR A C 1
ATOM 2882 O O . THR A 1 358 ? 6.203 12.030 -15.377 1.00 90.56 358 THR A O 1
ATOM 2885 N N . GLY A 1 359 ? 6.495 10.074 -16.435 1.00 86.75 359 GLY A N 1
ATOM 2886 C CA . GLY A 1 359 ? 6.615 10.640 -17.781 1.00 86.75 359 GLY A CA 1
ATOM 2887 C C . GLY A 1 359 ? 7.965 11.315 -18.047 1.00 86.75 359 GLY A C 1
ATOM 2888 O O . GLY A 1 359 ? 8.177 11.875 -19.127 1.00 86.75 359 GLY A O 1
ATOM 2889 N N . VAL A 1 360 ? 8.902 11.249 -17.098 1.00 85.88 360 VAL A N 1
ATOM 2890 C CA . VAL A 1 360 ? 10.251 11.787 -17.264 1.00 85.88 360 VAL A CA 1
ATOM 2891 C C . VAL A 1 360 ? 11.005 10.933 -18.277 1.00 85.88 360 VAL A C 1
ATOM 2893 O O . VAL A 1 360 ? 11.094 9.710 -18.169 1.00 85.88 360 VAL A O 1
ATOM 2896 N N . LYS A 1 361 ? 11.627 11.580 -19.265 1.00 78.69 361 LYS A N 1
ATOM 2897 C CA . LYS A 1 361 ? 12.496 10.873 -20.210 1.00 78.69 361 LYS A CA 1
ATOM 2898 C C . LYS A 1 361 ? 13.692 10.274 -19.463 1.00 78.69 361 LYS A C 1
ATOM 2900 O O . LYS A 1 361 ? 14.486 10.999 -18.860 1.00 78.69 361 LYS A O 1
ATOM 2905 N N . MET A 1 362 ? 13.855 8.952 -19.550 1.00 76.06 362 MET A N 1
ATOM 2906 C CA . MET A 1 362 ? 14.988 8.226 -18.952 1.00 76.06 362 MET A CA 1
ATOM 2907 C C . MET A 1 362 ? 16.337 8.769 -19.435 1.00 76.06 362 MET A C 1
ATOM 2909 O O . MET A 1 362 ? 17.276 8.883 -18.656 1.00 76.06 362 MET A O 1
ATOM 2913 N N . ARG A 1 363 ? 16.413 9.162 -20.712 1.00 69.06 363 ARG A N 1
ATOM 2914 C CA . ARG A 1 363 ? 17.607 9.733 -21.340 1.00 69.06 363 ARG A CA 1
ATOM 2915 C C . ARG A 1 363 ? 17.435 11.240 -21.515 1.00 69.06 363 ARG A C 1
ATOM 2917 O O . ARG A 1 363 ? 16.401 11.689 -22.009 1.00 69.06 363 ARG A O 1
ATOM 2924 N N . GLY A 1 364 ? 18.444 12.013 -21.113 1.00 57.19 364 GLY A N 1
ATOM 2925 C CA . GLY A 1 364 ? 18.568 13.411 -21.532 1.00 57.19 364 GLY A CA 1
ATOM 2926 C C . GLY A 1 364 ? 18.827 13.514 -23.040 1.00 57.19 364 GLY A C 1
ATOM 2927 O O . GLY A 1 364 ? 19.082 12.508 -23.704 1.00 57.19 364 GLY A O 1
ATOM 2928 N N . VAL A 1 365 ? 18.786 14.728 -23.586 1.00 49.88 365 VAL A N 1
ATOM 2929 C CA . VAL A 1 365 ? 19.218 14.987 -24.967 1.00 49.88 365 VAL A CA 1
ATOM 2930 C C . VAL A 1 365 ? 20.738 15.119 -24.957 1.00 49.88 365 VAL A C 1
ATOM 2932 O O . VAL A 1 365 ? 21.281 16.209 -24.867 1.00 49.88 365 VAL A O 1
ATOM 2935 N N . ILE A 1 366 ? 21.436 13.985 -24.963 1.00 41.62 366 ILE A N 1
ATOM 2936 C CA . ILE A 1 366 ? 22.897 13.942 -25.079 1.00 41.62 366 ILE A CA 1
ATOM 2937 C C . ILE A 1 366 ? 23.217 13.186 -26.364 1.00 41.62 366 ILE A C 1
ATOM 2939 O O . ILE A 1 366 ? 22.976 11.985 -26.445 1.00 41.62 366 ILE A O 1
ATOM 2943 N N . GLY A 1 367 ? 23.737 13.913 -27.357 1.00 41.28 367 GLY A N 1
ATOM 2944 C CA . GLY A 1 367 ? 24.310 13.358 -28.583 1.00 41.28 367 GLY A CA 1
ATOM 2945 C C . GLY A 1 367 ? 23.300 12.733 -29.549 1.00 41.28 367 GLY A C 1
ATOM 2946 O O . GLY A 1 367 ? 22.967 11.561 -29.434 1.00 41.28 367 GLY A O 1
ATOM 2947 N N . GLY A 1 368 ? 22.863 13.507 -30.547 1.00 39.72 368 GLY A N 1
ATOM 2948 C CA . GLY A 1 368 ? 22.462 13.018 -31.879 1.00 39.72 368 GLY A CA 1
ATOM 2949 C C . GLY A 1 368 ? 21.208 12.144 -32.032 1.00 39.72 368 GLY A C 1
ATOM 2950 O O . GLY A 1 368 ? 20.665 12.104 -33.130 1.00 39.72 368 GLY A O 1
ATOM 2951 N N . ASN A 1 369 ? 20.688 11.498 -30.988 1.00 38.56 369 ASN A N 1
ATOM 2952 C CA . ASN A 1 369 ? 19.615 10.507 -31.132 1.00 38.56 369 ASN A CA 1
ATOM 2953 C C . ASN A 1 369 ? 18.280 11.018 -30.583 1.00 38.56 369 ASN A C 1
ATOM 2955 O O . ASN A 1 369 ? 17.657 10.430 -29.695 1.00 38.56 369 ASN A O 1
ATOM 2959 N N . TYR A 1 370 ? 17.818 12.132 -31.154 1.00 38.97 370 TYR A N 1
ATOM 2960 C CA . TYR A 1 370 ? 16.393 12.453 -31.170 1.00 38.97 370 TYR A CA 1
ATOM 2961 C C . TYR A 1 370 ? 15.725 11.510 -32.193 1.00 38.97 370 TYR A C 1
ATOM 2963 O O . TYR A 1 370 ? 15.569 11.843 -33.368 1.00 38.97 370 TYR A O 1
ATOM 2971 N N . ASP A 1 371 ? 15.382 10.289 -31.763 1.00 47.22 371 ASP A N 1
ATOM 2972 C CA . ASP A 1 371 ? 14.927 9.184 -32.639 1.00 47.22 371 ASP A CA 1
ATOM 2973 C C . ASP A 1 371 ? 13.649 9.498 -33.445 1.00 47.22 371 ASP A C 1
ATOM 2975 O O . ASP A 1 371 ? 13.366 8.851 -34.449 1.00 47.22 371 ASP A O 1
ATOM 2979 N N . GLY A 1 372 ? 12.885 10.526 -33.058 1.00 41.06 372 GLY A N 1
ATOM 2980 C CA . GLY A 1 372 ? 11.727 11.000 -33.826 1.00 41.06 372 GLY A CA 1
ATOM 2981 C C . GLY A 1 372 ? 12.073 11.884 -35.033 1.00 41.06 372 GLY A C 1
ATOM 2982 O O . GLY A 1 372 ? 11.218 12.092 -35.893 1.00 41.06 372 GLY A O 1
ATOM 2983 N N . GLN A 1 373 ? 13.303 12.409 -35.109 1.00 36.91 373 GLN A N 1
ATOM 2984 C CA . GLN A 1 373 ? 13.732 13.359 -36.144 1.00 36.91 373 GLN A CA 1
ATOM 2985 C C . GLN A 1 373 ? 14.995 12.965 -36.907 1.00 36.91 373 GLN A C 1
ATOM 2987 O O . GLN A 1 373 ? 15.189 13.507 -37.990 1.00 36.91 373 GLN A O 1
ATOM 2992 N N . SER A 1 374 ? 15.783 11.975 -36.465 1.00 38.59 374 SER A N 1
ATOM 2993 C CA . SER A 1 374 ? 16.927 11.492 -37.268 1.00 38.59 374 SER A CA 1
ATOM 2994 C C . SER A 1 374 ? 16.512 11.071 -38.695 1.00 38.59 374 SER A C 1
ATOM 2996 O O . SER A 1 374 ? 17.291 11.193 -39.632 1.00 38.59 374 SER A O 1
ATOM 2998 N N . ARG A 1 375 ? 15.239 10.684 -38.895 1.00 43.12 375 ARG A N 1
ATOM 2999 C CA . ARG A 1 375 ? 14.656 10.395 -40.223 1.00 43.12 375 ARG A CA 1
ATOM 3000 C C . ARG A 1 375 ? 13.594 11.397 -40.691 1.00 43.12 375 ARG A C 1
ATOM 3002 O O . ARG A 1 375 ? 13.158 11.326 -41.833 1.00 43.12 375 ARG A O 1
ATOM 3009 N N . ARG A 1 376 ? 13.182 12.343 -39.840 1.00 39.06 376 ARG A N 1
ATOM 3010 C CA . ARG A 1 376 ? 12.305 13.471 -40.199 1.00 39.06 376 ARG A CA 1
ATOM 3011 C C . ARG A 1 376 ? 13.120 14.753 -40.129 1.00 39.06 376 ARG A C 1
ATOM 3013 O O . ARG A 1 376 ? 12.863 15.616 -39.291 1.00 39.06 376 ARG A O 1
ATOM 3020 N N . GLY A 1 377 ? 14.095 14.867 -41.026 1.00 34.38 377 GLY A N 1
ATOM 3021 C CA . GLY A 1 377 ? 14.610 16.165 -41.433 1.00 34.38 377 GLY A CA 1
ATOM 3022 C C . GLY A 1 377 ? 13.464 16.942 -42.068 1.00 34.38 377 GLY A C 1
ATOM 3023 O O . GLY A 1 377 ? 13.276 16.908 -43.282 1.00 34.38 377 GLY A O 1
ATOM 3024 N N . LEU A 1 378 ? 12.650 17.601 -41.241 1.00 31.98 378 LEU A N 1
ATOM 3025 C CA . LEU A 1 378 ? 11.812 18.685 -41.711 1.00 31.98 378 LEU A CA 1
ATOM 3026 C C . LEU A 1 378 ? 12.805 19.754 -42.151 1.00 31.98 378 LEU A C 1
ATOM 3028 O O . LEU A 1 378 ? 13.466 20.378 -41.323 1.00 31.98 378 LEU A O 1
ATOM 3032 N N . ARG A 1 379 ? 12.982 19.848 -43.469 1.00 39.62 379 ARG A N 1
ATOM 3033 C CA . ARG A 1 379 ? 13.773 20.866 -44.147 1.00 39.62 379 ARG A CA 1
ATOM 3034 C C . ARG A 1 379 ? 13.336 22.234 -43.613 1.00 39.62 379 ARG A C 1
ATOM 3036 O O . ARG A 1 379 ? 12.349 22.788 -44.083 1.00 39.62 379 ARG A O 1
ATOM 3043 N N . ARG A 1 380 ? 14.053 22.785 -42.629 1.00 35.84 380 ARG A N 1
ATOM 3044 C CA . ARG A 1 380 ? 14.184 24.238 -42.545 1.00 35.84 380 ARG A CA 1
ATOM 3045 C C . ARG A 1 380 ? 15.046 24.598 -43.742 1.00 35.84 380 ARG A C 1
ATOM 3047 O O . ARG A 1 380 ? 16.213 24.224 -43.787 1.00 35.84 380 ARG A O 1
ATOM 3054 N N . LEU A 1 381 ? 14.425 25.228 -44.728 1.00 36.19 381 LEU A N 1
ATOM 3055 C CA . LEU A 1 381 ? 15.030 25.614 -45.999 1.00 36.19 381 LEU A CA 1
ATOM 3056 C C . LEU A 1 381 ? 16.173 26.643 -45.867 1.00 36.19 381 LEU A C 1
ATOM 3058 O O . LEU A 1 381 ? 16.756 26.990 -46.882 1.00 36.19 381 LEU A O 1
ATOM 3062 N N . ASP A 1 382 ? 16.560 27.052 -44.651 1.00 34.09 382 ASP A N 1
ATOM 3063 C CA . ASP A 1 382 ? 17.419 28.226 -44.437 1.00 34.09 382 ASP A CA 1
ATOM 3064 C C . ASP A 1 382 ? 18.724 27.965 -43.655 1.00 34.09 382 ASP A C 1
ATOM 3066 O O . ASP A 1 382 ? 19.326 28.896 -43.129 1.00 34.09 382 ASP A O 1
ATOM 3070 N N . SER A 1 383 ? 19.216 26.724 -43.558 1.00 40.50 383 SER A N 1
ATOM 3071 C CA . SER A 1 383 ? 20.597 26.486 -43.086 1.00 40.50 383 SER A CA 1
ATOM 3072 C C . SER A 1 383 ? 21.434 25.812 -44.162 1.00 40.50 383 SER A C 1
ATOM 3074 O O . SER A 1 383 ? 21.453 24.589 -44.282 1.00 40.50 383 SER A O 1
ATOM 3076 N N . ALA A 1 384 ? 22.147 26.639 -44.926 1.00 39.50 384 ALA A N 1
ATOM 3077 C CA . ALA A 1 384 ? 23.073 26.230 -45.978 1.00 39.50 384 ALA A CA 1
ATOM 3078 C C . ALA A 1 384 ? 24.341 25.503 -45.464 1.00 39.50 384 ALA A C 1
ATOM 3080 O O . ALA A 1 384 ? 25.078 24.944 -46.268 1.00 39.50 384 ALA A O 1
ATOM 3081 N N . ASP A 1 385 ? 24.573 25.433 -44.146 1.00 41.50 385 ASP A N 1
ATOM 3082 C CA . ASP A 1 385 ? 25.884 25.049 -43.589 1.00 41.50 385 ASP A CA 1
ATOM 3083 C C . ASP A 1 385 ? 26.005 23.612 -43.036 1.00 41.50 385 ASP A C 1
ATOM 3085 O O . ASP A 1 385 ? 27.023 23.261 -42.442 1.00 41.50 385 ASP A O 1
ATOM 3089 N N . ALA A 1 386 ? 25.004 22.739 -43.200 1.00 45.22 386 ALA A N 1
ATOM 3090 C CA . ALA A 1 386 ? 24.992 21.441 -42.501 1.00 45.22 386 ALA A CA 1
ATOM 3091 C C . ALA A 1 386 ? 25.343 20.202 -43.349 1.00 45.22 386 ALA A C 1
ATOM 3093 O O . ALA A 1 386 ? 25.297 19.093 -42.811 1.00 45.22 386 ALA A O 1
ATOM 3094 N N . ALA A 1 387 ? 25.688 20.346 -44.633 1.00 47.56 387 ALA A N 1
ATOM 3095 C CA . ALA A 1 387 ? 26.020 19.225 -45.518 1.00 47.56 387 ALA A CA 1
ATOM 3096 C C . ALA A 1 387 ? 27.439 19.369 -46.087 1.00 47.56 387 ALA A C 1
ATOM 3098 O O . ALA A 1 387 ? 27.671 20.128 -47.024 1.00 47.56 387 ALA A O 1
ATOM 3099 N N . THR A 1 388 ? 28.401 18.617 -45.546 1.00 45.66 388 THR A N 1
ATOM 3100 C CA . THR A 1 388 ? 29.728 18.498 -46.168 1.00 45.66 388 THR A CA 1
ATOM 3101 C C . THR A 1 388 ? 29.664 17.454 -47.278 1.00 45.66 388 THR A C 1
ATOM 3103 O O . THR A 1 388 ? 29.392 16.283 -47.000 1.00 45.66 388 THR A O 1
ATOM 3106 N N . LEU A 1 389 ? 29.915 17.871 -48.519 1.00 46.25 389 LEU A N 1
ATOM 3107 C CA . LEU A 1 389 ? 30.090 16.982 -49.668 1.00 46.25 389 LEU A CA 1
ATOM 3108 C C . LEU A 1 389 ? 31.498 16.381 -49.623 1.00 46.25 389 LEU A C 1
ATOM 3110 O O . LEU A 1 389 ? 32.485 17.101 -49.754 1.00 46.25 389 LEU A O 1
ATOM 3114 N N . ILE A 1 390 ? 31.593 15.067 -49.436 1.00 52.22 390 ILE A N 1
ATOM 3115 C CA . ILE A 1 390 ? 32.857 14.332 -49.522 1.00 52.22 390 ILE A CA 1
ATOM 3116 C C . ILE A 1 390 ? 32.886 13.609 -50.866 1.00 52.22 390 ILE A C 1
ATOM 3118 O O . ILE A 1 390 ? 32.004 12.802 -51.160 1.00 52.22 390 ILE A O 1
ATOM 3122 N N . GLN A 1 391 ? 33.892 13.891 -51.694 1.00 45.75 391 GLN A N 1
ATOM 3123 C CA . GLN A 1 391 ? 34.127 13.135 -52.922 1.00 45.75 391 GLN A CA 1
ATOM 3124 C C . GLN A 1 391 ? 34.702 11.763 -52.572 1.00 45.75 391 GLN A C 1
ATOM 3126 O O . GLN A 1 391 ? 35.797 11.654 -52.023 1.00 45.75 391 GLN A O 1
ATOM 3131 N N . THR A 1 392 ? 33.949 10.714 -52.891 1.00 58.66 392 THR A N 1
ATOM 3132 C CA . THR A 1 392 ? 34.425 9.327 -52.850 1.00 58.66 392 THR A CA 1
ATOM 3133 C C . THR A 1 392 ? 34.655 8.823 -54.280 1.00 58.66 392 THR A C 1
ATOM 3135 O O . THR A 1 392 ? 34.113 9.416 -55.217 1.00 58.66 392 THR A O 1
ATOM 3138 N N . PRO A 1 393 ? 35.417 7.731 -54.489 1.00 49.47 393 PRO A N 1
ATOM 3139 C CA . PRO A 1 393 ? 35.667 7.170 -55.824 1.00 49.47 393 PRO A CA 1
ATOM 3140 C C . PRO A 1 393 ? 34.396 6.782 -56.601 1.00 49.47 393 PRO A C 1
ATOM 3142 O O . PRO A 1 393 ? 34.446 6.619 -57.814 1.00 49.47 393 PRO A O 1
ATOM 3145 N N . THR A 1 394 ? 33.255 6.655 -55.916 1.00 55.78 394 THR A N 1
ATOM 3146 C CA . THR A 1 394 ? 31.937 6.342 -56.488 1.00 55.78 394 THR A CA 1
ATOM 3147 C C . THR A 1 394 ? 31.006 7.558 -56.604 1.00 55.78 394 THR A C 1
ATOM 3149 O O . THR A 1 394 ? 29.832 7.392 -56.917 1.00 55.78 394 THR A O 1
ATOM 3152 N N . GLY A 1 395 ? 31.500 8.777 -56.352 1.00 61.31 395 GLY A N 1
ATOM 3153 C CA . GLY A 1 395 ? 30.743 10.030 -56.461 1.00 61.31 395 GLY A CA 1
ATOM 3154 C C . GLY A 1 395 ? 30.693 10.856 -55.164 1.00 61.31 395 GLY A C 1
ATOM 3155 O O . GLY A 1 395 ? 31.207 10.435 -54.120 1.00 61.31 395 GLY A O 1
ATOM 3156 N N . PRO A 1 396 ? 30.114 12.070 -55.213 1.00 47.53 396 PRO A N 1
ATOM 3157 C CA . PRO A 1 396 ? 29.986 12.934 -54.045 1.00 47.53 396 PRO A CA 1
ATOM 3158 C C . PRO A 1 396 ? 28.907 12.418 -53.077 1.00 47.53 396 PRO A C 1
ATOM 3160 O O . PRO A 1 396 ? 27.744 12.279 -53.447 1.00 47.53 396 PRO A O 1
ATOM 3163 N N . VAL A 1 397 ? 29.285 12.174 -51.819 1.00 46.38 397 VAL A N 1
ATOM 3164 C CA . VA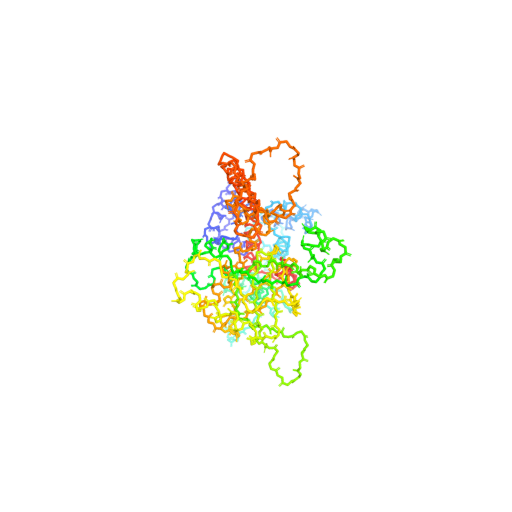L A 1 397 ? 28.373 11.786 -50.732 1.00 46.38 397 VAL A CA 1
ATOM 3165 C C . VAL A 1 397 ? 28.167 12.984 -49.806 1.00 46.38 397 VAL A C 1
ATOM 3167 O O . VAL A 1 397 ? 29.122 13.547 -49.271 1.00 46.38 397 VAL A O 1
ATOM 3170 N N . SER A 1 398 ? 26.910 13.383 -49.615 1.00 44.78 398 SER A N 1
ATOM 3171 C CA . SER A 1 398 ? 26.513 14.438 -48.678 1.00 44.78 398 SER A CA 1
ATOM 3172 C C . SER A 1 398 ? 26.396 13.865 -47.263 1.00 44.78 398 SER A C 1
ATOM 3174 O O . SER A 1 398 ? 25.575 12.981 -47.017 1.00 44.78 398 SER A O 1
ATOM 3176 N N . ILE A 1 399 ? 27.209 14.358 -46.324 1.00 47.94 399 ILE A N 1
ATOM 3177 C CA . ILE A 1 399 ? 27.100 14.006 -44.903 1.00 47.94 399 ILE A CA 1
ATOM 3178 C C . ILE A 1 399 ? 26.440 15.168 -44.163 1.00 47.94 399 ILE A C 1
ATOM 3180 O O . ILE A 1 399 ? 27.072 16.197 -43.917 1.00 47.94 399 ILE A O 1
ATOM 3184 N N . ALA A 1 400 ? 25.175 14.984 -43.776 1.00 44.16 400 ALA A N 1
ATOM 3185 C CA . ALA A 1 400 ? 24.448 15.933 -42.942 1.00 44.16 400 ALA A CA 1
ATOM 3186 C C . ALA A 1 400 ? 24.800 15.724 -41.458 1.00 44.16 400 ALA A C 1
ATOM 3188 O O . ALA A 1 400 ? 24.397 14.733 -40.846 1.00 44.16 400 ALA A O 1
ATOM 3189 N N . ARG A 1 401 ? 25.556 16.647 -40.851 1.00 44.88 401 ARG A N 1
ATOM 3190 C CA . ARG A 1 401 ? 25.879 16.606 -39.412 1.00 44.88 401 ARG A CA 1
ATOM 3191 C C . ARG A 1 401 ? 24.951 17.547 -38.648 1.00 44.88 401 ARG A C 1
ATOM 3193 O O . ARG A 1 401 ? 25.307 18.688 -38.383 1.00 44.88 401 ARG A O 1
ATOM 3200 N N . SER A 1 402 ? 23.785 17.059 -38.230 1.00 50.44 402 SER A N 1
ATOM 3201 C CA . SER A 1 402 ? 22.923 17.799 -37.297 1.00 50.44 402 SER A CA 1
ATOM 3202 C C . SER A 1 402 ? 23.499 17.711 -35.876 1.00 50.44 402 SER A C 1
ATOM 3204 O O . SER A 1 402 ? 23.078 16.879 -35.071 1.00 50.44 402 SER A O 1
ATOM 3206 N N . ARG A 1 403 ? 24.524 18.514 -35.563 1.00 54.91 403 ARG A N 1
ATOM 3207 C CA . ARG A 1 403 ? 25.033 18.647 -34.189 1.00 54.91 403 ARG A CA 1
ATOM 3208 C C . ARG A 1 403 ? 24.050 19.499 -33.386 1.00 54.91 403 ARG A C 1
ATOM 3210 O O . ARG A 1 403 ? 23.721 20.606 -33.790 1.00 54.91 403 ARG A O 1
ATOM 3217 N N . ILE A 1 404 ? 23.568 18.962 -32.269 1.00 57.38 404 ILE A N 1
ATOM 3218 C CA . ILE A 1 404 ? 22.782 19.724 -31.292 1.00 57.38 404 ILE A CA 1
ATOM 3219 C C . ILE A 1 404 ? 23.724 20.762 -30.672 1.00 57.38 404 ILE A C 1
ATOM 3221 O O . ILE A 1 404 ? 24.828 20.400 -30.264 1.00 57.38 404 ILE A O 1
ATOM 3225 N N . ASP A 1 405 ? 23.304 22.026 -30.636 1.00 69.75 405 ASP A N 1
ATOM 3226 C CA . ASP A 1 405 ? 24.046 23.105 -29.981 1.00 69.75 405 ASP A CA 1
ATOM 3227 C C . ASP A 1 405 ? 24.286 22.758 -28.497 1.00 69.75 405 ASP A C 1
ATOM 3229 O O . ASP A 1 405 ? 23.387 22.263 -27.813 1.00 69.75 405 ASP A O 1
ATOM 3233 N N . HIS A 1 406 ? 25.503 22.989 -27.998 1.00 73.38 406 HIS A N 1
ATOM 3234 C CA . HIS A 1 406 ? 25.896 22.665 -26.623 1.00 73.38 406 HIS A CA 1
ATOM 3235 C C . HIS A 1 406 ? 24.997 23.379 -25.611 1.00 73.38 406 HIS A C 1
ATOM 3237 O O . HIS A 1 406 ? 24.545 22.768 -24.645 1.00 73.38 406 HIS A O 1
ATOM 3243 N N . LYS A 1 407 ? 24.660 24.642 -25.897 1.00 75.56 407 LYS A N 1
ATOM 3244 C CA . LYS A 1 407 ? 23.754 25.440 -25.071 1.00 75.56 407 LYS A CA 1
ATOM 3245 C C . LYS A 1 407 ? 22.350 24.834 -25.027 1.00 75.56 407 LYS A C 1
ATOM 3247 O O . LYS A 1 407 ? 21.775 24.664 -23.961 1.00 75.56 407 LYS A O 1
ATOM 3252 N N . MET A 1 408 ? 21.837 24.393 -26.176 1.00 73.38 408 MET A N 1
ATOM 3253 C CA . MET A 1 408 ? 20.545 23.706 -26.252 1.00 73.38 408 MET A CA 1
ATOM 3254 C C . MET A 1 408 ? 20.547 22.384 -25.465 1.00 73.38 408 MET A C 1
ATOM 3256 O O . MET A 1 408 ? 19.551 22.039 -24.833 1.00 73.38 408 MET A O 1
ATOM 3260 N N . ALA A 1 409 ? 21.651 21.630 -25.477 1.00 70.94 409 ALA A N 1
ATOM 3261 C CA . ALA A 1 409 ? 21.777 20.402 -24.690 1.00 70.94 409 ALA A CA 1
ATOM 3262 C C . ALA A 1 409 ? 21.806 20.677 -23.174 1.00 70.94 409 ALA A C 1
ATOM 3264 O O . ALA A 1 409 ? 21.179 19.940 -22.404 1.00 70.94 409 ALA A O 1
ATOM 3265 N N . GLU A 1 410 ? 22.489 21.743 -22.748 1.00 78.62 410 GLU A N 1
ATOM 3266 C CA . GLU A 1 410 ? 22.488 22.219 -21.361 1.00 78.62 410 GLU A CA 1
ATOM 3267 C C . GLU A 1 410 ? 21.090 22.653 -20.915 1.00 78.62 410 GLU A C 1
ATOM 3269 O O . GLU A 1 410 ? 20.611 22.162 -19.891 1.00 78.62 410 GLU A O 1
ATOM 3274 N N . ASP A 1 411 ? 20.399 23.466 -21.718 1.00 80.62 411 ASP A N 1
ATOM 3275 C CA . ASP A 1 411 ? 19.041 23.941 -21.435 1.00 80.62 411 ASP A CA 1
ATOM 3276 C C . ASP A 1 411 ? 18.058 22.768 -21.284 1.00 80.62 411 ASP A C 1
ATOM 3278 O O . ASP A 1 411 ? 17.255 22.722 -20.351 1.00 80.62 411 ASP A O 1
ATOM 3282 N N . ILE A 1 412 ? 18.153 21.752 -22.150 1.00 78.12 412 ILE A N 1
ATOM 3283 C CA . ILE A 1 412 ? 17.312 20.548 -22.054 1.00 78.12 412 ILE A CA 1
ATOM 3284 C C . ILE A 1 412 ? 17.646 19.724 -20.803 1.00 78.12 412 ILE A C 1
ATOM 3286 O O . ILE A 1 412 ? 16.753 19.150 -20.171 1.00 78.12 412 ILE A O 1
ATOM 3290 N N . SER A 1 413 ? 18.926 19.633 -20.440 1.00 81.19 413 SER A N 1
ATOM 3291 C CA . SER A 1 413 ? 19.366 18.941 -19.226 1.00 81.19 413 SER A CA 1
ATOM 3292 C C . SER A 1 413 ? 18.865 19.650 -17.963 1.00 81.19 413 SER A C 1
ATOM 3294 O O . SER A 1 413 ? 18.376 18.988 -17.041 1.00 81.19 413 SER A O 1
ATOM 329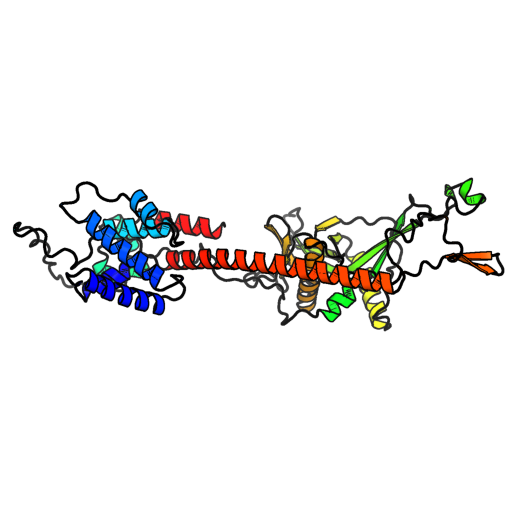6 N N . ALA A 1 414 ? 18.923 20.985 -17.943 1.00 85.75 414 ALA A N 1
ATOM 3297 C CA . ALA A 1 414 ? 18.391 21.821 -16.874 1.00 85.75 414 ALA A CA 1
ATOM 3298 C C . ALA A 1 414 ? 16.870 21.661 -16.750 1.00 85.75 414 ALA A C 1
ATOM 3300 O O . ALA A 1 414 ? 16.391 21.246 -15.696 1.00 85.75 414 ALA A O 1
ATOM 3301 N N . ALA A 1 415 ? 16.126 21.815 -17.850 1.00 86.12 415 ALA A N 1
ATOM 3302 C CA . ALA A 1 415 ? 14.675 21.634 -17.861 1.00 86.12 415 ALA A CA 1
ATOM 3303 C C . ALA A 1 415 ? 14.257 20.232 -17.380 1.00 86.12 415 ALA A C 1
ATOM 3305 O O . ALA A 1 415 ? 13.329 20.082 -16.588 1.00 86.12 415 ALA A O 1
ATOM 3306 N N . ARG A 1 416 ? 14.975 19.178 -17.796 1.00 85.00 416 ARG A N 1
ATOM 3307 C CA . ARG A 1 416 ? 14.730 17.811 -17.307 1.00 85.00 416 ARG A CA 1
ATOM 3308 C C . ARG A 1 416 ? 14.965 17.694 -15.801 1.00 85.00 416 ARG A C 1
ATOM 3310 O O . ARG A 1 416 ? 14.222 16.978 -15.134 1.00 85.00 416 ARG A O 1
ATOM 3317 N N . ARG A 1 417 ? 16.005 18.343 -15.269 1.00 88.62 417 ARG A N 1
ATOM 3318 C CA . ARG A 1 417 ? 16.297 18.358 -13.828 1.00 88.62 417 ARG A CA 1
ATOM 3319 C C . ARG A 1 417 ? 15.169 19.016 -13.046 1.00 88.62 417 ARG A C 1
ATOM 3321 O O . ARG A 1 417 ? 14.782 18.471 -12.018 1.00 88.62 417 ARG A O 1
ATOM 3328 N N . ASP A 1 418 ? 14.631 20.119 -13.544 1.00 90.31 418 ASP A N 1
ATOM 3329 C CA . ASP A 1 418 ? 13.543 20.834 -12.878 1.00 90.31 418 ASP A CA 1
ATOM 3330 C C . ASP A 1 418 ? 12.249 20.017 -12.889 1.00 90.31 418 ASP A C 1
ATOM 3332 O O . ASP A 1 418 ? 11.632 19.842 -11.840 1.00 90.31 418 ASP A O 1
ATOM 3336 N N . VAL A 1 419 ? 11.915 19.379 -14.018 1.00 90.31 419 VAL A N 1
ATOM 3337 C CA . VAL A 1 419 ? 10.785 18.434 -14.087 1.00 90.31 419 VAL A CA 1
ATOM 3338 C C . VAL A 1 419 ? 10.977 17.261 -13.120 1.00 90.31 419 VAL A C 1
ATOM 3340 O O . VAL A 1 419 ? 10.030 16.865 -12.447 1.00 90.31 419 VAL A O 1
ATOM 3343 N N . MET A 1 420 ? 12.188 16.700 -13.015 1.00 90.38 420 MET A N 1
ATOM 3344 C CA . MET A 1 420 ? 12.466 15.630 -12.046 1.00 90.38 420 MET A CA 1
ATOM 3345 C C . MET A 1 420 ? 12.264 16.102 -10.606 1.00 90.38 420 MET A C 1
ATOM 3347 O O . MET A 1 420 ? 11.623 15.397 -9.839 1.00 90.38 420 MET A O 1
ATOM 3351 N N . LYS A 1 421 ? 12.773 17.286 -10.243 1.00 94.44 421 LYS A N 1
ATOM 3352 C CA . LYS A 1 421 ? 12.585 17.853 -8.900 1.00 94.44 421 LYS A CA 1
ATOM 3353 C C . LYS A 1 421 ? 11.108 18.053 -8.576 1.00 94.44 421 LYS A C 1
ATOM 3355 O O . LYS A 1 421 ? 10.678 17.663 -7.500 1.00 94.44 421 LYS A O 1
ATOM 3360 N N . GLN A 1 422 ? 10.344 18.607 -9.517 1.00 94.69 422 GLN A N 1
ATOM 3361 C CA . GLN A 1 422 ? 8.904 18.783 -9.355 1.00 94.69 422 GLN A CA 1
ATOM 3362 C C . GLN A 1 422 ? 8.203 17.435 -9.140 1.00 94.69 422 GLN A C 1
ATOM 3364 O O . GLN A 1 422 ? 7.430 17.290 -8.201 1.00 94.69 422 GLN A O 1
ATOM 3369 N N . LYS A 1 423 ? 8.506 16.427 -9.968 1.00 93.69 423 LYS A N 1
ATOM 3370 C CA . LYS A 1 423 ? 7.891 15.097 -9.852 1.00 93.69 423 LYS A CA 1
ATOM 3371 C C . LYS A 1 423 ? 8.267 14.362 -8.569 1.00 93.69 423 LYS A C 1
ATOM 3373 O O . LYS A 1 423 ? 7.444 13.613 -8.061 1.00 93.69 423 LYS A O 1
ATOM 3378 N N . ILE A 1 424 ? 9.480 14.568 -8.057 1.00 94.31 424 ILE A N 1
ATOM 3379 C CA . ILE A 1 424 ? 9.893 14.037 -6.753 1.00 94.31 424 ILE A CA 1
ATOM 3380 C C . ILE A 1 424 ? 9.079 14.705 -5.642 1.00 94.31 424 ILE A C 1
ATOM 3382 O O . ILE A 1 424 ? 8.507 13.993 -4.833 1.00 94.31 424 ILE A O 1
ATOM 3386 N N . ALA A 1 425 ? 8.941 16.035 -5.656 1.00 95.88 425 ALA A N 1
ATOM 3387 C CA . ALA A 1 425 ? 8.150 16.750 -4.653 1.00 95.88 425 ALA A CA 1
ATOM 3388 C C . ALA A 1 425 ? 6.669 16.321 -4.649 1.00 95.88 425 ALA A C 1
ATOM 3390 O O . ALA A 1 425 ? 6.118 16.051 -3.588 1.00 95.88 425 ALA A O 1
ATOM 3391 N N . GLU A 1 426 ? 6.050 16.191 -5.830 1.00 94.69 426 GLU A N 1
ATOM 3392 C CA . GLU A 1 426 ? 4.676 15.676 -5.974 1.00 94.69 426 GLU A CA 1
ATOM 3393 C C . GLU A 1 426 ? 4.544 14.240 -5.427 1.00 94.69 426 GLU A C 1
ATOM 3395 O O . GLU A 1 426 ? 3.558 13.904 -4.774 1.00 94.69 426 GLU A O 1
ATOM 3400 N N . ALA A 1 427 ? 5.537 13.379 -5.683 1.00 92.56 427 ALA A N 1
ATOM 3401 C CA . ALA A 1 427 ? 5.540 12.009 -5.180 1.00 92.56 427 ALA A CA 1
ATOM 3402 C C . ALA A 1 427 ? 5.754 11.946 -3.659 1.00 92.56 427 ALA A C 1
ATOM 3404 O O . ALA A 1 427 ? 5.082 11.160 -2.998 1.00 92.56 427 ALA A O 1
ATOM 3405 N N . ASP A 1 428 ? 6.643 12.772 -3.104 1.00 95.19 428 ASP A N 1
ATOM 3406 C CA . ASP A 1 428 ? 6.905 12.845 -1.663 1.00 95.19 428 ASP A CA 1
ATOM 3407 C C . ASP A 1 428 ? 5.658 13.307 -0.896 1.00 95.19 428 ASP A C 1
ATOM 3409 O O . ASP A 1 428 ? 5.327 12.730 0.139 1.00 95.19 428 ASP A O 1
ATOM 3413 N N . GLU A 1 429 ? 4.929 14.300 -1.416 1.00 96.00 429 GLU A N 1
ATOM 3414 C CA . GLU A 1 429 ? 3.656 14.749 -0.841 1.00 96.00 429 GLU A CA 1
ATOM 3415 C C . GLU A 1 429 ? 2.617 13.620 -0.837 1.00 96.00 429 GLU A C 1
ATOM 3417 O O . GLU A 1 429 ? 2.009 13.333 0.196 1.00 96.00 429 GLU A O 1
ATOM 3422 N N . HIS A 1 430 ? 2.473 12.915 -1.963 1.00 94.06 430 HIS A N 1
ATOM 3423 C CA . HIS A 1 430 ? 1.537 11.798 -2.061 1.00 94.06 430 HIS A CA 1
ATOM 3424 C C . HIS A 1 430 ? 1.916 10.631 -1.135 1.00 94.06 430 HIS A C 1
ATOM 3426 O O . HIS A 1 430 ? 1.055 10.060 -0.469 1.00 94.06 430 HIS A O 1
ATOM 3432 N N . VAL A 1 431 ? 3.206 10.296 -1.029 1.00 93.06 431 VAL A N 1
ATOM 3433 C CA . VAL A 1 431 ? 3.693 9.270 -0.093 1.00 93.06 431 VAL A CA 1
ATOM 3434 C C . VAL A 1 431 ? 3.385 9.665 1.349 1.00 93.06 431 VAL A C 1
ATOM 3436 O O . VAL A 1 431 ? 2.911 8.824 2.109 1.00 93.06 431 VAL A O 1
ATOM 3439 N N . GLN A 1 432 ? 3.592 10.927 1.731 1.00 95.50 432 GLN A N 1
ATOM 3440 C CA . GLN A 1 432 ? 3.254 11.407 3.074 1.00 95.50 432 GLN A CA 1
ATOM 3441 C C . GLN A 1 432 ? 1.751 11.318 3.364 1.00 95.50 432 GLN A C 1
ATOM 3443 O O . GLN A 1 432 ? 1.360 10.976 4.480 1.00 95.50 432 GLN A O 1
ATOM 3448 N N . GLU A 1 433 ? 0.898 11.619 2.385 1.00 95.00 433 GLU A N 1
ATOM 3449 C CA . GLU A 1 433 ? -0.554 11.486 2.521 1.00 95.00 433 GLU A CA 1
ATOM 3450 C C . GLU A 1 433 ? -0.967 10.026 2.749 1.00 95.00 433 GLU A C 1
ATOM 3452 O O . GLU A 1 433 ? -1.652 9.724 3.729 1.00 95.00 433 GLU A O 1
ATOM 3457 N N . ILE A 1 434 ? -0.488 9.108 1.904 1.00 93.19 434 ILE A N 1
ATOM 3458 C CA . ILE A 1 434 ? -0.786 7.675 2.023 1.00 93.19 434 ILE A CA 1
ATOM 3459 C C . ILE A 1 434 ? -0.210 7.093 3.321 1.00 93.19 434 ILE A C 1
ATOM 3461 O O . ILE A 1 434 ? -0.876 6.302 3.983 1.00 93.19 434 ILE A O 1
ATOM 3465 N N . GLN A 1 435 ? 0.978 7.523 3.755 1.00 92.81 435 GLN A N 1
ATOM 3466 C CA . GLN A 1 435 ? 1.550 7.116 5.044 1.00 92.81 435 GLN A CA 1
ATOM 3467 C C . GLN A 1 435 ? 0.674 7.539 6.226 1.00 92.81 435 GLN A C 1
ATOM 3469 O O . GLN A 1 435 ? 0.468 6.743 7.140 1.00 92.81 435 GLN A O 1
ATOM 3474 N N . LYS A 1 436 ? 0.112 8.756 6.209 1.00 91.69 436 LYS A N 1
ATOM 3475 C CA . LYS A 1 436 ? -0.830 9.209 7.247 1.00 91.69 436 LYS A CA 1
ATOM 3476 C C . LYS A 1 436 ? -2.110 8.372 7.253 1.00 91.69 436 LYS A C 1
ATOM 3478 O O . LYS A 1 436 ? -2.602 8.028 8.329 1.00 91.69 436 LYS A O 1
ATOM 3483 N N . GLN A 1 437 ? -2.639 8.037 6.075 1.00 91.94 437 GLN A N 1
ATOM 3484 C CA . GLN A 1 437 ? -3.816 7.171 5.939 1.00 91.94 437 GLN A CA 1
ATOM 3485 C C . GLN A 1 437 ? -3.534 5.758 6.471 1.00 91.94 437 GLN A C 1
ATOM 3487 O O . GLN A 1 437 ? -4.307 5.247 7.282 1.00 91.94 437 GLN A O 1
ATOM 3492 N N . LEU A 1 438 ? -2.393 5.170 6.100 1.00 89.69 438 LEU A N 1
ATOM 3493 C CA . LEU A 1 438 ? -1.954 3.863 6.587 1.00 89.69 438 LEU A CA 1
ATOM 3494 C C . LEU A 1 438 ? -1.768 3.868 8.107 1.00 89.69 438 LEU A C 1
ATOM 3496 O O . LEU A 1 438 ? -2.259 2.979 8.795 1.00 89.69 438 LEU A O 1
ATOM 3500 N N . GLU A 1 439 ? -1.105 4.881 8.667 1.00 89.75 439 GLU A N 1
ATOM 3501 C CA . GLU A 1 439 ? -0.916 4.986 10.115 1.00 89.75 439 GLU A CA 1
ATOM 3502 C C . GLU A 1 439 ? -2.261 5.088 10.852 1.00 89.75 439 GLU A C 1
ATOM 3504 O O . GLU A 1 439 ? -2.458 4.470 11.900 1.00 89.75 439 GLU A O 1
ATOM 3509 N N . HIS A 1 440 ? -3.216 5.829 10.288 1.00 90.38 440 HIS A N 1
ATOM 3510 C CA . HIS A 1 440 ? -4.576 5.913 10.806 1.00 90.38 440 HIS A CA 1
ATOM 3511 C C . HIS A 1 440 ? -5.306 4.559 10.766 1.00 90.38 440 HIS A C 1
ATOM 3513 O O . HIS A 1 440 ? -5.906 4.168 11.770 1.00 90.38 440 HIS A O 1
ATOM 3519 N N . GLN A 1 441 ? -5.212 3.806 9.667 1.00 89.50 441 GLN A N 1
ATOM 3520 C CA . GLN A 1 441 ? -5.770 2.452 9.579 1.00 89.50 441 GLN A CA 1
ATOM 3521 C C . GLN A 1 441 ? -5.094 1.489 10.567 1.00 89.50 441 GLN A C 1
ATOM 3523 O O . GLN A 1 441 ? -5.785 0.762 11.279 1.00 89.50 441 GLN A O 1
ATOM 3528 N N . LEU A 1 442 ? -3.763 1.526 10.689 1.00 89.44 442 LEU A N 1
ATOM 3529 C CA . LEU A 1 442 ? -3.003 0.684 11.618 1.00 89.44 442 LEU A CA 1
ATOM 3530 C C . LEU A 1 442 ? -3.356 0.971 13.083 1.00 89.44 442 LEU A C 1
ATOM 3532 O O . LEU A 1 442 ? -3.484 0.034 13.871 1.00 89.44 442 LEU A O 1
ATOM 3536 N N . ARG A 1 443 ? -3.555 2.240 13.468 1.00 91.69 443 ARG A N 1
ATOM 3537 C CA . ARG A 1 443 ? -4.057 2.590 14.811 1.00 91.69 443 ARG A CA 1
ATOM 3538 C C . ARG A 1 443 ? -5.418 1.947 15.071 1.00 91.69 443 ARG A C 1
ATOM 3540 O O . ARG A 1 443 ? -5.588 1.258 16.077 1.00 91.69 443 ARG A O 1
ATOM 3547 N N . ASN A 1 444 ? -6.359 2.093 14.139 1.00 91.56 444 ASN A N 1
ATOM 3548 C CA . ASN A 1 444 ? -7.691 1.495 14.253 1.00 91.56 444 ASN A CA 1
ATOM 3549 C C . ASN A 1 444 ? -7.653 -0.043 14.272 1.00 91.56 444 ASN A C 1
ATOM 3551 O O . ASN A 1 444 ? -8.365 -0.675 15.051 1.00 91.56 444 ASN A O 1
ATOM 3555 N N . ALA A 1 445 ? -6.760 -0.666 13.507 1.00 89.94 445 ALA A N 1
ATOM 3556 C CA . ALA A 1 445 ? -6.538 -2.104 13.577 1.00 89.94 445 ALA A CA 1
ATOM 3557 C C . ALA A 1 445 ? -6.031 -2.555 14.956 1.00 89.94 445 ALA A C 1
ATOM 3559 O O . ALA A 1 445 ? -6.530 -3.529 15.524 1.00 89.94 445 ALA A O 1
ATOM 3560 N N . ARG A 1 446 ? -5.079 -1.819 15.543 1.00 90.19 446 ARG A N 1
ATOM 3561 C CA . ARG A 1 446 ? -4.584 -2.104 16.898 1.00 90.19 446 ARG A CA 1
ATOM 3562 C C . ARG A 1 446 ? -5.673 -1.931 17.951 1.00 90.19 446 ARG A C 1
ATOM 3564 O O . ARG A 1 446 ? -5.718 -2.722 18.887 1.00 90.19 446 ARG A O 1
ATOM 3571 N N . HIS A 1 447 ? -6.566 -0.952 17.789 1.00 91.25 447 HIS A N 1
ATOM 3572 C CA . HIS A 1 447 ? -7.758 -0.829 18.627 1.00 91.25 447 HIS A CA 1
ATOM 3573 C C . HIS A 1 447 ? -8.601 -2.106 18.587 1.00 91.25 447 HIS A C 1
ATOM 3575 O O . HIS A 1 447 ? -8.871 -2.683 19.640 1.00 91.25 447 HIS A O 1
ATOM 3581 N N . LEU A 1 448 ? -8.971 -2.573 17.392 1.00 89.81 448 LEU A N 1
ATOM 3582 C CA . LEU A 1 448 ? -9.794 -3.774 17.222 1.00 89.81 448 LEU A CA 1
ATOM 3583 C C . LEU A 1 448 ? -9.174 -5.014 17.877 1.00 89.81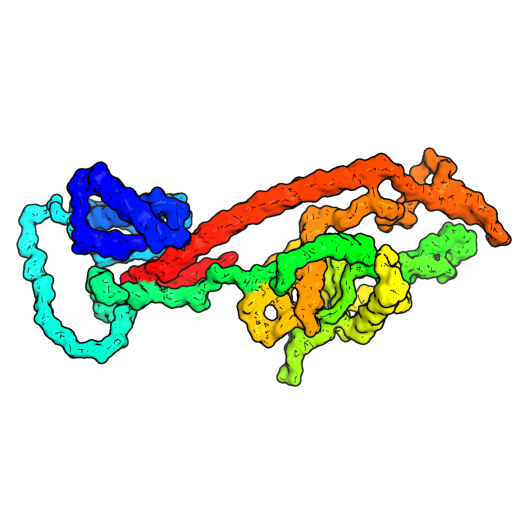 448 LEU A C 1
ATOM 3585 O O . LEU A 1 448 ? -9.891 -5.797 18.496 1.00 89.81 448 LEU A O 1
ATOM 3589 N N . LEU A 1 449 ? -7.847 -5.161 17.807 1.00 88.44 449 LEU A N 1
ATOM 3590 C CA . LEU A 1 449 ? -7.121 -6.286 18.408 1.00 88.44 449 LEU A CA 1
ATOM 3591 C C . LEU A 1 449 ? -7.211 -6.355 19.937 1.00 88.44 449 LEU A C 1
ATOM 3593 O O . LEU A 1 449 ? -7.079 -7.439 20.506 1.00 88.44 449 LEU A O 1
ATOM 3597 N N . ILE A 1 450 ? -7.394 -5.218 20.612 1.00 89.69 450 ILE A N 1
ATOM 3598 C CA . ILE A 1 450 ? -7.383 -5.157 22.081 1.00 89.69 450 ILE A CA 1
ATOM 3599 C C . ILE A 1 450 ? -8.777 -5.016 22.699 1.00 89.69 450 ILE A C 1
ATOM 3601 O O . ILE A 1 450 ? -8.904 -5.139 23.924 1.00 89.69 450 ILE A O 1
ATOM 3605 N N . LEU A 1 451 ? -9.806 -4.754 21.884 1.00 91.81 451 LEU A N 1
ATOM 3606 C CA . LEU A 1 451 ? -11.188 -4.614 22.341 1.00 91.81 451 LEU A CA 1
ATOM 3607 C C . LEU A 1 451 ? -11.694 -5.905 22.989 1.00 91.81 451 LEU A C 1
ATOM 3609 O O . LEU A 1 451 ? -11.487 -7.003 22.478 1.00 91.81 451 LEU A O 1
ATOM 3613 N N . ALA A 1 452 ? -12.409 -5.748 24.103 1.00 93.00 452 ALA A N 1
ATOM 3614 C CA . ALA A 1 452 ? -13.063 -6.831 24.833 1.00 93.00 452 ALA A CA 1
ATOM 3615 C C . ALA A 1 452 ? -14.594 -6.638 24.793 1.00 93.00 452 ALA A C 1
ATOM 3617 O O . ALA A 1 452 ? -15.190 -6.208 25.783 1.00 93.00 452 ALA A O 1
ATOM 3618 N N . PRO A 1 453 ? -15.244 -6.880 23.642 1.00 92.94 453 PRO A N 1
ATOM 3619 C CA . PRO A 1 453 ? -16.701 -6.806 23.509 1.00 92.94 453 PRO A CA 1
ATOM 3620 C C . PRO A 1 453 ? -17.401 -7.826 24.422 1.00 92.94 453 PRO A C 1
ATOM 3622 O O . PRO A 1 453 ? -17.214 -9.039 24.294 1.00 92.94 453 PRO A O 1
ATOM 3625 N N . ILE A 1 454 ? -18.247 -7.340 25.330 1.00 91.75 454 ILE A N 1
ATOM 3626 C CA . ILE A 1 454 ? -18.939 -8.202 26.299 1.00 91.75 454 ILE A CA 1
ATOM 3627 C C . ILE A 1 454 ? -20.060 -8.992 25.606 1.00 91.75 454 ILE A C 1
ATOM 3629 O O . ILE A 1 454 ? -20.222 -10.199 25.808 1.00 91.75 454 ILE A O 1
ATOM 3633 N N . GLN A 1 455 ? -20.821 -8.325 24.738 1.00 90.44 455 GLN A N 1
ATOM 3634 C CA . GLN A 1 455 ? -21.975 -8.922 24.071 1.00 90.44 455 GLN A CA 1
ATOM 3635 C C . GLN A 1 455 ? -21.553 -9.781 22.859 1.00 90.44 455 GLN A C 1
ATOM 3637 O O . GLN A 1 455 ? -20.711 -9.355 22.063 1.00 90.44 455 GLN A O 1
ATOM 3642 N N . PRO A 1 456 ? -22.152 -10.975 22.650 1.00 88.56 456 PRO A N 1
ATOM 3643 C CA . PRO A 1 456 ? -21.869 -11.812 21.477 1.00 88.56 456 PRO A CA 1
ATOM 3644 C C . PRO A 1 456 ? -22.110 -11.107 20.134 1.00 88.56 456 PRO A C 1
ATOM 3646 O O . PRO A 1 456 ? -21.312 -11.243 19.215 1.00 88.56 456 PRO A O 1
ATOM 3649 N N . ARG A 1 457 ? -23.173 -10.301 20.033 1.00 90.12 457 ARG A N 1
ATOM 3650 C CA . ARG A 1 457 ? -23.509 -9.567 18.804 1.00 90.12 457 ARG A CA 1
ATOM 3651 C C . ARG A 1 457 ? -22.425 -8.554 18.421 1.00 90.12 457 ARG A C 1
ATOM 3653 O O . ARG A 1 457 ? -22.032 -8.490 17.261 1.00 90.12 457 ARG A O 1
ATOM 3660 N N . THR A 1 458 ? -21.908 -7.809 19.395 1.00 91.38 458 THR A N 1
ATOM 3661 C CA . THR A 1 458 ? -20.819 -6.846 19.186 1.00 91.38 458 THR A CA 1
ATOM 3662 C C . THR A 1 458 ? -19.538 -7.559 18.734 1.00 91.38 458 THR A C 1
ATOM 3664 O O . THR A 1 458 ? -18.840 -7.068 17.852 1.00 91.38 458 THR A O 1
ATOM 3667 N N . ARG A 1 459 ? -19.260 -8.773 19.242 1.00 89.81 459 ARG A N 1
ATOM 3668 C CA . ARG A 1 459 ? -18.138 -9.611 18.763 1.00 89.81 459 ARG A CA 1
ATOM 3669 C C . ARG A 1 459 ? -18.233 -9.937 17.274 1.00 89.81 459 ARG A C 1
ATOM 3671 O O . ARG A 1 459 ? -17.246 -9.793 16.558 1.00 89.81 459 ARG A O 1
ATOM 3678 N N . GLU A 1 460 ? -19.405 -10.352 16.800 1.00 88.12 460 GLU A N 1
ATOM 3679 C CA . GLU A 1 460 ? -19.632 -10.664 15.380 1.00 88.12 460 GLU A CA 1
ATOM 3680 C C . GLU A 1 460 ? -19.513 -9.423 14.480 1.00 88.12 460 GLU A C 1
ATOM 3682 O O . GLU A 1 460 ? -18.963 -9.494 13.375 1.00 88.12 460 GLU A O 1
ATOM 3687 N N . GLN A 1 461 ? -19.977 -8.267 14.963 1.00 89.19 461 GLN A N 1
ATOM 3688 C CA . GLN A 1 461 ? -19.832 -6.992 14.258 1.00 89.19 461 GLN A CA 1
ATOM 3689 C C . GLN A 1 461 ? -18.359 -6.601 14.095 1.00 89.19 461 GLN A C 1
ATOM 3691 O O . GLN A 1 461 ? -17.949 -6.262 12.986 1.00 89.19 461 GLN A O 1
ATOM 3696 N N . LEU A 1 462 ? -17.544 -6.736 15.148 1.00 88.81 462 LEU A N 1
ATOM 3697 C CA . LEU A 1 462 ? -16.108 -6.445 15.081 1.00 88.81 462 LEU A CA 1
ATOM 3698 C C . LEU A 1 462 ? -15.344 -7.402 14.156 1.00 88.81 462 LEU A C 1
ATOM 3700 O O . LEU A 1 462 ? -14.450 -6.960 13.439 1.00 88.81 462 LEU A O 1
ATOM 3704 N N . LEU A 1 463 ? -15.710 -8.689 14.111 1.00 86.12 463 LEU A N 1
ATOM 3705 C CA . LEU A 1 463 ? -15.149 -9.633 13.130 1.00 86.12 463 LEU A CA 1
ATOM 3706 C C . LEU A 1 463 ? -15.431 -9.174 11.693 1.00 86.12 463 LEU A C 1
ATOM 3708 O O . LEU A 1 463 ? -14.546 -9.188 10.838 1.00 86.12 463 LEU A O 1
ATOM 3712 N N . SER A 1 464 ? -16.660 -8.722 11.443 1.00 85.25 464 SER A N 1
ATOM 3713 C CA . SER A 1 464 ? -17.056 -8.187 10.139 1.00 85.25 464 SER A CA 1
ATOM 3714 C C . SER A 1 464 ? -16.327 -6.878 9.814 1.00 85.25 464 SER A C 1
ATOM 3716 O O . SER A 1 464 ? -15.966 -6.651 8.663 1.00 85.25 464 SER A O 1
ATOM 3718 N N . ALA A 1 465 ? -16.088 -6.025 10.814 1.00 84.56 465 ALA A N 1
ATOM 3719 C CA . ALA A 1 465 ? -15.327 -4.786 10.673 1.00 84.56 465 ALA A CA 1
ATOM 3720 C C . ALA A 1 465 ? -13.861 -5.038 10.314 1.00 84.56 465 ALA A C 1
ATOM 3722 O O . ALA A 1 465 ? -13.352 -4.457 9.358 1.00 84.56 465 ALA A O 1
ATOM 3723 N N . ALA A 1 466 ? -13.209 -5.962 11.017 1.00 83.38 466 ALA A N 1
ATOM 3724 C CA . ALA A 1 466 ? -11.838 -6.367 10.732 1.00 83.38 466 ALA A CA 1
ATOM 3725 C C . ALA A 1 466 ? -11.682 -6.900 9.298 1.00 83.38 466 ALA A C 1
ATOM 3727 O O . ALA A 1 466 ? -10.763 -6.497 8.589 1.00 83.38 466 ALA A O 1
ATOM 3728 N N . ALA A 1 467 ? -12.632 -7.721 8.836 1.00 81.69 467 ALA A N 1
ATOM 3729 C CA . ALA A 1 467 ? -12.642 -8.220 7.462 1.00 81.69 467 ALA A CA 1
ATOM 3730 C C . ALA A 1 467 ? -12.794 -7.098 6.416 1.00 81.69 467 ALA A C 1
ATOM 3732 O O . ALA A 1 467 ? -12.198 -7.180 5.345 1.00 81.69 467 ALA A O 1
ATOM 3733 N N . ARG A 1 468 ? -13.561 -6.034 6.713 1.00 82.25 468 ARG A N 1
ATOM 3734 C CA . ARG A 1 468 ? -13.658 -4.856 5.830 1.00 82.25 468 ARG A CA 1
ATOM 3735 C C . ARG A 1 468 ? -12.341 -4.092 5.757 1.00 82.25 468 ARG A C 1
ATOM 3737 O O . ARG A 1 468 ? -11.972 -3.675 4.669 1.00 82.25 468 ARG A O 1
ATOM 3744 N N . ILE A 1 469 ? -11.650 -3.925 6.884 1.00 77.81 469 ILE A N 1
ATOM 3745 C CA . ILE A 1 469 ? -10.364 -3.213 6.938 1.00 77.81 469 ILE A CA 1
ATOM 3746 C C . ILE A 1 469 ? -9.291 -3.976 6.170 1.00 77.81 469 ILE A C 1
ATOM 3748 O O . ILE A 1 469 ? -8.527 -3.358 5.450 1.00 77.81 469 ILE A O 1
ATOM 3752 N N . SER A 1 470 ? -9.262 -5.306 6.264 1.00 74.25 470 SER A N 1
ATOM 3753 C CA . SER A 1 470 ? -8.316 -6.117 5.488 1.00 74.25 470 SER A CA 1
ATOM 3754 C C . SER A 1 470 ? -8.584 -6.112 3.979 1.00 74.25 470 SER A C 1
ATOM 3756 O O . SER A 1 470 ? -7.717 -6.527 3.215 1.00 74.25 470 SER A O 1
ATOM 3758 N N . ALA A 1 471 ? -9.787 -5.730 3.547 1.00 70.06 471 ALA A N 1
ATOM 3759 C CA . ALA A 1 471 ? -10.148 -5.652 2.134 1.00 70.06 471 ALA A CA 1
ATOM 3760 C C . ALA A 1 471 ? -9.902 -4.262 1.517 1.00 70.06 471 ALA A C 1
ATOM 3762 O O . ALA A 1 471 ? -10.059 -4.118 0.302 1.00 70.06 471 ALA A O 1
ATOM 3763 N N . GLN A 1 472 ? -9.596 -3.257 2.344 1.00 61.28 472 GLN A N 1
ATOM 3764 C CA . GLN A 1 472 ? -9.238 -1.894 1.938 1.00 61.28 472 GLN A CA 1
ATOM 3765 C C . GLN A 1 472 ? -7.731 -1.786 1.756 1.00 61.28 472 GLN A C 1
ATOM 3767 O O . GLN A 1 472 ? -7.336 -1.064 0.814 1.00 61.28 472 GLN A O 1
#

pLDDT: mean 81.32, std 18.22, range [31.98, 97.69]

Radius of gyration: 35.71 Å; chains: 1; bounding box: 71×61×111 Å

Organism: NCBI:txid42672

Foldseek 3Di:
DLLLVLVVLVVDAQDPDPVRNLVVLLVVLQVVCVVQPLLAPDSVLSSLVSVLLLVLLCQLPVPPRPDHQDLVNSCVVSPPRLADSLLSSLSNLVCNLDHRPNSDPDDDPDDPDPPPPPPPDDDDDDDDPDQLLVVLVPDFDDSVVCSVVVNLVSLAFPLVVQFDLDDQKDLQQPDPDFPVVVLLLLQVQFAKAKEFAPPDQLCCCVDPVSVVPVNPGGGDIDIAGWRDWDKKWFFDPDDDPPDDSIDIWIWTDGLWKIFTAPPVVVSVQQVVQVVVCVVVVVSRHHHYDDDHHNDDDGPDMDTLAQKAKIDGNVDPPDPLWIWIAHPPRDITIMHDPDSVRSSVCSSNSRVSSVCNHLVQDSDQPDDDPPVVPNSPPPDPVPDPDQWDFDQDPVGTDTDGDPDDDPVNSVVRVVVSVVSVVVSVVVVVVVVVVVVVVSSSLSSNLSSSRSRRRSHSVSSVSSSVVSNVSNVD

Secondary structure (DSSP, 8-state):
-HHHHHHHHHH-PPPSSHHHHHHHHHHHHHHHHHHSTTTSSSHHHHHHHHHHHHHHHHHHH-TT-SSPPPHHHHHHHHTTSS--HHHHHHHHHHHHHSPPTTS-TTS-S------S---------------HHHHTTTS---HHHHHHTT-GGGGS---TTT---S--EETTTT-SS--HHHHHHHHHS-EEEEEEETT--TTTTTSHHHHH-GGGSPPEEEEEEESEEEEEEEE-SS--TTS-SEEEEEEEE-SSEEEEES-HHHHHHHHHHHHHHHHTT-BTBPPEEEEEES----SEEEE-TT-EEEEETT--SSTTEEEEEETTTEEEEEE-SSHHHHHHHHHHHHHHHHHHHH---SS-S-SS--TTTSS-----TT-TTSEEEEEETTEEEEEE--PPPHHHHHHHHHHHHHHHHHHHHHHHHHHHHHHHHHHHHHHHHHHHHH----SHHHHHHHHHHHHHHHT-

Sequence (472 aa):
MDMAIRKLLMEAELPKETQQIDRCLQAFANRYHECNPGIYSSPDQAYFIAFSLLILHTDVFNKNNKHKMQKADYLKNTNGEGIFDDILECFYDNITYTPFIHVEDDLDLASDRYASHKSRRKPLISSTVNDPAKRAVKEPIDPYTLILDGSLDALRPNLKDAMELEDHYNYLGSATSLNLKDLQKTFFRTGVLQIVSARSRPDAFMTEHTASNPAEAHPGIVDIKVTKVGLLWRKDAKKRKARSPWQEWGAILTGAQLYFFRNTGWVKSLMHQYENHIKAGHDGTPLIFTPPLQEFKPDGLMSTYAAVALHDTAYKKHKNAFVYVRQGGLEEVLLADNEEEMNDWLAKLNYAAAFRTTGVKMRGVIGGNYDGQSRRGLRRLDSADAATLIQTPTGPVSIARSRIDHKMAEDISAARRDVMKQKIAEADEHVQEIQKQLEHQLRNARHLLILAPIQPRTREQLLSAAARISAQ